Protein AF-A0A1V6DU42-F1 (afdb_monomer)

Foldseek 3Di:
DPLVVLVVLLCVLAVDDDQWDAFPPQWIKGKFKDWFFLDVDFLWDKHWDWDAAPNFIKIKIKTKHFDDDDSLSSVCSNVLSVQLVVCCVPDVNPDDPQVSLLVSLQCLLVVCSADQQTFMWMKMWMATRPQQKIKIATAPFFFKWKDDQLFIATVVHVPDFRYHHTRNNDRPDGHTIDMDRDDAFIKIKGKGLLLQCAQAPVRDHGHDSVCLRVLLSVVCVVPRDDANLVSVQVSSCNGNVDGPVVVNVVSNGPGIIMMMMIGRHDNFDKDKDKQADLDPVSLVVVLVVVLVVVVVVLVVLQFDADSVLSSLLSSLLSCQQCCVFVVVDRVWIWMWMWGRHQWIKIKTATPGQAEPLVPQDDCLPPVNVPPPPRCSVVSQVVRFLDWDADDNHRIIMTIGGSDPRRRDVSPCPPRHDDPPDPDDDDPPPDDDDD

Sequence (434 aa):
MNIALAHEVLQLVNSESPRHTPLPGGESLFCAALLAPRHIEGGDHYFVRHVEVAGEAHTLVSLKDQSGHEVGCLLRSIITDLLHQSLIARQRERFSLEELVGRLNQEVCRSHLFSDGEFFTALNLDFDHATRELQYVVAGNPPALLVRGTTVRLLPEPGAAGGNLPVGMLSGIRFSAGTVKLEPGDRLILYTDGLLDLPRRRGGGSLSSAELPDLLGRLLAERADGPVVHLAGRLLREISGEPFAQILAARDLPDDLAMLVLELEPPLPVTEDCVQAADVEALHRARSRLVDAILAEWAQHRVEASALHLQMVMEEALLNAWRHGNRESPEKRIRVRRTYGNDACIEVIDEGEGFDWSQISDPTAHENRAKPSGRGLFLLRRFSGEARWSDAGRHLTLYFAREASFALPAGRSVLPRFDLWPAPATQSNHSKTP

pLDDT: mean 83.19, std 17.06, range [25.69, 98.62]

Mean predicted aligned error: 9.02 Å

Solvent-accessible surface area (backbone atoms only — not comparable to full-atom values): 23558 Å² total; per-residue (Å²): 132,65,58,67,57,50,50,52,49,38,47,61,78,36,64,56,59,71,46,67,41,84,36,78,90,60,26,30,43,35,41,44,45,37,80,44,45,31,52,100,63,45,33,55,47,61,42,43,44,80,47,74,48,92,87,41,53,32,44,37,35,38,42,35,43,34,61,73,67,71,66,61,15,43,54,49,46,40,51,53,48,54,52,44,50,52,47,48,77,74,38,47,80,78,42,55,74,26,54,49,52,32,49,43,25,43,52,47,54,69,63,67,83,49,56,97,88,41,38,29,27,28,39,35,37,42,32,36,55,86,79,34,40,34,37,33,31,28,19,56,36,60,59,26,39,42,30,51,76,58,47,52,42,52,47,45,45,94,92,46,56,7,65,39,71,37,40,37,67,60,74,86,58,83,53,44,50,30,76,47,74,64,50,75,59,28,27,38,43,38,48,41,64,25,63,33,56,42,62,35,59,83,77,54,75,76,54,55,80,85,52,45,40,61,52,51,32,53,54,23,72,79,49,56,81,71,39,52,67,58,54,51,48,50,50,49,23,64,43,50,60,44,58,63,74,55,58,64,69,64,53,76,48,87,38,40,30,35,37,42,38,34,28,34,38,50,64,66,71,73,51,74,48,80,47,66,32,75,46,71,67,49,41,51,56,49,47,54,54,48,49,55,50,50,52,56,50,27,66,76,68,51,43,67,69,56,69,68,43,51,50,54,37,50,50,43,53,50,49,44,31,37,51,54,17,34,62,55,37,55,90,42,48,33,40,40,38,36,36,77,66,65,37,38,36,42,35,44,33,32,74,38,81,17,44,77,72,86,76,56,59,64,40,82,42,85,92,30,62,86,51,92,66,48,51,53,66,53,47,36,51,70,62,29,77,41,66,48,72,39,78,63,44,21,33,38,41,36,32,37,54,26,54,89,76,46,48,65,77,67,69,76,52,92,64,74,90,72,76,90,58,80,76,81,79,75,81,80,86,75,90,79,80,136

Radius of gyration: 23.91 Å; Cα contacts (8 Å, |Δi|>4): 832; chains: 1; bounding box: 59×71×68 Å

Nearest PDB structures (foldseek):
  3f79-assembly3_F  TM=8.021E-01  e=9.506E-12  Pseudomonas aeruginosa
  3rnr-assembly1_B  TM=6.138E-01  e=4.860E-04  Thermanaerovibrio acidaminovorans DSM 6589
  3rnr-assembly1_A  TM=4.908E-01  e=5.427E-04  Thermanaerovibrio acidaminovorans DSM 6589
  9d0t-assembly1_K  TM=3.892E-01  e=1.344E-01  Saccharomyces cerevisiae
  8t0m-assembly1_Y  TM=4.660E-01  e=3.832E-01  Saccharomyces cerevisiae S288C

Structure (mmCIF, N/CA/C/O backbone):
data_AF-A0A1V6DU42-F1
#
_entry.id   AF-A0A1V6DU42-F1
#
loop_
_atom_site.group_PDB
_atom_site.id
_atom_site.type_symbol
_atom_site.label_atom_id
_atom_site.label_alt_id
_atom_site.label_comp_id
_atom_site.label_asym_id
_atom_site.label_entity_id
_atom_site.label_seq_id
_atom_site.pdbx_PDB_ins_code
_atom_site.Cartn_x
_atom_site.Cartn_y
_atom_site.Cartn_z
_atom_site.occupancy
_atom_site.B_iso_or_equiv
_atom_site.auth_seq_id
_atom_site.auth_comp_id
_atom_site.auth_asym_id
_atom_site.auth_atom_id
_atom_site.pdbx_PDB_model_num
ATOM 1 N N . MET A 1 1 ? 6.848 28.322 -16.807 1.00 59.31 1 MET A N 1
ATOM 2 C CA . MET A 1 1 ? 5.824 27.371 -16.322 1.00 59.31 1 MET A CA 1
ATOM 3 C C . MET A 1 1 ? 6.074 27.134 -14.844 1.00 59.31 1 MET A C 1
ATOM 5 O O . MET A 1 1 ? 7.234 27.018 -14.474 1.00 59.31 1 MET A O 1
ATOM 9 N N . ASN A 1 2 ? 5.045 27.173 -13.996 1.00 78.00 2 ASN A N 1
ATOM 10 C CA . ASN A 1 2 ? 5.223 27.026 -12.550 1.00 78.00 2 ASN A CA 1
ATOM 11 C C . ASN A 1 2 ? 5.389 25.536 -12.205 1.00 78.00 2 ASN A C 1
ATOM 13 O O . ASN A 1 2 ? 4.420 24.787 -12.254 1.00 78.00 2 ASN A O 1
ATOM 17 N N . ILE A 1 3 ? 6.619 25.127 -11.899 1.00 75.44 3 ILE A N 1
ATOM 18 C CA . ILE A 1 3 ? 6.991 23.738 -11.590 1.00 75.44 3 ILE A CA 1
ATOM 19 C C . ILE A 1 3 ? 6.195 23.200 -10.397 1.00 75.44 3 ILE A C 1
ATOM 21 O O . ILE A 1 3 ? 5.646 22.105 -10.471 1.00 75.44 3 ILE A O 1
ATOM 25 N N . ALA A 1 4 ? 6.043 24.014 -9.349 1.00 76.62 4 ALA A N 1
ATOM 26 C CA . ALA A 1 4 ? 5.279 23.641 -8.164 1.00 76.62 4 ALA A CA 1
ATOM 27 C C . ALA A 1 4 ? 3.804 23.368 -8.498 1.00 76.62 4 ALA A C 1
ATOM 29 O O . ALA A 1 4 ? 3.228 22.416 -7.986 1.00 76.62 4 ALA A O 1
ATOM 30 N N . LEU A 1 5 ? 3.212 24.151 -9.408 1.00 81.81 5 LEU A N 1
ATOM 31 C CA . LEU A 1 5 ? 1.838 23.917 -9.859 1.00 81.81 5 LEU A CA 1
ATOM 32 C C . LEU A 1 5 ? 1.717 22.608 -10.651 1.00 81.81 5 LEU A C 1
ATOM 34 O O . LEU A 1 5 ? 0.748 21.882 -10.470 1.00 81.81 5 LEU A O 1
ATOM 38 N N . ALA A 1 6 ? 2.680 22.294 -11.523 1.00 81.50 6 ALA A N 1
ATOM 39 C CA . ALA A 1 6 ? 2.673 21.023 -12.251 1.00 81.50 6 ALA A CA 1
ATOM 40 C C . ALA A 1 6 ? 2.765 19.832 -11.283 1.00 81.50 6 ALA A C 1
ATOM 42 O O . ALA A 1 6 ? 2.007 18.876 -11.416 1.00 81.50 6 ALA A O 1
ATOM 43 N N . HIS A 1 7 ? 3.619 19.925 -10.263 1.00 80.44 7 HIS A N 1
ATOM 44 C CA . HIS A 1 7 ? 3.705 18.908 -9.219 1.00 80.44 7 HIS A CA 1
ATOM 45 C C . HIS A 1 7 ? 2.396 18.767 -8.427 1.00 80.44 7 HIS A C 1
ATOM 47 O O . HIS A 1 7 ? 1.909 17.657 -8.234 1.00 80.44 7 HIS A O 1
ATOM 53 N N . GLU A 1 8 ? 1.782 19.880 -8.014 1.00 81.62 8 GLU A N 1
ATOM 54 C CA . GLU A 1 8 ? 0.476 19.869 -7.339 1.00 81.62 8 GLU A CA 1
ATOM 55 C C . GLU A 1 8 ? -0.603 19.212 -8.207 1.00 81.62 8 GLU A C 1
ATOM 57 O O . GLU A 1 8 ? -1.390 18.410 -7.710 1.00 81.62 8 GLU A O 1
ATOM 62 N N . VAL A 1 9 ? -0.616 19.486 -9.515 1.00 85.31 9 VAL A N 1
ATOM 63 C CA . VAL A 1 9 ? -1.535 18.830 -10.454 1.00 85.31 9 VAL A CA 1
ATOM 64 C C . VAL A 1 9 ? -1.255 17.331 -10.550 1.00 85.31 9 VAL A C 1
ATOM 66 O O . VAL A 1 9 ? -2.203 16.555 -10.509 1.00 85.31 9 VAL A O 1
ATOM 69 N N . LEU A 1 10 ? 0.007 16.902 -10.633 1.00 84.56 10 LEU A N 1
ATOM 70 C CA . LEU A 1 10 ? 0.352 15.476 -10.653 1.00 84.56 10 LEU A CA 1
ATOM 71 C C . LEU A 1 10 ? -0.100 14.771 -9.366 1.00 84.56 10 LEU A C 1
ATOM 73 O O . LEU A 1 10 ? -0.703 13.702 -9.424 1.00 84.56 10 LEU A O 1
ATOM 77 N N . GLN A 1 11 ? 0.110 15.399 -8.208 1.00 81.31 11 GLN A N 1
ATOM 78 C CA . GLN A 1 11 ? -0.384 14.889 -6.928 1.00 81.31 11 GLN A CA 1
ATOM 79 C C . GLN A 1 11 ? -1.911 14.814 -6.881 1.00 81.31 11 GLN A C 1
ATOM 81 O O . GLN A 1 11 ? -2.445 13.850 -6.346 1.00 81.31 11 GLN A O 1
ATOM 86 N N . LEU A 1 12 ? -2.622 15.792 -7.450 1.00 83.69 12 LEU A N 1
ATOM 87 C CA . LEU A 1 12 ? -4.084 15.764 -7.552 1.00 83.69 12 LEU A CA 1
ATOM 88 C C . LEU A 1 12 ? -4.568 14.645 -8.478 1.00 83.69 12 LEU A C 1
ATOM 90 O O . LEU A 1 12 ? -5.520 13.947 -8.148 1.00 83.69 12 LEU A O 1
ATOM 94 N N . VAL A 1 13 ? -3.898 14.441 -9.613 1.00 84.88 13 VAL A N 1
ATOM 95 C CA . VAL A 1 13 ? -4.192 13.336 -10.539 1.00 84.88 13 VAL A CA 1
ATOM 96 C C . VAL A 1 13 ? -3.966 11.981 -9.869 1.00 84.88 13 VAL A C 1
ATOM 98 O O . VAL A 1 13 ? -4.655 11.024 -10.216 1.00 84.88 13 VAL A O 1
ATOM 101 N N . ASN A 1 14 ? -3.055 11.904 -8.893 1.00 83.81 14 ASN A N 1
ATOM 102 C CA . ASN A 1 14 ? -2.661 10.680 -8.196 1.00 83.81 14 ASN A CA 1
ATOM 103 C C . ASN A 1 14 ? -3.089 10.603 -6.725 1.00 83.81 14 ASN A C 1
ATOM 105 O O . ASN A 1 14 ? -2.612 9.732 -6.003 1.00 83.81 14 ASN A O 1
ATOM 109 N N . SER A 1 15 ? -4.015 11.458 -6.283 1.00 69.56 15 SER A N 1
ATOM 110 C CA . SER A 1 15 ? -4.302 11.675 -4.857 1.00 69.56 15 SER A CA 1
ATOM 111 C C . SER A 1 15 ? -4.892 10.468 -4.127 1.00 69.56 15 SER A C 1
ATOM 113 O O . SER A 1 15 ? -4.847 10.405 -2.900 1.00 69.56 15 SER A O 1
ATOM 115 N N . GLU A 1 16 ? -5.462 9.512 -4.859 1.00 64.69 16 GLU A N 1
ATOM 116 C CA . GLU A 1 16 ? -5.946 8.261 -4.284 1.00 64.69 16 GLU A CA 1
ATOM 117 C C . GLU A 1 16 ? -4.794 7.266 -4.157 1.00 64.69 16 GLU A C 1
ATOM 119 O O . GLU A 1 16 ? -4.219 6.823 -5.149 1.00 64.69 16 GLU A O 1
ATOM 124 N N . SER A 1 17 ? -4.427 6.936 -2.923 1.00 69.62 17 SER A N 1
ATOM 125 C CA . SER A 1 17 ? -3.494 5.852 -2.601 1.00 69.62 17 SER A CA 1
ATOM 126 C C . SER A 1 17 ? -3.812 5.340 -1.198 1.00 69.62 17 SER A C 1
ATOM 128 O O . SER A 1 17 ? -3.160 5.737 -0.229 1.00 69.62 17 SER A O 1
ATOM 130 N N . PRO A 1 18 ? -4.876 4.533 -1.053 1.00 74.75 18 PRO A N 1
ATOM 131 C CA . PRO A 1 18 ? -5.225 3.953 0.232 1.00 74.75 18 PRO A CA 1
ATOM 132 C C . PRO A 1 18 ? -4.072 3.081 0.711 1.00 74.75 18 PRO A C 1
ATOM 134 O O . PRO A 1 18 ? -3.574 2.211 -0.001 1.00 74.75 18 PRO A O 1
ATOM 137 N N . ARG A 1 19 ? -3.642 3.352 1.939 1.00 82.88 19 ARG A N 1
ATOM 138 C CA . ARG A 1 19 ? -2.503 2.673 2.551 1.00 82.88 19 ARG A CA 1
ATOM 139 C C . ARG A 1 19 ? -2.850 1.252 2.986 1.00 82.88 19 ARG A C 1
ATOM 141 O O . ARG A 1 19 ? -2.019 0.361 2.896 1.00 82.88 19 ARG A O 1
ATOM 148 N N . HIS A 1 20 ? -4.094 1.060 3.420 1.00 87.19 20 HIS A N 1
ATOM 149 C CA . HIS A 1 20 ? -4.676 -0.232 3.782 1.00 87.19 20 HIS A CA 1
ATOM 150 C C . HIS A 1 20 ? -5.952 -0.478 2.993 1.00 87.19 20 HIS A C 1
ATOM 152 O O . HIS A 1 20 ? -6.848 0.376 2.988 1.00 87.19 20 HIS A O 1
ATOM 158 N N . THR A 1 21 ? -6.053 -1.658 2.394 1.00 90.12 21 THR A N 1
ATOM 159 C CA . THR A 1 21 ? -7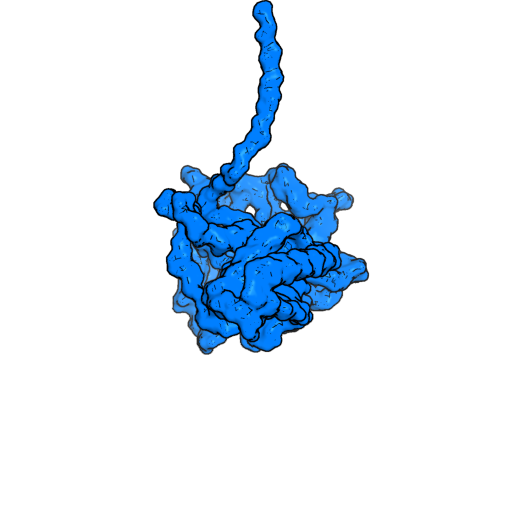.240 -2.129 1.677 1.00 90.12 21 THR A CA 1
ATOM 160 C C . THR A 1 21 ? -7.721 -3.424 2.323 1.00 90.12 21 THR A C 1
ATOM 162 O O . THR A 1 21 ? -7.071 -4.453 2.143 1.00 90.12 21 THR A O 1
ATOM 165 N N . PRO A 1 22 ? -8.828 -3.405 3.084 1.00 89.50 22 PRO A N 1
ATOM 166 C CA . PRO A 1 22 ? -9.386 -4.620 3.665 1.00 89.50 22 PRO A CA 1
ATOM 167 C C . PRO A 1 22 ? -9.779 -5.620 2.576 1.00 89.50 22 PRO A C 1
ATOM 169 O O . PRO A 1 22 ? -10.412 -5.239 1.592 1.00 89.50 22 PRO A O 1
ATOM 172 N N . LEU A 1 23 ? -9.446 -6.890 2.781 1.00 92.38 23 LEU A N 1
ATOM 173 C CA . LEU A 1 23 ? -9.766 -7.985 1.871 1.00 92.38 23 LEU A CA 1
ATOM 174 C C . LEU A 1 23 ? -10.718 -8.995 2.539 1.00 92.38 23 LEU A C 1
ATOM 176 O O . LEU A 1 23 ? -10.852 -9.023 3.773 1.00 92.38 23 LEU A O 1
ATOM 180 N N . PRO A 1 24 ? -11.387 -9.861 1.756 1.00 87.31 24 PRO A N 1
ATOM 181 C CA . PRO A 1 24 ? -12.161 -10.968 2.306 1.00 87.31 24 PRO A CA 1
ATOM 182 C C . PRO A 1 24 ? -11.322 -11.851 3.245 1.00 87.31 24 PRO A C 1
ATOM 184 O O . PRO A 1 24 ? -10.157 -12.133 2.989 1.00 87.31 24 PRO A O 1
ATOM 187 N N . GLY A 1 25 ? -11.920 -12.316 4.346 1.00 84.75 25 GLY A N 1
ATOM 188 C CA . GLY A 1 25 ? -11.242 -13.214 5.294 1.00 84.75 25 GLY A CA 1
ATOM 189 C C . GLY A 1 25 ? -10.378 -12.528 6.360 1.00 84.75 25 GLY A C 1
ATOM 190 O O . GLY A 1 25 ? -9.744 -13.225 7.149 1.00 84.75 25 GLY A O 1
ATOM 191 N N . GLY A 1 26 ? -10.392 -11.192 6.438 1.00 87.50 26 GLY A N 1
ATOM 192 C CA . GLY A 1 26 ? -9.661 -10.428 7.459 1.00 87.50 26 GLY A CA 1
ATOM 193 C C . GLY A 1 26 ? -8.200 -10.140 7.105 1.00 87.50 26 GLY A C 1
ATOM 194 O O . GLY A 1 26 ? -7.457 -9.658 7.955 1.00 87.50 26 GLY A O 1
ATOM 195 N N . GLU A 1 27 ? -7.800 -10.443 5.870 1.00 94.38 27 GLU A N 1
ATOM 196 C CA . GLU A 1 27 ? -6.536 -10.017 5.268 1.00 94.38 27 GLU A CA 1
ATOM 197 C C . GLU A 1 27 ? -6.597 -8.515 4.911 1.00 94.38 27 GLU A C 1
ATOM 199 O O . GLU A 1 27 ? -7.677 -7.922 4.809 1.00 94.38 27 GLU A O 1
ATOM 204 N N . SER A 1 28 ? -5.441 -7.884 4.705 1.00 93.81 28 SER A N 1
ATOM 205 C CA . SER A 1 28 ? -5.347 -6.489 4.254 1.00 93.81 28 SER A CA 1
ATOM 206 C C . SER A 1 28 ? -4.240 -6.354 3.216 1.00 93.81 28 SER A C 1
ATOM 208 O O . SER A 1 28 ? -3.131 -6.829 3.434 1.00 93.81 28 SER A O 1
ATOM 210 N N . LEU A 1 29 ? -4.511 -5.693 2.090 1.00 95.12 29 LEU A N 1
ATOM 211 C CA . LEU A 1 29 ? -3.449 -5.262 1.187 1.00 95.12 29 LEU A CA 1
ATOM 212 C C . LEU A 1 29 ? -2.904 -3.922 1.682 1.00 95.12 29 LEU A C 1
ATOM 214 O O . LEU A 1 29 ? -3.573 -2.886 1.582 1.00 95.12 29 LEU A O 1
ATOM 218 N N . PHE A 1 30 ? -1.685 -3.956 2.204 1.00 93.75 30 PHE A N 1
ATOM 219 C CA . PHE A 1 30 ? -0.922 -2.773 2.558 1.00 93.75 30 PHE A CA 1
ATOM 220 C C . PHE A 1 30 ? -0.164 -2.240 1.341 1.00 93.75 30 PHE A C 1
ATOM 222 O O . PHE A 1 30 ? 0.453 -3.018 0.616 1.00 93.75 30 PHE A O 1
ATOM 229 N N . CYS A 1 31 ? -0.153 -0.919 1.165 1.00 92.50 31 CYS A N 1
ATOM 230 C CA . CYS A 1 31 ? 0.591 -0.207 0.130 1.00 92.50 31 CYS A CA 1
ATOM 231 C C . CYS A 1 31 ? 1.264 1.037 0.724 1.00 92.50 31 CYS A C 1
ATOM 233 O O . CYS A 1 31 ? 0.609 1.863 1.360 1.00 92.50 31 CYS A O 1
ATOM 235 N N . ALA A 1 32 ? 2.553 1.240 0.463 1.00 88.00 32 ALA A N 1
ATOM 236 C CA . ALA A 1 32 ? 3.226 2.493 0.796 1.00 88.00 32 ALA A CA 1
ATOM 237 C C . ALA A 1 32 ? 4.330 2.820 -0.199 1.00 88.00 32 ALA A C 1
ATOM 239 O O . ALA A 1 32 ? 4.995 1.928 -0.712 1.00 88.00 32 ALA A O 1
ATOM 240 N N . ALA A 1 33 ? 4.547 4.107 -0.447 1.00 87.31 33 ALA A N 1
ATOM 241 C CA . ALA A 1 33 ? 5.542 4.563 -1.400 1.00 87.31 33 ALA A CA 1
ATOM 242 C C . ALA A 1 33 ? 6.546 5.513 -0.768 1.00 87.31 33 ALA A C 1
ATOM 244 O O . ALA A 1 33 ? 6.277 6.191 0.225 1.00 87.31 33 ALA A O 1
ATOM 245 N N . LEU A 1 34 ? 7.689 5.580 -1.422 1.00 84.25 34 LEU A N 1
ATOM 246 C CA . LEU A 1 34 ? 8.801 6.450 -1.143 1.00 84.25 34 LEU A CA 1
ATOM 247 C C . LEU A 1 34 ? 9.204 7.077 -2.470 1.00 84.25 34 LEU A C 1
ATOM 249 O O . LEU A 1 34 ? 9.478 6.363 -3.429 1.00 84.25 34 LEU A O 1
ATOM 253 N N . LEU A 1 35 ? 9.210 8.407 -2.509 1.00 83.25 35 LEU A N 1
ATOM 254 C CA . LEU A 1 35 ? 9.633 9.198 -3.659 1.00 83.25 35 LEU A CA 1
ATOM 255 C C . LEU A 1 35 ? 10.677 10.206 -3.189 1.00 83.25 35 LEU A C 1
ATOM 257 O O . LEU A 1 35 ? 10.442 10.950 -2.232 1.00 83.25 35 LEU A O 1
ATOM 261 N N . ALA A 1 36 ? 11.820 10.227 -3.857 1.00 82.62 36 ALA A N 1
ATOM 262 C CA . ALA A 1 36 ? 12.923 11.127 -3.583 1.00 82.62 36 ALA A CA 1
ATOM 263 C C . ALA A 1 36 ? 13.473 11.651 -4.916 1.00 82.62 36 ALA A C 1
ATOM 265 O O . ALA A 1 36 ? 14.253 10.955 -5.561 1.00 82.62 36 ALA A O 1
ATOM 266 N N . PRO A 1 37 ? 13.064 12.854 -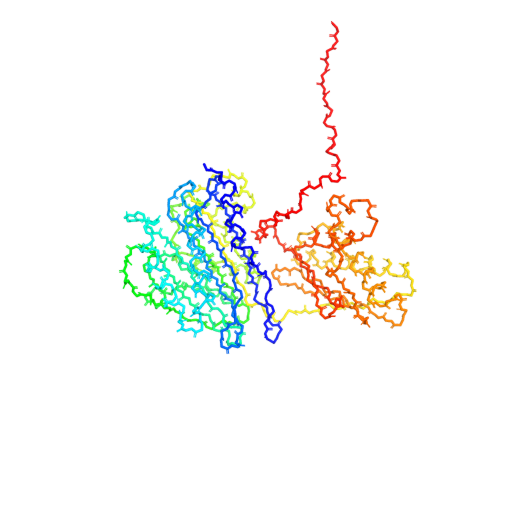5.351 1.00 78.00 37 PRO A N 1
ATOM 267 C CA . PRO A 1 37 ? 13.558 13.408 -6.599 1.00 78.00 37 PRO A CA 1
ATOM 268 C C . PRO A 1 37 ? 15.032 13.812 -6.465 1.00 78.00 37 PRO A C 1
ATOM 270 O O . PRO A 1 37 ? 15.461 14.309 -5.417 1.00 78.00 37 PRO A O 1
ATOM 273 N N . ARG A 1 38 ? 15.794 13.660 -7.547 1.00 74.00 38 ARG A N 1
ATOM 274 C CA . ARG A 1 38 ? 17.162 14.166 -7.691 1.00 74.00 38 ARG A CA 1
ATOM 275 C C . ARG A 1 38 ? 17.215 15.687 -7.662 1.00 74.00 38 ARG A C 1
ATOM 277 O O . ARG A 1 38 ? 18.116 16.276 -7.067 1.00 74.00 38 ARG A O 1
ATOM 284 N N . HIS A 1 39 ? 16.269 16.336 -8.334 1.00 67.69 39 HIS A N 1
ATOM 285 C CA . HIS A 1 39 ? 16.183 17.792 -8.426 1.00 67.69 39 HIS A CA 1
ATOM 286 C C . HIS A 1 39 ? 15.003 18.341 -7.613 1.00 67.69 39 HIS A C 1
ATOM 288 O O . HIS A 1 39 ? 14.448 17.663 -6.752 1.00 67.69 39 HIS A O 1
ATOM 294 N N . ILE A 1 40 ? 14.644 19.615 -7.829 1.00 60.53 40 ILE A N 1
ATOM 295 C CA . ILE A 1 40 ? 13.460 20.219 -7.193 1.00 60.53 40 ILE A CA 1
ATOM 296 C C . ILE A 1 40 ? 12.213 19.368 -7.479 1.00 60.53 40 ILE A C 1
ATOM 298 O O . ILE A 1 40 ? 11.366 19.271 -6.601 1.00 60.53 40 ILE A O 1
ATOM 302 N N . GLU A 1 41 ? 12.151 18.731 -8.654 1.00 69.00 41 GLU A N 1
ATOM 303 C CA . GLU A 1 41 ? 11.125 17.767 -9.053 1.00 69.00 41 GLU A CA 1
ATOM 304 C C . GLU A 1 41 ? 11.720 16.666 -9.939 1.00 69.00 41 GLU A C 1
ATOM 306 O O . GLU A 1 41 ? 12.754 16.899 -10.574 1.00 69.00 41 GLU A O 1
ATOM 311 N N . GLY A 1 42 ? 11.045 15.514 -9.984 1.00 72.69 42 GLY A N 1
ATOM 312 C CA . GLY A 1 42 ? 11.469 14.310 -10.699 1.00 72.69 42 GLY A CA 1
ATOM 313 C C . GLY A 1 42 ? 10.402 13.729 -11.635 1.00 72.69 42 GLY A C 1
ATOM 314 O O . GLY A 1 42 ? 9.224 14.085 -11.545 1.00 72.69 42 GLY A O 1
ATOM 315 N N . GLY A 1 43 ? 10.830 12.867 -12.557 1.00 82.19 43 GLY A N 1
ATOM 316 C CA . GLY A 1 43 ? 9.972 12.130 -13.489 1.00 82.19 43 GLY A CA 1
ATOM 317 C C . GLY A 1 43 ? 9.279 10.925 -12.852 1.00 82.19 43 GLY A C 1
ATOM 318 O O . GLY A 1 43 ? 8.215 10.514 -13.327 1.00 82.19 43 GLY A O 1
ATOM 319 N N . ASP A 1 44 ? 9.835 10.416 -11.756 1.00 89.69 44 ASP A N 1
ATOM 320 C CA . ASP A 1 44 ? 9.329 9.267 -11.014 1.00 89.69 44 ASP A CA 1
ATOM 321 C C . ASP A 1 44 ? 7.987 9.533 -10.336 1.00 89.69 44 ASP A C 1
ATOM 323 O O . ASP A 1 44 ? 7.817 10.458 -9.537 1.00 89.69 44 ASP A O 1
ATOM 327 N N . HIS A 1 45 ? 7.016 8.673 -10.621 1.00 90.94 45 HIS A N 1
ATOM 328 C CA . HIS A 1 45 ? 5.685 8.773 -10.046 1.00 90.94 45 HIS A CA 1
ATOM 329 C C . HIS A 1 45 ? 4.990 7.419 -10.000 1.00 90.94 45 HIS A C 1
ATOM 331 O O . HIS A 1 45 ? 5.386 6.446 -10.641 1.00 90.94 45 HIS A O 1
ATOM 337 N N . TYR A 1 46 ? 3.921 7.355 -9.217 1.00 92.81 46 TYR A N 1
ATOM 338 C CA . TYR A 1 46 ? 3.097 6.166 -9.127 1.00 92.81 46 TYR A CA 1
ATOM 339 C C . TYR A 1 46 ? 1.636 6.536 -8.907 1.00 92.81 46 TYR A C 1
ATOM 341 O O . TYR A 1 46 ? 1.307 7.651 -8.491 1.00 92.81 46 TYR A O 1
ATOM 349 N N . PHE A 1 47 ? 0.767 5.556 -9.113 1.00 92.12 47 PHE A N 1
ATOM 350 C CA . PHE A 1 47 ? -0.589 5.596 -8.597 1.00 92.12 47 PHE A CA 1
ATOM 351 C C . PHE A 1 47 ? -1.027 4.225 -8.083 1.00 92.12 47 PHE A C 1
ATOM 353 O O . PHE A 1 47 ? -0.546 3.185 -8.538 1.00 92.12 47 PHE A O 1
ATOM 360 N N . VAL A 1 48 ? -1.996 4.241 -7.168 1.00 91.38 48 VAL A N 1
ATOM 361 C CA . VAL A 1 48 ? -2.747 3.067 -6.714 1.00 91.38 48 VAL A CA 1
ATOM 362 C C . VAL A 1 48 ? -4.233 3.358 -6.919 1.00 91.38 48 VAL A C 1
ATOM 364 O O . VAL A 1 48 ? -4.712 4.428 -6.551 1.00 91.38 48 VAL A O 1
ATOM 367 N N . ARG A 1 49 ? -4.981 2.451 -7.546 1.00 89.44 49 ARG A N 1
ATOM 368 C CA . ARG A 1 49 ? -6.416 2.625 -7.812 1.00 89.44 49 ARG A CA 1
ATOM 369 C C . ARG A 1 49 ? -7.194 1.396 -7.408 1.00 89.44 49 ARG A C 1
ATOM 371 O O . ARG A 1 49 ? -6.790 0.280 -7.721 1.00 89.44 49 ARG A O 1
ATOM 378 N N . HIS A 1 50 ? -8.342 1.624 -6.786 1.00 90.00 50 HIS A N 1
ATOM 379 C CA . HIS A 1 50 ? -9.349 0.589 -6.647 1.00 90.00 50 HIS A CA 1
ATOM 380 C C . HIS A 1 50 ? -10.332 0.682 -7.789 1.00 90.00 50 HIS A C 1
ATOM 382 O O . HIS A 1 50 ? -10.848 1.755 -8.097 1.00 90.00 50 HIS A O 1
ATOM 388 N N . VAL A 1 51 ? -10.561 -0.455 -8.422 1.00 89.69 51 VAL A N 1
ATOM 389 C CA . VAL A 1 51 ? -11.528 -0.583 -9.500 1.00 89.69 51 VAL A CA 1
ATOM 390 C C . VAL A 1 51 ? -12.352 -1.831 -9.265 1.00 89.69 51 VAL A C 1
ATOM 392 O O . VAL A 1 51 ? -11.898 -2.774 -8.619 1.00 89.69 51 VAL A O 1
ATOM 395 N N . GLU A 1 52 ? -13.562 -1.825 -9.795 1.00 90.00 52 GLU A N 1
ATOM 396 C CA . GLU A 1 52 ? -14.394 -3.015 -9.863 1.00 90.00 52 GLU A CA 1
ATOM 397 C C . GLU A 1 52 ? -14.297 -3.575 -11.283 1.00 90.00 52 GLU A C 1
ATOM 399 O O . GLU A 1 52 ? -14.383 -2.826 -12.261 1.00 90.00 52 GLU A O 1
ATOM 404 N N . VAL A 1 53 ? -14.071 -4.880 -11.405 1.00 86.38 53 VAL A N 1
ATOM 405 C CA . VAL A 1 53 ? -13.974 -5.577 -12.687 1.00 86.38 53 VAL A CA 1
ATOM 406 C C . VAL A 1 53 ? -14.929 -6.753 -12.643 1.00 86.38 53 VAL A C 1
ATOM 408 O O . VAL A 1 53 ? -14.719 -7.700 -11.895 1.00 86.38 53 VAL A O 1
ATOM 411 N N . ALA A 1 54 ? -15.998 -6.688 -13.440 1.00 85.06 54 ALA A N 1
ATOM 412 C CA . ALA A 1 54 ? -17.023 -7.733 -13.483 1.00 85.06 54 ALA A CA 1
ATOM 413 C C . ALA A 1 54 ? -17.628 -8.084 -12.100 1.00 85.06 54 ALA A C 1
ATOM 415 O O . ALA A 1 54 ? -18.003 -9.230 -11.865 1.00 85.06 54 ALA A O 1
ATOM 416 N N . GLY A 1 55 ? -17.749 -7.096 -11.205 1.00 86.00 55 GLY A N 1
ATOM 417 C CA . GLY A 1 55 ? -18.294 -7.267 -9.853 1.00 86.00 55 GLY A CA 1
ATOM 418 C C . GLY A 1 55 ? -17.264 -7.609 -8.774 1.00 86.00 55 GLY A C 1
ATOM 419 O O . GLY A 1 55 ? -17.616 -7.625 -7.598 1.00 86.00 55 GLY A O 1
ATOM 420 N N . GLU A 1 56 ? -16.007 -7.856 -9.149 1.00 90.06 56 GLU A N 1
ATOM 421 C CA . GLU A 1 56 ? -14.926 -8.159 -8.211 1.00 90.06 56 GLU A CA 1
ATOM 422 C C . GLU A 1 56 ? -14.061 -6.921 -7.958 1.00 90.06 56 GLU A C 1
ATOM 424 O O . GLU A 1 56 ? -13.828 -6.107 -8.856 1.00 90.06 56 GLU A O 1
ATOM 429 N N . ALA A 1 57 ? -13.579 -6.765 -6.725 1.00 93.12 57 ALA A N 1
ATOM 430 C CA . ALA A 1 57 ? -12.719 -5.651 -6.344 1.00 93.12 57 ALA A CA 1
ATOM 431 C C . ALA A 1 57 ? -11.257 -5.930 -6.722 1.00 93.12 57 ALA A C 1
ATOM 433 O O . ALA A 1 57 ? -10.726 -7.015 -6.476 1.00 93.12 57 ALA A O 1
ATOM 434 N N . HIS A 1 58 ? -10.599 -4.931 -7.306 1.00 94.50 58 HIS A N 1
ATOM 435 C CA . HIS A 1 58 ? -9.208 -5.003 -7.736 1.00 94.50 58 HIS A CA 1
ATOM 436 C C . HIS A 1 58 ? -8.396 -3.812 -7.222 1.00 94.50 58 HIS A C 1
ATOM 438 O O . HIS A 1 58 ? -8.909 -2.700 -7.064 1.00 94.50 58 HIS A O 1
ATOM 444 N N . THR A 1 59 ? -7.095 -4.025 -7.015 1.00 95.00 59 THR A N 1
ATOM 445 C CA . THR A 1 59 ? -6.114 -2.947 -6.823 1.00 95.00 59 THR A CA 1
ATOM 446 C C . THR A 1 59 ? -5.174 -2.897 -8.017 1.00 95.00 59 THR A C 1
ATOM 448 O O . THR A 1 59 ? -4.361 -3.796 -8.218 1.00 95.00 59 THR A O 1
ATOM 451 N N . LEU A 1 60 ? -5.256 -1.809 -8.776 1.00 95.06 60 LEU A N 1
ATOM 452 C CA . LEU A 1 60 ? -4.320 -1.478 -9.838 1.00 95.06 60 LEU A CA 1
ATOM 453 C C . LEU A 1 60 ? -3.194 -0.614 -9.290 1.00 95.06 60 LEU A C 1
ATOM 455 O O . LEU A 1 60 ? -3.435 0.361 -8.579 1.00 95.06 60 LEU A O 1
ATOM 459 N N . VAL A 1 61 ? -1.968 -0.941 -9.669 1.00 95.94 61 VAL A N 1
ATOM 460 C CA . VAL A 1 61 ? -0.777 -0.184 -9.289 1.00 95.94 61 VAL A CA 1
ATOM 461 C C . VAL A 1 61 ? 0.048 0.106 -10.525 1.00 95.94 61 VAL A C 1
ATOM 463 O O . VAL A 1 61 ? 0.203 -0.755 -11.384 1.00 95.94 61 VAL A O 1
ATOM 466 N N . SER A 1 62 ? 0.596 1.310 -10.616 1.00 96.44 62 SER A N 1
ATOM 467 C CA . SER A 1 62 ? 1.542 1.668 -11.667 1.00 96.44 62 SER A CA 1
ATOM 468 C C . SER A 1 62 ? 2.672 2.472 -11.049 1.00 96.44 62 SER A C 1
ATOM 470 O O . SER A 1 62 ? 2.402 3.499 -10.435 1.00 96.44 62 SER A O 1
ATOM 472 N N . LEU A 1 63 ? 3.908 1.996 -11.184 1.00 96.50 63 LEU A N 1
ATOM 473 C CA . LEU A 1 63 ? 5.134 2.745 -10.903 1.00 96.50 63 LEU A CA 1
ATOM 474 C C . LEU A 1 63 ? 5.770 3.110 -12.241 1.00 96.50 63 LEU A C 1
ATOM 476 O O . LEU A 1 63 ? 5.860 2.245 -13.111 1.00 96.50 63 LEU A O 1
ATOM 480 N N . LYS A 1 64 ? 6.175 4.363 -12.421 1.00 95.00 64 LYS A N 1
ATOM 481 C CA . LYS A 1 64 ? 6.687 4.875 -13.689 1.00 95.00 64 LYS A CA 1
ATOM 482 C C . LYS A 1 64 ? 7.895 5.765 -13.467 1.00 95.00 64 LYS A C 1
ATOM 484 O O . LYS A 1 64 ? 7.880 6.591 -12.558 1.00 95.00 64 LYS A O 1
ATOM 489 N N . ASP A 1 65 ? 8.852 5.643 -14.371 1.00 92.94 65 ASP A N 1
ATOM 490 C CA . ASP A 1 65 ? 9.990 6.544 -14.507 1.00 92.94 65 ASP A CA 1
ATOM 491 C C . ASP A 1 65 ? 9.940 7.174 -15.908 1.00 92.94 65 ASP A C 1
ATOM 493 O O . ASP A 1 65 ? 9.840 6.495 -16.939 1.00 92.94 65 ASP A O 1
ATOM 497 N N . GLN A 1 66 ? 9.926 8.505 -15.924 1.00 89.81 66 GLN A N 1
ATOM 498 C CA . GLN A 1 66 ? 9.706 9.312 -17.110 1.00 89.81 66 GLN A CA 1
ATOM 499 C C . GLN A 1 66 ? 11.020 9.911 -17.604 1.00 89.81 66 GLN A C 1
ATOM 501 O O . GLN A 1 66 ? 11.559 10.823 -16.985 1.00 89.81 66 GLN A O 1
ATOM 506 N N . SER A 1 67 ? 11.435 9.535 -18.820 1.00 78.19 67 SER A N 1
ATOM 507 C CA . SER A 1 67 ? 12.664 10.067 -19.413 1.00 78.19 67 SER A CA 1
ATOM 508 C C . SER A 1 67 ? 12.657 11.598 -19.511 1.00 78.19 67 SER A C 1
ATOM 510 O O . SER A 1 67 ? 11.649 12.201 -19.918 1.00 78.19 67 SER A O 1
ATOM 512 N N . GLY A 1 68 ? 13.815 12.211 -19.273 1.00 71.62 68 GLY A N 1
ATOM 513 C CA . GLY A 1 68 ? 14.062 13.645 -19.427 1.00 71.62 68 GLY A CA 1
ATOM 514 C C . GLY A 1 68 ? 14.200 14.370 -18.089 1.00 71.62 68 GLY A C 1
ATOM 515 O O . GLY A 1 68 ? 14.153 13.763 -17.033 1.00 71.62 68 GLY A O 1
ATOM 516 N N . HIS A 1 69 ? 14.378 15.689 -18.141 1.00 66.19 69 HIS A N 1
ATOM 517 C CA . HIS A 1 69 ? 14.589 16.517 -16.952 1.00 66.19 69 HIS A CA 1
ATOM 518 C C . HIS A 1 69 ? 13.688 17.761 -17.005 1.00 66.19 69 HIS A C 1
ATOM 520 O O . HIS A 1 69 ? 13.163 18.116 -18.065 1.00 66.19 69 HIS A O 1
ATOM 526 N N . GLU A 1 70 ? 13.551 18.451 -15.871 1.00 71.19 70 GLU A N 1
ATOM 527 C CA . GLU A 1 70 ? 12.803 19.708 -15.722 1.00 71.19 70 GLU A CA 1
ATOM 528 C C . GLU A 1 70 ? 11.276 19.557 -15.891 1.00 71.19 70 GLU A C 1
ATOM 530 O O . GLU A 1 70 ? 10.688 18.527 -15.598 1.00 71.19 70 GLU A O 1
ATOM 535 N N . VAL A 1 71 ? 10.569 20.609 -16.309 1.00 77.25 71 VAL A N 1
ATOM 536 C CA . VAL A 1 71 ? 9.093 20.633 -16.273 1.00 77.25 71 VAL A CA 1
ATOM 537 C C . VAL A 1 71 ? 8.450 19.713 -17.318 1.00 77.25 71 VAL A C 1
ATOM 539 O O . VAL A 1 71 ? 7.275 19.368 -17.202 1.00 77.25 71 VAL A O 1
ATOM 542 N N . GLY A 1 72 ? 9.202 19.335 -18.355 1.00 81.25 72 GLY A N 1
ATOM 543 C CA . GLY A 1 72 ? 8.718 18.466 -19.426 1.00 81.25 72 GLY A CA 1
ATOM 544 C C . GLY A 1 72 ? 8.370 17.061 -18.935 1.00 81.25 72 GLY A C 1
ATOM 545 O O . GLY A 1 72 ? 7.342 16.528 -19.352 1.00 81.25 72 GLY A O 1
ATOM 546 N N . CYS A 1 73 ? 9.163 16.492 -18.014 1.00 83.38 73 CYS A N 1
ATOM 547 C CA . CYS A 1 73 ? 8.874 15.166 -17.465 1.00 83.38 73 CYS A CA 1
ATOM 548 C C . CYS A 1 73 ? 7.564 15.181 -16.668 1.00 83.38 73 CYS A C 1
ATOM 550 O O . CYS A 1 73 ? 6.686 14.385 -16.970 1.00 83.38 73 CYS A O 1
ATOM 552 N N . LEU A 1 74 ? 7.348 16.168 -15.790 1.00 86.19 74 LEU A N 1
ATOM 553 C CA . LEU A 1 74 ? 6.105 16.293 -15.019 1.00 86.19 74 LEU A CA 1
ATOM 554 C C . LEU A 1 74 ? 4.858 16.410 -15.898 1.00 86.19 74 LEU A C 1
ATOM 556 O O . LEU A 1 74 ? 3.845 15.772 -15.623 1.00 86.19 74 LEU A O 1
ATOM 560 N N . LEU A 1 75 ? 4.908 17.222 -16.960 1.00 87.44 75 LEU A N 1
ATOM 561 C CA . LEU A 1 75 ? 3.775 17.337 -17.879 1.00 87.44 75 LEU A CA 1
ATOM 562 C C . LEU A 1 75 ? 3.473 16.011 -18.577 1.00 87.44 75 LEU A C 1
ATOM 564 O O . LEU A 1 75 ? 2.304 15.645 -18.711 1.00 87.44 75 LEU A O 1
ATOM 568 N N . ARG A 1 76 ? 4.511 15.285 -19.006 1.00 89.19 76 ARG A N 1
ATOM 569 C CA . ARG A 1 76 ? 4.345 13.950 -19.585 1.00 89.19 76 ARG A CA 1
ATOM 570 C C . ARG A 1 76 ? 3.797 12.963 -18.562 1.00 89.19 76 ARG A C 1
ATOM 572 O O . ARG A 1 76 ? 2.884 12.227 -18.922 1.00 89.19 76 ARG A O 1
ATOM 579 N N . SER A 1 77 ? 4.247 13.003 -17.309 1.00 90.62 77 SER A N 1
ATOM 580 C CA . SER A 1 77 ? 3.705 12.186 -16.217 1.00 90.62 77 SER A CA 1
ATOM 581 C C . SER A 1 77 ? 2.207 12.441 -16.027 1.00 90.62 77 SER A C 1
ATOM 583 O O . SER A 1 77 ? 1.411 11.507 -16.102 1.00 90.62 77 SER A O 1
ATOM 585 N N . ILE A 1 78 ? 1.793 13.713 -15.922 1.00 90.94 78 ILE A N 1
ATOM 586 C CA . ILE A 1 78 ? 0.378 14.106 -15.792 1.00 90.94 78 ILE A CA 1
ATOM 587 C C . ILE A 1 78 ? -0.451 13.546 -16.949 1.00 90.94 78 ILE A C 1
ATOM 589 O O . ILE A 1 78 ? -1.485 12.917 -16.732 1.00 90.94 78 ILE A O 1
ATOM 593 N N . ILE A 1 79 ? -0.021 13.778 -18.191 1.00 91.19 79 ILE A N 1
ATOM 594 C CA . ILE A 1 79 ? -0.808 13.368 -19.357 1.00 91.19 79 ILE A CA 1
ATOM 595 C C . ILE A 1 79 ? -0.845 11.843 -19.480 1.00 91.19 79 ILE A C 1
ATOM 597 O O . ILE A 1 79 ? -1.903 11.274 -19.752 1.00 91.19 79 ILE A O 1
ATOM 601 N N . THR A 1 80 ? 0.280 11.175 -19.242 1.00 92.38 80 THR A N 1
ATOM 602 C CA . THR A 1 80 ? 0.373 9.714 -19.281 1.00 92.38 80 THR A CA 1
ATOM 603 C C . THR A 1 80 ? -0.545 9.081 -18.241 1.00 92.38 80 THR A C 1
ATOM 605 O O . THR A 1 80 ? -1.224 8.103 -18.551 1.00 92.38 80 THR A O 1
ATOM 608 N N . ASP A 1 81 ? -0.625 9.635 -17.033 1.00 93.12 81 ASP A N 1
ATOM 609 C CA . ASP A 1 81 ? -1.547 9.150 -16.007 1.00 93.12 81 ASP A CA 1
ATOM 610 C C . ASP A 1 81 ? -3.004 9.429 -16.339 1.00 93.12 81 ASP A C 1
ATOM 612 O O . ASP A 1 81 ? -3.829 8.532 -16.192 1.00 93.12 81 ASP A O 1
ATOM 616 N N . LEU A 1 82 ? -3.337 10.609 -16.864 1.00 93.12 82 LEU A N 1
ATOM 617 C CA . LEU A 1 82 ? -4.702 10.898 -17.311 1.00 93.12 82 LEU A CA 1
ATOM 618 C C . LEU A 1 82 ? -5.152 9.943 -18.428 1.00 93.12 82 LEU A C 1
ATOM 620 O O . LEU A 1 82 ? -6.278 9.441 -18.401 1.00 93.12 82 LEU A O 1
ATOM 624 N N . LEU A 1 83 ? -4.273 9.648 -19.392 1.00 93.50 83 LEU A N 1
ATOM 625 C CA . LEU A 1 83 ? -4.539 8.663 -20.442 1.00 93.50 83 LEU A CA 1
ATOM 626 C C . LEU A 1 83 ? -4.699 7.258 -19.857 1.00 93.50 83 LEU A C 1
ATOM 628 O O . LEU A 1 83 ? -5.664 6.565 -20.182 1.00 93.50 83 LEU A O 1
ATOM 632 N N . HIS A 1 84 ? -3.789 6.847 -18.974 1.00 94.38 84 HIS A N 1
ATOM 633 C CA . HIS A 1 84 ? -3.819 5.518 -18.373 1.00 94.38 84 HIS A CA 1
ATOM 634 C C . HIS A 1 84 ? -5.086 5.313 -17.531 1.00 94.38 84 HIS A C 1
ATOM 636 O O . HIS A 1 84 ? -5.802 4.330 -17.718 1.00 94.38 84 HIS A O 1
ATOM 642 N N . GLN A 1 85 ? -5.422 6.282 -16.680 1.00 91.25 85 GLN A N 1
ATOM 643 C CA . GLN A 1 85 ? -6.627 6.262 -15.853 1.00 91.25 85 GLN A CA 1
ATOM 644 C C . GLN A 1 85 ? -7.903 6.280 -16.704 1.00 91.25 85 GLN A C 1
ATOM 646 O O . GLN A 1 85 ? -8.845 5.553 -16.401 1.00 91.25 85 GLN A O 1
ATOM 651 N N . SER A 1 86 ? -7.933 7.034 -17.808 1.00 92.31 86 SER A N 1
ATOM 652 C CA . SER A 1 86 ? -9.057 7.016 -18.758 1.00 92.31 86 SER A CA 1
ATOM 653 C C . SER A 1 86 ? -9.259 5.637 -19.399 1.00 92.31 86 SER A C 1
ATOM 655 O O . SER A 1 86 ? -10.394 5.170 -19.525 1.00 92.31 86 SER A O 1
ATOM 657 N N . LEU A 1 87 ? -8.172 4.956 -19.780 1.00 93.19 87 LEU A N 1
ATOM 658 C CA . LEU A 1 87 ? -8.235 3.599 -20.330 1.00 93.19 87 LEU A CA 1
ATOM 659 C C . LEU A 1 87 ? -8.737 2.595 -19.289 1.00 93.19 87 LEU A C 1
ATOM 661 O O . LEU A 1 87 ? -9.648 1.823 -19.592 1.00 93.19 87 LEU A O 1
ATOM 665 N N . ILE A 1 88 ? -8.204 2.658 -18.067 1.00 91.31 88 ILE A N 1
ATOM 666 C CA . ILE A 1 88 ? -8.641 1.831 -16.937 1.00 91.31 88 ILE A CA 1
ATOM 667 C C . ILE A 1 88 ? -10.140 2.042 -16.683 1.00 91.31 88 ILE A C 1
ATOM 669 O O . ILE A 1 88 ? -10.925 1.104 -16.795 1.00 91.31 88 ILE A O 1
ATOM 673 N N . ALA A 1 89 ? -10.568 3.282 -16.445 1.00 86.88 89 ALA A N 1
ATOM 674 C CA . ALA A 1 89 ? -11.945 3.593 -16.066 1.00 86.88 89 ALA A CA 1
ATOM 675 C C . ALA A 1 89 ? -12.981 3.208 -17.136 1.00 86.88 89 ALA A C 1
ATOM 677 O O . ALA A 1 89 ? -14.125 2.903 -16.813 1.00 86.88 89 ALA A O 1
ATOM 678 N N . ARG A 1 90 ? -12.614 3.245 -18.424 1.00 84.38 90 ARG A N 1
ATOM 679 C CA . ARG A 1 90 ? -13.561 3.028 -19.533 1.00 84.38 90 ARG A CA 1
ATOM 680 C C . ARG A 1 90 ? -13.506 1.634 -20.134 1.00 84.38 90 ARG A C 1
ATOM 682 O O . ARG A 1 90 ? -14.425 1.262 -20.867 1.00 84.38 90 ARG A O 1
ATOM 689 N N . GLN A 1 91 ? -12.392 0.930 -19.964 1.00 87.81 91 GLN A N 1
ATOM 690 C CA . GLN A 1 91 ? -12.106 -0.265 -20.753 1.00 87.81 91 GLN A CA 1
ATOM 691 C C . GLN A 1 91 ? -11.543 -1.429 -19.939 1.00 87.81 91 GLN A C 1
ATOM 693 O O . GLN A 1 91 ? -11.312 -2.480 -20.534 1.00 87.81 91 GLN A O 1
ATOM 698 N N . ARG A 1 92 ? -11.364 -1.300 -18.615 1.00 86.81 92 ARG A N 1
ATOM 699 C CA . ARG A 1 92 ? -10.814 -2.388 -17.794 1.00 86.81 92 ARG A CA 1
ATOM 700 C C . ARG A 1 92 ? -11.634 -3.674 -17.864 1.00 86.81 92 ARG A C 1
ATOM 702 O O . ARG A 1 92 ? -11.042 -4.738 -17.956 1.00 86.81 92 ARG A O 1
ATOM 709 N N . GLU A 1 93 ? -12.960 -3.601 -17.920 1.00 85.88 93 GLU A N 1
ATOM 710 C CA . GLU A 1 93 ? -13.809 -4.796 -18.091 1.00 85.88 93 GLU A CA 1
ATOM 711 C C . GLU A 1 93 ? -13.634 -5.492 -19.450 1.00 85.88 93 GLU A C 1
ATOM 713 O O . GLU A 1 93 ? -14.034 -6.639 -19.623 1.00 85.88 93 GLU A O 1
ATOM 718 N N . ARG A 1 94 ? -13.086 -4.788 -20.446 1.00 86.88 94 ARG A N 1
ATOM 719 C CA . ARG A 1 94 ? -12.998 -5.269 -21.830 1.00 86.88 94 ARG A CA 1
ATOM 720 C C . ARG A 1 94 ? -11.628 -5.812 -22.197 1.00 86.88 94 ARG A C 1
ATOM 722 O O . ARG A 1 94 ? -11.545 -6.540 -23.181 1.00 86.88 94 ARG A O 1
ATOM 729 N N . PHE A 1 95 ? -10.586 -5.410 -21.477 1.00 91.00 95 PHE A N 1
ATOM 730 C CA . PHE A 1 95 ? -9.202 -5.686 -21.840 1.00 91.00 95 PHE A CA 1
ATOM 731 C C . PHE A 1 95 ? -8.402 -6.179 -20.641 1.00 91.00 95 PHE A C 1
ATOM 733 O O . PHE A 1 95 ? -8.612 -5.724 -19.513 1.00 91.00 95 PHE A O 1
ATOM 740 N N . SER A 1 96 ? -7.466 -7.088 -20.908 1.00 93.88 96 SER A N 1
ATOM 741 C CA . SER A 1 96 ? -6.465 -7.515 -19.931 1.00 93.88 96 SER A CA 1
ATOM 742 C C . SER A 1 96 ? -5.450 -6.402 -19.639 1.00 93.88 96 SER A C 1
ATOM 744 O O . SER A 1 96 ? -5.405 -5.370 -20.322 1.00 93.88 96 SER A O 1
ATOM 746 N N . LEU A 1 97 ? -4.623 -6.591 -18.607 1.00 95.94 97 LEU A N 1
ATOM 747 C CA . LEU A 1 97 ? -3.640 -5.592 -18.186 1.00 95.94 97 LEU A CA 1
ATOM 748 C C . LEU A 1 97 ? -2.642 -5.262 -19.310 1.00 95.94 97 LEU A C 1
ATOM 750 O O . LEU A 1 97 ? -2.385 -4.093 -19.595 1.00 95.94 97 LEU A O 1
ATOM 754 N N . GLU A 1 98 ? -2.110 -6.270 -19.999 1.00 96.75 98 GLU A N 1
ATOM 755 C CA . GLU A 1 98 ? -1.176 -6.093 -21.112 1.00 96.75 98 GLU A CA 1
ATOM 756 C C . GLU A 1 98 ? -1.820 -5.426 -22.333 1.00 96.75 98 GLU A C 1
ATOM 758 O O . GLU A 1 98 ? -1.171 -4.641 -23.028 1.00 96.75 98 GLU A O 1
ATOM 763 N N . GLU A 1 99 ? -3.111 -5.662 -22.573 1.00 96.31 99 GLU A N 1
ATOM 764 C CA . GLU A 1 99 ? -3.860 -4.967 -23.618 1.00 96.31 99 GLU A CA 1
ATOM 765 C C . GLU A 1 99 ? -4.071 -3.488 -23.272 1.00 96.31 99 GLU A C 1
ATOM 767 O O . GLU A 1 99 ? -3.930 -2.630 -24.149 1.00 96.31 99 GLU A O 1
ATOM 772 N N . LEU A 1 100 ? -4.357 -3.164 -22.006 1.00 96.00 100 LEU A N 1
ATOM 773 C CA . LEU A 1 100 ? -4.457 -1.779 -21.536 1.00 96.00 100 LEU A CA 1
ATOM 774 C C . LEU A 1 100 ? -3.123 -1.038 -21.668 1.00 96.00 100 LEU A C 1
ATOM 776 O O . LEU A 1 100 ? -3.101 0.073 -22.201 1.00 96.00 100 LEU A O 1
ATOM 780 N N . VAL A 1 101 ? -2.010 -1.659 -21.267 1.00 97.00 101 VAL A N 1
ATOM 781 C CA . VAL A 1 101 ? -0.665 -1.081 -21.440 1.00 97.00 101 VAL A CA 1
ATOM 782 C C . VAL A 1 101 ? -0.325 -0.930 -22.928 1.00 97.00 101 VAL A C 1
ATOM 784 O O . VAL A 1 101 ? 0.189 0.108 -23.347 1.00 97.00 101 VAL A O 1
ATOM 787 N N . GLY A 1 102 ? -0.689 -1.904 -23.766 1.00 96.44 102 GLY A N 1
ATOM 788 C CA . GLY A 1 102 ? -0.535 -1.806 -25.218 1.00 96.44 102 GLY A CA 1
ATOM 789 C C . GLY A 1 102 ? -1.341 -0.661 -25.838 1.00 96.44 102 GLY A C 1
ATOM 790 O O . GLY A 1 102 ? -0.862 0.008 -26.756 1.00 96.44 102 GLY A O 1
ATOM 791 N N . ARG A 1 103 ? -2.543 -0.384 -25.324 1.00 95.12 103 ARG A N 1
ATOM 792 C CA . ARG A 1 103 ? -3.349 0.780 -25.725 1.00 95.12 103 ARG A CA 1
ATOM 793 C C . ARG A 1 103 ? -2.737 2.087 -25.241 1.00 95.12 103 ARG A C 1
ATOM 795 O O . ARG A 1 103 ? -2.668 3.023 -26.030 1.00 95.12 103 ARG A O 1
ATOM 802 N N . LEU A 1 104 ? -2.238 2.136 -24.006 1.00 95.50 104 LEU A N 1
ATOM 803 C CA . LEU A 1 104 ? -1.508 3.296 -23.494 1.00 95.50 104 LEU A CA 1
ATOM 804 C C . LEU A 1 104 ? -0.311 3.618 -24.395 1.00 95.50 104 LEU A C 1
ATOM 806 O O . LEU A 1 104 ? -0.168 4.759 -24.820 1.00 95.50 104 LEU A O 1
ATOM 810 N N . ASN A 1 105 ? 0.477 2.608 -24.771 1.00 95.44 105 ASN A N 1
ATOM 811 C CA . ASN A 1 105 ? 1.581 2.756 -25.718 1.00 95.44 105 ASN A CA 1
ATOM 812 C C . ASN A 1 105 ? 1.128 3.361 -27.055 1.00 95.44 105 ASN A C 1
ATOM 814 O O . ASN A 1 105 ? 1.765 4.274 -27.571 1.00 95.44 105 ASN A O 1
ATOM 818 N N . GLN A 1 106 ? 0.005 2.893 -27.609 1.00 93.31 106 GLN A N 1
ATOM 819 C CA . GLN A 1 106 ? -0.536 3.443 -28.856 1.00 93.31 106 GLN A CA 1
ATOM 820 C C . GLN A 1 106 ? -0.948 4.912 -28.724 1.00 93.31 106 GLN A C 1
ATOM 822 O O . GLN A 1 106 ? -0.639 5.701 -29.616 1.00 93.31 106 GLN A O 1
ATOM 827 N N . GLU A 1 107 ? -1.634 5.283 -27.642 1.00 92.62 107 GLU A N 1
ATOM 828 C CA . GLU A 1 107 ? -2.061 6.668 -27.412 1.00 92.62 107 GLU A CA 1
ATOM 829 C C . GLU A 1 107 ? -0.863 7.593 -27.181 1.00 92.62 107 GLU A C 1
ATOM 831 O O . GLU A 1 107 ? -0.790 8.669 -27.775 1.00 92.62 107 GLU A O 1
ATOM 836 N N . VAL A 1 108 ? 0.131 7.135 -26.418 1.00 91.81 108 VAL A N 1
ATOM 837 C CA . VAL A 1 108 ? 1.399 7.841 -26.198 1.00 91.81 108 VAL A CA 1
ATOM 838 C C . VAL A 1 108 ? 2.113 8.099 -27.526 1.00 91.81 108 VAL A C 1
ATOM 840 O O . VAL A 1 108 ? 2.368 9.260 -27.850 1.00 91.81 108 VAL A O 1
ATOM 843 N N . CYS A 1 109 ? 2.330 7.069 -28.352 1.00 89.94 1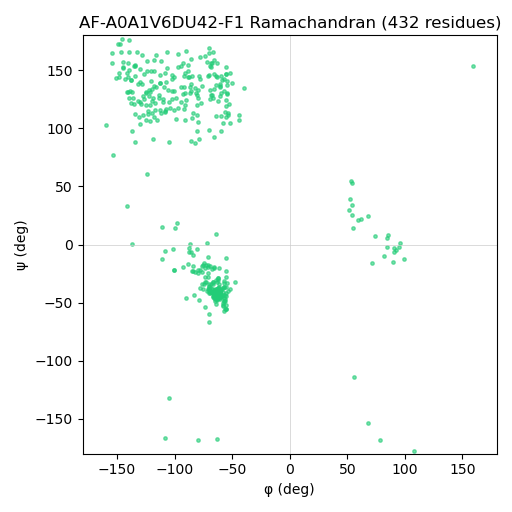09 CYS A N 1
ATOM 844 C CA . CYS A 1 109 ? 2.979 7.224 -29.659 1.00 89.94 109 CYS A CA 1
ATOM 845 C C . CY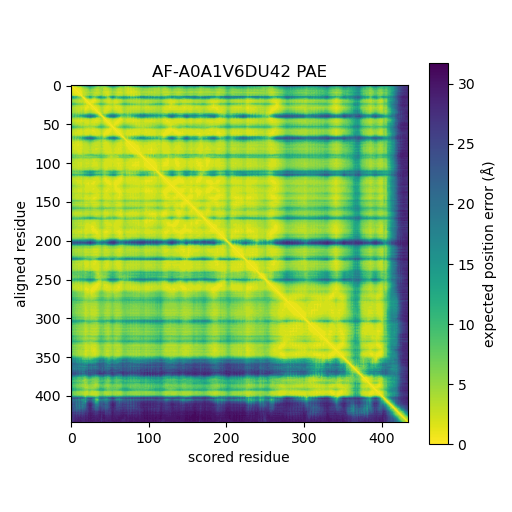S A 1 109 ? 2.193 8.128 -30.630 1.00 89.94 109 CYS A C 1
ATOM 847 O O . CYS A 1 109 ? 2.790 8.751 -31.500 1.00 89.94 109 CYS A O 1
ATOM 849 N N . ARG A 1 110 ? 0.857 8.203 -30.523 1.00 89.31 110 ARG A N 1
ATOM 850 C CA . ARG A 1 110 ? 0.020 9.075 -31.375 1.00 89.31 110 ARG A CA 1
ATOM 851 C C . ARG A 1 110 ? -0.039 10.522 -30.896 1.00 89.31 110 ARG A C 1
ATOM 853 O O . ARG A 1 110 ? -0.343 11.411 -31.688 1.00 89.31 110 ARG A O 1
ATOM 860 N N . SER A 1 111 ? 0.199 10.761 -29.611 1.00 83.31 111 SER A N 1
ATOM 861 C CA . SER A 1 111 ? -0.019 12.066 -28.981 1.00 83.31 111 SER A CA 1
ATOM 862 C C . SER A 1 111 ? 0.960 13.158 -29.429 1.00 83.31 111 SER A C 1
ATOM 864 O O . SER A 1 111 ? 0.662 14.333 -29.236 1.00 83.31 111 SER A O 1
ATOM 866 N N . HIS A 1 112 ? 2.109 12.793 -30.020 1.00 78.38 112 HIS A N 1
ATOM 867 C CA . HIS A 1 112 ? 3.236 13.694 -30.325 1.00 78.38 112 HIS A CA 1
ATOM 868 C C . HIS A 1 112 ? 3.760 14.476 -29.098 1.00 78.38 112 HIS A C 1
ATOM 870 O O . HIS A 1 112 ? 4.505 15.441 -29.245 1.00 78.38 112 HIS A O 1
ATOM 876 N N . LEU A 1 113 ? 3.375 14.068 -27.881 1.00 74.62 113 LEU A N 1
ATOM 877 C CA . LEU A 1 113 ? 3.881 14.620 -26.616 1.00 74.62 113 LEU A CA 1
ATOM 878 C C . LEU A 1 113 ? 5.286 14.112 -26.285 1.00 74.62 113 LEU A C 1
ATOM 880 O O . LEU A 1 113 ? 5.974 14.687 -25.444 1.00 74.62 113 LEU A O 1
ATOM 884 N N . PHE A 1 114 ? 5.665 13.015 -26.935 1.00 79.50 114 PHE A N 1
ATOM 885 C CA . PHE A 1 114 ? 6.962 12.376 -26.867 1.00 79.50 114 PHE A CA 1
ATOM 886 C C . PHE A 1 114 ? 7.641 12.606 -28.215 1.00 79.50 114 PHE A C 1
ATOM 888 O O . PHE A 1 114 ? 7.063 12.320 -29.266 1.00 79.50 114 PHE A O 1
ATOM 895 N N . SER A 1 115 ? 8.838 13.175 -28.172 1.00 78.25 115 SER A N 1
ATOM 896 C CA . SER A 1 115 ? 9.721 13.330 -29.326 1.00 78.25 115 SER A CA 1
ATOM 897 C C . SER A 1 115 ? 10.268 11.967 -29.754 1.00 78.25 115 SER A C 1
ATOM 899 O O . SER A 1 115 ? 10.226 11.004 -28.987 1.00 78.25 115 SER A O 1
ATOM 901 N N . ASP A 1 116 ? 10.825 11.880 -30.963 1.00 71.00 116 ASP A N 1
ATOM 902 C CA . ASP A 1 116 ? 11.454 10.647 -31.440 1.00 71.00 116 ASP A CA 1
ATOM 903 C C . ASP A 1 116 ? 12.540 10.172 -30.459 1.00 71.00 116 ASP A C 1
ATOM 905 O O . ASP A 1 116 ? 13.521 10.870 -30.201 1.00 71.00 116 ASP A O 1
ATOM 909 N N . GLY A 1 117 ? 12.350 8.971 -29.909 1.00 74.38 117 GLY A N 1
ATOM 910 C CA . GLY A 1 117 ? 13.249 8.370 -28.922 1.00 74.38 117 GLY A CA 1
ATOM 911 C C . GLY A 1 117 ? 12.921 8.679 -27.457 1.00 74.38 117 GLY A C 1
ATOM 912 O O . GLY A 1 117 ? 13.583 8.119 -26.588 1.00 74.38 117 GLY A O 1
ATOM 913 N N . GLU A 1 118 ? 11.911 9.504 -27.157 1.00 85.88 118 GLU A N 1
ATOM 914 C CA . GLU A 1 118 ? 11.397 9.657 -25.790 1.00 85.88 118 GLU A CA 1
ATOM 915 C C . GLU A 1 118 ? 10.453 8.496 -25.441 1.00 85.88 118 GLU A C 1
ATOM 917 O O . GLU A 1 118 ? 9.546 8.146 -26.196 1.00 85.88 118 GLU A O 1
ATOM 922 N N . PHE A 1 119 ? 10.651 7.906 -24.266 1.00 91.25 119 PHE A N 1
ATOM 923 C CA . PHE A 1 119 ? 9.851 6.801 -23.746 1.00 91.25 119 PHE A CA 1
ATOM 924 C C . PHE A 1 119 ? 9.743 6.924 -22.225 1.00 91.25 119 PHE A C 1
ATOM 926 O O . PHE A 1 119 ? 10.312 7.822 -21.611 1.00 91.25 119 PHE A O 1
ATOM 933 N N . PHE A 1 120 ? 8.990 6.039 -21.596 1.00 93.81 120 PHE A N 1
ATOM 934 C CA . PHE A 1 120 ? 9.015 5.910 -20.145 1.00 93.81 120 PHE A CA 1
ATOM 935 C C . PHE A 1 120 ? 8.970 4.441 -19.761 1.00 93.81 120 PHE A C 1
ATOM 937 O O . PHE A 1 120 ? 8.433 3.598 -20.495 1.00 93.81 120 PHE A O 1
ATOM 944 N N . THR A 1 121 ? 9.571 4.132 -18.621 1.00 95.94 121 THR A N 1
ATOM 945 C CA . THR A 1 121 ? 9.502 2.799 -18.048 1.00 95.94 121 THR A CA 1
ATOM 946 C C . THR A 1 121 ? 8.306 2.722 -17.108 1.00 95.94 121 THR A C 1
ATOM 948 O O . THR A 1 121 ? 7.874 3.718 -16.526 1.00 95.94 121 THR A O 1
ATOM 951 N N . ALA A 1 122 ? 7.687 1.548 -17.020 1.00 97.38 122 ALA A N 1
ATOM 952 C CA . ALA A 1 122 ? 6.548 1.341 -16.142 1.00 97.38 122 ALA A CA 1
ATOM 953 C C . ALA A 1 122 ? 6.499 -0.086 -15.609 1.00 97.38 122 ALA A C 1
ATOM 955 O O . ALA A 1 122 ? 6.760 -1.042 -16.338 1.00 97.38 122 ALA A O 1
ATOM 956 N N . LEU A 1 123 ? 6.073 -0.240 -14.364 1.00 98.44 123 LEU A N 1
ATOM 957 C CA . LEU A 1 123 ? 5.686 -1.510 -13.776 1.00 98.44 123 LEU A CA 1
ATOM 958 C C . LEU A 1 123 ? 4.228 -1.414 -13.344 1.00 98.44 123 LEU A C 1
ATOM 960 O O . LEU A 1 123 ? 3.885 -0.649 -12.445 1.00 98.44 123 LEU A O 1
ATOM 964 N N . ASN A 1 124 ? 3.373 -2.182 -14.012 1.00 98.38 124 ASN A N 1
ATOM 965 C CA . ASN A 1 124 ? 1.935 -2.188 -13.780 1.00 98.38 124 ASN A CA 1
ATOM 966 C C . ASN A 1 124 ? 1.529 -3.494 -13.111 1.00 98.38 124 ASN A C 1
ATOM 968 O O . ASN A 1 124 ? 1.961 -4.557 -13.553 1.00 98.38 124 ASN A O 1
ATOM 972 N N . LEU A 1 125 ? 0.686 -3.407 -12.089 1.00 98.12 125 LEU A N 1
ATOM 973 C CA . LEU A 1 125 ? 0.106 -4.541 -11.389 1.00 98.12 125 LEU A CA 1
ATOM 974 C C . LEU A 1 125 ? -1.414 -4.458 -11.399 1.00 98.12 125 LEU A C 1
ATOM 976 O O . LEU A 1 125 ? -1.983 -3.367 -11.333 1.00 98.12 125 LEU A O 1
ATOM 980 N N . ASP A 1 126 ? -2.042 -5.624 -11.387 1.00 97.38 126 ASP A N 1
ATOM 981 C CA . ASP A 1 126 ? -3.467 -5.799 -11.158 1.00 97.38 126 ASP A CA 1
ATOM 982 C C . ASP A 1 126 ? -3.687 -6.943 -10.174 1.00 97.38 126 ASP A C 1
ATOM 984 O O . ASP A 1 126 ? -3.364 -8.094 -10.472 1.00 97.38 126 ASP A O 1
ATOM 988 N N . PHE A 1 127 ? -4.169 -6.606 -8.981 1.00 97.50 127 PHE A N 1
ATOM 989 C CA . PHE A 1 127 ? -4.418 -7.551 -7.902 1.00 97.50 127 PHE A CA 1
ATOM 990 C C . PHE A 1 127 ? -5.914 -7.781 -7.711 1.00 97.50 127 PHE A C 1
ATOM 992 O O . PHE A 1 127 ? -6.625 -6.861 -7.307 1.00 97.50 127 PHE A O 1
ATOM 999 N N . ASP A 1 128 ? -6.360 -9.013 -7.935 1.00 96.25 128 ASP A N 1
ATOM 1000 C CA . ASP A 1 128 ? -7.720 -9.483 -7.662 1.00 96.25 128 ASP A CA 1
ATOM 1001 C C . ASP A 1 128 ? -7.878 -9.817 -6.168 1.00 96.25 128 ASP A C 1
ATOM 1003 O O . ASP A 1 128 ? -7.185 -10.688 -5.625 1.00 96.25 128 ASP A O 1
ATOM 1007 N N . HIS A 1 129 ? -8.802 -9.127 -5.493 1.00 95.50 129 HIS A N 1
ATOM 1008 C CA . HIS A 1 129 ? -9.005 -9.245 -4.044 1.00 95.50 129 HIS A CA 1
ATOM 1009 C C . HIS A 1 129 ? -9.627 -10.578 -3.630 1.00 95.50 129 HIS A C 1
ATOM 1011 O O . HIS A 1 129 ? -9.402 -11.031 -2.508 1.00 95.50 129 HIS A O 1
ATOM 1017 N N . ALA A 1 130 ? -10.411 -11.205 -4.505 1.00 93.69 130 ALA A N 1
ATOM 1018 C CA . ALA A 1 130 ? -11.103 -12.453 -4.216 1.00 93.69 130 ALA A CA 1
ATOM 1019 C C . ALA A 1 130 ? -10.184 -13.660 -4.432 1.00 93.69 130 ALA A C 1
ATOM 1021 O O . ALA A 1 130 ? -10.149 -14.589 -3.617 1.00 93.69 130 ALA A O 1
ATOM 1022 N N . THR A 1 131 ? -9.417 -13.663 -5.525 1.00 95.31 131 THR A N 1
ATOM 1023 C CA . THR A 1 131 ? -8.582 -14.815 -5.898 1.00 95.31 131 THR A CA 1
ATOM 1024 C C . THR A 1 131 ? -7.153 -14.735 -5.360 1.00 95.31 131 THR A C 1
ATOM 1026 O O . THR A 1 131 ? -6.495 -15.781 -5.236 1.00 95.31 131 THR A O 1
ATOM 1029 N N . ARG A 1 132 ? -6.695 -13.531 -4.981 1.00 96.56 132 ARG A N 1
ATOM 1030 C CA . ARG A 1 132 ? -5.299 -13.181 -4.653 1.00 96.56 132 ARG A CA 1
ATOM 1031 C C . ARG A 1 132 ? -4.341 -13.364 -5.828 1.00 96.56 132 ARG A C 1
ATOM 1033 O O . ARG A 1 132 ? -3.136 -13.560 -5.641 1.00 96.56 132 ARG A O 1
ATOM 1040 N N . GLU A 1 133 ? -4.876 -13.359 -7.042 1.00 97.50 133 GLU A N 1
ATOM 1041 C CA . GLU A 1 133 ? -4.078 -13.381 -8.255 1.00 97.50 133 GLU A CA 1
ATOM 1042 C C . GLU A 1 133 ? -3.544 -11.974 -8.549 1.00 97.50 133 GLU A C 1
ATOM 1044 O O . GLU A 1 133 ? -4.295 -11.004 -8.604 1.00 97.50 133 GLU A O 1
ATOM 1049 N N . LEU A 1 134 ? -2.227 -11.870 -8.715 1.00 98.19 134 LEU A N 1
ATOM 1050 C CA . LEU A 1 134 ? -1.528 -10.660 -9.121 1.00 98.19 134 LEU A CA 1
ATOM 1051 C C . LEU A 1 134 ? -1.033 -10.837 -10.555 1.00 98.19 134 LEU A C 1
ATOM 1053 O O . LEU A 1 134 ? -0.137 -11.647 -10.814 1.00 98.19 134 LEU A O 1
ATOM 1057 N N . GLN A 1 135 ? -1.574 -10.051 -11.476 1.00 98.06 135 GLN A N 1
ATOM 1058 C CA . GLN A 1 135 ? -1.029 -9.902 -12.822 1.00 98.06 135 GLN A CA 1
ATOM 1059 C C . GLN A 1 135 ? -0.054 -8.730 -12.861 1.00 98.06 135 GLN A C 1
ATOM 1061 O O . GLN A 1 135 ? -0.250 -7.728 -12.174 1.00 98.06 135 GLN A O 1
ATOM 1066 N N . TYR A 1 136 ? 1.003 -8.845 -13.662 1.00 98.62 136 TYR A N 1
ATOM 1067 C CA . TYR A 1 136 ? 2.011 -7.801 -13.794 1.00 98.62 136 TYR A CA 1
ATOM 1068 C C . TYR A 1 136 ? 2.494 -7.621 -15.233 1.00 98.62 136 TYR A C 1
ATOM 1070 O O . TYR A 1 136 ? 2.666 -8.583 -15.981 1.00 98.62 136 TYR A O 1
ATOM 1078 N N . VAL A 1 137 ? 2.769 -6.370 -15.601 1.00 98.62 137 VAL A N 1
ATOM 1079 C CA . VAL A 1 137 ? 3.371 -5.965 -16.878 1.00 98.62 137 VAL A CA 1
ATOM 1080 C C . VAL A 1 137 ? 4.520 -5.010 -16.582 1.00 98.62 137 VAL A C 1
ATOM 1082 O O . VAL A 1 137 ? 4.307 -3.867 -16.175 1.00 98.62 137 VAL A O 1
ATOM 1085 N N . VAL A 1 138 ? 5.742 -5.480 -16.812 1.00 98.38 138 VAL A N 1
ATOM 1086 C CA . VAL A 1 138 ? 6.980 -4.713 -16.665 1.00 98.38 138 VAL A CA 1
ATOM 1087 C C . VAL A 1 138 ? 7.403 -4.214 -18.043 1.00 98.38 138 VAL A C 1
ATOM 1089 O O . VAL A 1 138 ? 7.801 -4.995 -18.902 1.00 98.38 138 VAL A O 1
ATOM 1092 N N . ALA A 1 139 ? 7.269 -2.915 -18.276 1.00 97.25 139 ALA A N 1
ATOM 1093 C CA . ALA A 1 139 ? 7.611 -2.220 -19.510 1.00 97.25 139 ALA A CA 1
ATOM 1094 C C . ALA A 1 139 ? 8.907 -1.428 -19.308 1.00 97.25 139 ALA A C 1
ATOM 1096 O O . ALA A 1 139 ? 8.877 -0.274 -18.891 1.00 97.25 139 ALA A O 1
ATOM 1097 N N . GLY A 1 140 ? 10.056 -2.059 -19.545 1.00 95.38 140 GLY A N 1
ATOM 1098 C CA . GLY A 1 140 ? 11.376 -1.438 -19.389 1.00 95.38 140 GLY A CA 1
ATOM 1099 C C . GLY A 1 140 ? 11.842 -1.167 -17.951 1.00 95.38 140 GLY A C 1
ATOM 1100 O O . GLY A 1 140 ? 13.034 -0.965 -17.757 1.00 95.38 140 GLY A O 1
ATOM 1101 N N . ASN A 1 141 ? 10.948 -1.187 -16.956 1.00 96.31 141 ASN A N 1
ATOM 1102 C CA . ASN A 1 141 ? 11.295 -0.961 -15.549 1.00 96.31 141 ASN A CA 1
ATOM 1103 C C . ASN A 1 141 ? 12.123 -2.138 -14.994 1.00 96.31 141 ASN A C 1
ATOM 1105 O O . ASN A 1 141 ? 11.950 -3.273 -15.458 1.00 96.31 141 ASN A O 1
ATOM 1109 N N . PRO A 1 142 ? 12.972 -1.933 -13.970 1.00 96.44 142 PRO A N 1
ATOM 1110 C CA . PRO A 1 142 ? 13.546 -3.045 -13.221 1.00 96.44 142 PRO A CA 1
ATOM 1111 C C . PRO A 1 142 ? 12.475 -4.035 -12.708 1.00 96.44 142 PRO A C 1
ATOM 1113 O O . PRO A 1 142 ? 11.353 -3.622 -12.395 1.00 96.44 142 PRO A O 1
ATOM 1116 N N . PRO A 1 143 ? 12.787 -5.342 -12.616 1.00 97.38 143 PRO A N 1
ATOM 1117 C CA . PRO A 1 143 ? 11.849 -6.334 -12.091 1.00 97.38 143 PRO A CA 1
ATOM 1118 C C . PRO A 1 143 ? 11.526 -6.070 -10.614 1.00 97.38 143 PRO A C 1
ATOM 1120 O O . PRO A 1 143 ? 12.401 -5.684 -9.843 1.00 97.38 143 PRO A O 1
ATOM 1123 N N . ALA A 1 144 ? 10.287 -6.334 -10.196 1.00 97.94 144 ALA A N 1
ATOM 1124 C CA . ALA A 1 144 ? 9.915 -6.255 -8.784 1.00 97.94 144 ALA A CA 1
ATOM 1125 C C . ALA A 1 144 ? 10.529 -7.410 -7.981 1.00 97.94 144 ALA A C 1
ATOM 1127 O O . ALA A 1 144 ? 10.818 -8.481 -8.513 1.00 97.94 144 ALA A O 1
ATOM 1128 N N . LEU A 1 145 ? 10.678 -7.212 -6.674 1.00 98.31 145 LEU A N 1
ATOM 1129 C CA . LEU A 1 145 ? 11.123 -8.238 -5.735 1.00 98.31 145 LEU A CA 1
ATOM 1130 C C . LEU A 1 145 ? 9.918 -8.816 -5.000 1.00 98.31 145 LEU A C 1
ATOM 1132 O O . LEU A 1 145 ? 9.285 -8.108 -4.220 1.00 98.31 145 LEU A O 1
ATOM 1136 N N . LEU A 1 146 ? 9.636 -10.101 -5.205 1.00 98.19 146 LEU A N 1
ATOM 1137 C CA . LEU A 1 146 ? 8.675 -10.859 -4.409 1.00 98.19 146 LEU A CA 1
ATOM 1138 C C . LEU A 1 146 ? 9.408 -11.594 -3.289 1.00 98.19 146 LEU A C 1
ATOM 1140 O O . LEU A 1 146 ? 10.293 -12.414 -3.539 1.00 98.19 146 LEU A O 1
ATOM 1144 N N . VAL A 1 147 ? 9.007 -11.324 -2.054 1.00 97.75 147 VAL A N 1
ATOM 1145 C CA . VAL A 1 147 ? 9.551 -11.935 -0.848 1.00 97.75 147 VAL A CA 1
ATOM 1146 C C . VAL A 1 147 ? 8.485 -12.813 -0.206 1.00 97.75 147 VAL A C 1
ATOM 1148 O O . VAL A 1 147 ? 7.485 -12.307 0.301 1.00 97.75 147 VAL A O 1
ATOM 1151 N N . ARG A 1 148 ? 8.749 -14.121 -0.159 1.00 95.25 148 ARG A N 1
ATOM 1152 C CA . ARG A 1 148 ? 7.921 -15.121 0.525 1.00 95.25 148 ARG A CA 1
ATOM 1153 C C . ARG A 1 148 ? 8.722 -15.777 1.639 1.00 95.25 148 ARG A C 1
ATOM 1155 O O . ARG A 1 148 ? 9.677 -16.515 1.380 1.00 95.25 148 ARG A O 1
ATOM 1162 N N . GLY A 1 149 ? 8.362 -15.487 2.889 1.00 92.06 149 GLY A N 1
ATOM 1163 C CA . GLY A 1 149 ? 9.182 -15.858 4.044 1.00 92.06 149 GLY A CA 1
ATOM 1164 C C . GLY A 1 149 ? 10.598 -15.288 3.901 1.00 92.06 149 GLY A C 1
ATOM 1165 O O . GLY A 1 149 ? 10.780 -14.072 3.891 1.00 92.06 149 GLY A O 1
ATOM 1166 N N . THR A 1 150 ? 11.596 -16.161 3.747 1.00 92.38 150 THR A N 1
ATOM 1167 C CA . THR A 1 150 ? 13.006 -15.793 3.512 1.00 92.38 150 THR A CA 1
ATOM 1168 C C . THR A 1 150 ? 13.448 -15.911 2.050 1.00 92.38 150 THR A C 1
ATOM 1170 O O . THR A 1 150 ? 14.587 -15.579 1.729 1.00 92.38 150 THR A O 1
ATOM 1173 N N . THR A 1 151 ? 12.575 -16.393 1.161 1.00 94.31 151 THR A N 1
ATOM 1174 C CA . THR A 1 151 ? 12.880 -16.545 -0.267 1.00 94.31 151 THR A CA 1
ATOM 1175 C C . THR A 1 151 ? 12.576 -15.250 -1.002 1.00 94.31 151 THR A C 1
ATOM 1177 O O . THR A 1 151 ? 11.517 -14.661 -0.798 1.00 94.31 151 THR A O 1
ATOM 1180 N N . VAL A 1 152 ? 13.481 -14.836 -1.888 1.00 97.12 152 VAL A N 1
ATOM 1181 C CA . VAL A 1 152 ? 13.338 -13.631 -2.712 1.00 97.12 152 VAL A CA 1
ATOM 1182 C C . VAL A 1 152 ? 13.422 -14.021 -4.181 1.00 97.12 152 VAL A C 1
ATOM 1184 O O . VAL A 1 152 ? 14.312 -14.781 -4.563 1.00 97.12 152 VAL A O 1
ATOM 1187 N N . ARG A 1 153 ? 12.495 -13.526 -5.002 1.00 96.31 153 ARG A N 1
ATOM 1188 C CA . ARG A 1 153 ? 12.442 -13.773 -6.450 1.00 96.31 153 ARG A CA 1
ATOM 1189 C C . ARG A 1 153 ? 12.195 -12.478 -7.208 1.00 96.31 153 ARG A C 1
ATOM 1191 O O . ARG A 1 153 ? 11.604 -11.547 -6.666 1.00 96.31 153 ARG A O 1
ATOM 1198 N N . LEU A 1 154 ? 12.638 -12.441 -8.459 1.00 97.88 154 LEU A N 1
ATOM 1199 C CA . LEU A 1 154 ? 12.362 -11.339 -9.378 1.00 97.88 154 LEU A CA 1
ATOM 1200 C C . LEU A 1 154 ? 11.037 -11.579 -10.105 1.00 97.88 154 LEU A C 1
ATOM 1202 O O . LEU A 1 154 ? 10.722 -12.716 -10.447 1.00 97.88 154 LEU A O 1
ATOM 1206 N N . LEU A 1 155 ? 10.283 -10.513 -10.367 1.00 96.56 155 LEU A N 1
ATOM 1207 C CA . LEU A 1 155 ? 9.089 -10.525 -11.207 1.00 96.56 155 LEU A CA 1
ATOM 1208 C C . LEU A 1 155 ? 9.245 -9.508 -12.354 1.00 96.56 155 LEU A C 1
ATOM 1210 O O . LEU A 1 155 ? 9.251 -8.303 -12.087 1.00 96.56 155 LEU A O 1
ATOM 1214 N N . PRO A 1 156 ? 9.351 -9.960 -13.620 1.00 96.94 156 PRO A N 1
ATOM 1215 C CA . PRO A 1 156 ? 9.479 -11.355 -14.051 1.00 96.94 156 PRO A CA 1
ATOM 1216 C C . PRO A 1 156 ? 10.829 -11.966 -13.655 1.00 96.94 156 PRO A C 1
ATOM 1218 O O . PRO A 1 156 ? 11.838 -11.271 -13.523 1.00 96.94 156 PRO A O 1
ATOM 1221 N N . GLU A 1 157 ? 10.866 -13.292 -13.549 1.00 93.62 157 GLU A N 1
ATOM 1222 C CA . GLU A 1 157 ? 12.133 -14.022 -13.582 1.00 93.62 157 GLU A CA 1
ATOM 1223 C C . GLU A 1 157 ? 12.749 -13.933 -14.997 1.00 93.62 157 GLU A C 1
ATOM 1225 O O . GLU A 1 157 ? 12.015 -13.789 -15.982 1.00 93.62 157 GLU A O 1
ATOM 1230 N N . PRO A 1 158 ? 14.084 -14.023 -15.148 1.00 89.88 158 PRO A N 1
ATOM 1231 C CA . PRO A 1 158 ? 14.726 -13.973 -16.460 1.00 89.88 158 PRO A CA 1
ATOM 1232 C C . PRO A 1 158 ? 14.128 -14.982 -17.454 1.00 89.88 158 PRO A C 1
ATOM 1234 O O . PRO A 1 158 ? 14.151 -16.189 -17.227 1.00 89.88 158 PRO A O 1
ATOM 1237 N N . GLY A 1 159 ? 13.605 -14.479 -18.577 1.00 87.31 159 GLY A N 1
ATOM 1238 C CA . GLY A 1 159 ? 12.978 -15.292 -19.626 1.00 87.31 159 GLY A CA 1
ATOM 1239 C C . GLY A 1 159 ? 11.499 -15.634 -19.400 1.00 87.31 159 GLY A C 1
ATOM 1240 O O . GLY A 1 159 ? 10.896 -16.256 -20.274 1.00 87.31 159 GLY A O 1
ATOM 1241 N N . ALA A 1 160 ? 10.898 -15.223 -18.279 1.00 93.12 160 ALA A N 1
ATOM 1242 C CA . ALA A 1 160 ? 9.460 -15.347 -18.056 1.00 93.12 160 ALA A CA 1
ATOM 1243 C C . ALA A 1 160 ? 8.661 -14.266 -18.813 1.00 93.12 160 ALA A C 1
ATOM 1245 O O . ALA A 1 160 ? 9.191 -13.227 -19.215 1.00 93.12 160 ALA A O 1
ATOM 1246 N N . ALA A 1 161 ? 7.361 -14.516 -19.000 1.00 93.56 161 ALA A N 1
ATOM 1247 C CA . ALA A 1 161 ? 6.426 -13.527 -19.536 1.00 93.56 161 ALA A CA 1
ATOM 1248 C C . ALA A 1 161 ? 6.251 -12.342 -18.571 1.00 93.56 161 ALA A C 1
ATOM 1250 O O . ALA A 1 161 ? 6.516 -12.460 -17.375 1.00 93.56 161 ALA A O 1
ATOM 1251 N N . GLY A 1 162 ? 5.799 -11.197 -19.087 1.00 94.56 162 GLY A N 1
ATOM 1252 C CA . GLY A 1 162 ? 5.632 -9.978 -18.292 1.00 94.56 162 GLY A CA 1
ATOM 1253 C C . GLY A 1 162 ? 6.778 -8.978 -18.430 1.00 94.56 162 GLY A C 1
ATOM 1254 O O . GLY A 1 162 ? 6.605 -7.831 -18.032 1.00 94.56 162 GLY A O 1
ATOM 1255 N N . GLY A 1 163 ? 7.914 -9.365 -19.022 1.00 96.62 163 GLY A N 1
ATOM 1256 C CA . GLY A 1 163 ? 9.004 -8.454 -19.389 1.00 96.62 163 GLY A CA 1
ATOM 1257 C C . GLY A 1 163 ? 8.827 -7.902 -20.803 1.00 96.62 163 GLY A C 1
ATOM 1258 O O . GLY A 1 163 ? 8.701 -8.664 -21.759 1.00 96.62 163 GLY A O 1
ATOM 1259 N N . ASN A 1 164 ? 8.807 -6.578 -20.944 1.00 97.12 164 ASN A N 1
ATOM 1260 C CA . ASN A 1 164 ? 8.474 -5.882 -22.185 1.00 97.12 164 ASN A CA 1
ATOM 1261 C C . ASN A 1 164 ? 9.389 -4.674 -22.422 1.00 97.12 164 ASN A C 1
ATOM 1263 O O . ASN A 1 164 ? 10.073 -4.201 -21.513 1.00 97.12 164 ASN A O 1
ATOM 1267 N N . LEU A 1 165 ? 9.364 -4.149 -23.650 1.00 95.50 165 LEU A N 1
ATOM 1268 C CA . LEU A 1 165 ? 10.015 -2.882 -23.986 1.00 95.50 165 LEU A CA 1
ATOM 1269 C C . LEU A 1 165 ? 9.323 -1.691 -23.287 1.00 95.50 165 LEU A C 1
ATOM 1271 O O . LEU A 1 165 ? 8.136 -1.794 -22.959 1.00 95.50 165 LEU A O 1
ATOM 1275 N N . PRO A 1 166 ? 10.035 -0.565 -23.081 1.00 96.00 166 PRO A N 1
ATOM 1276 C CA . PRO A 1 166 ? 9.450 0.661 -22.548 1.00 96.00 166 PRO A CA 1
ATOM 1277 C C . PRO A 1 166 ? 8.252 1.168 -23.358 1.00 96.00 166 PRO A C 1
ATOM 1279 O O . PRO A 1 166 ? 8.156 0.967 -24.575 1.00 96.00 166 PRO A O 1
ATOM 1282 N N . VAL A 1 167 ? 7.355 1.883 -22.682 1.00 95.06 167 VAL A N 1
ATOM 1283 C CA . VAL A 1 167 ? 6.180 2.494 -23.309 1.00 95.06 167 VAL A CA 1
ATOM 1284 C C . VAL A 1 167 ? 6.600 3.744 -24.082 1.00 95.06 167 VAL A C 1
ATOM 1286 O O . VAL A 1 167 ? 7.388 4.552 -23.602 1.00 95.06 167 VAL A O 1
ATOM 1289 N N . GLY A 1 168 ? 6.073 3.915 -25.293 1.00 91.94 168 GLY A N 1
ATOM 1290 C CA . GLY A 1 168 ? 6.411 5.011 -26.203 1.00 91.94 168 GLY A CA 1
ATOM 1291 C C . GLY A 1 168 ? 7.582 4.701 -27.138 1.00 91.94 168 GLY A C 1
ATOM 1292 O O . GLY A 1 168 ? 7.718 5.365 -28.160 1.00 91.94 168 GLY A O 1
ATOM 1293 N N . MET A 1 169 ? 8.369 3.651 -26.858 1.00 90.44 169 MET A N 1
ATOM 1294 C CA . MET A 1 169 ? 9.581 3.333 -27.624 1.00 90.44 169 MET A CA 1
ATOM 1295 C C . MET A 1 169 ? 9.284 2.915 -29.070 1.00 90.44 169 MET A C 1
ATOM 1297 O O . MET A 1 169 ? 9.970 3.337 -29.998 1.00 90.44 169 MET A O 1
ATOM 1301 N N . LEU A 1 170 ? 8.279 2.058 -29.271 1.00 90.12 170 LEU A N 1
ATOM 1302 C CA . LEU A 1 170 ? 7.872 1.572 -30.588 1.00 90.12 170 LEU A CA 1
ATOM 1303 C C . LEU A 1 170 ? 6.349 1.467 -30.661 1.00 90.12 170 LEU A C 1
ATOM 1305 O O . LEU A 1 170 ? 5.697 0.859 -29.809 1.00 90.12 170 LEU A O 1
ATOM 1309 N N . SER A 1 171 ? 5.768 2.019 -31.724 1.00 87.00 171 SER A N 1
ATOM 1310 C CA . SER A 1 171 ? 4.334 1.883 -31.976 1.00 87.00 171 SER A CA 1
ATOM 1311 C C . SER A 1 171 ? 3.978 0.454 -32.397 1.00 87.00 171 SER A C 1
ATOM 1313 O O . SER A 1 171 ? 4.740 -0.218 -33.091 1.00 87.00 171 SER A O 1
ATOM 1315 N N . GLY A 1 172 ? 2.797 -0.018 -31.990 1.00 84.75 172 GLY A N 1
ATOM 1316 C CA . GLY A 1 172 ? 2.261 -1.320 -32.408 1.00 84.75 172 GLY A CA 1
ATOM 1317 C C . GLY A 1 172 ? 2.908 -2.551 -31.762 1.00 84.75 172 GLY A C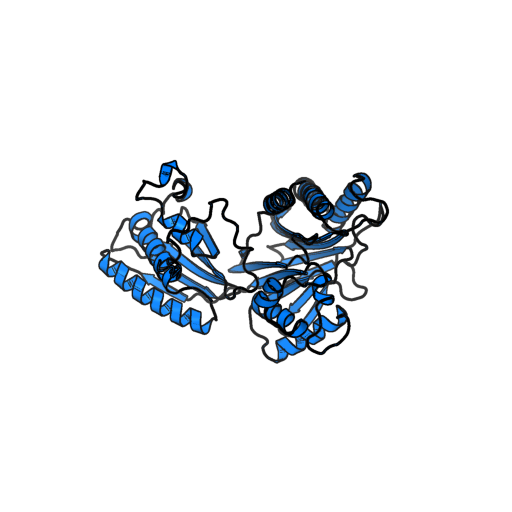 1
ATOM 1318 O O . GLY A 1 172 ? 2.572 -3.669 -32.156 1.00 84.75 172 GLY A O 1
ATOM 1319 N N . ILE A 1 173 ? 3.792 -2.384 -30.771 1.00 90.19 173 ILE A N 1
ATOM 1320 C CA . ILE A 1 173 ? 4.315 -3.514 -29.992 1.00 90.19 173 ILE A CA 1
ATOM 1321 C C . ILE A 1 173 ? 3.209 -4.168 -29.160 1.00 90.19 173 ILE A C 1
ATOM 1323 O O . ILE A 1 173 ? 2.279 -3.509 -28.688 1.00 90.19 173 ILE A O 1
ATOM 1327 N N . ARG A 1 174 ? 3.317 -5.488 -28.992 1.00 92.81 174 ARG A N 1
ATOM 1328 C CA . ARG A 1 174 ? 2.459 -6.258 -28.091 1.00 92.81 174 ARG A CA 1
ATOM 1329 C C . ARG A 1 174 ? 3.155 -6.399 -26.750 1.00 92.81 174 ARG A C 1
ATOM 1331 O O . ARG A 1 174 ? 4.340 -6.720 -26.714 1.00 92.81 174 ARG A O 1
ATOM 1338 N N . PHE A 1 175 ? 2.396 -6.193 -25.686 1.00 96.94 175 PHE A N 1
ATOM 1339 C CA . PHE A 1 175 ? 2.840 -6.459 -24.329 1.00 96.94 175 PHE A CA 1
ATOM 1340 C C . PHE A 1 175 ? 2.385 -7.859 -23.913 1.00 96.94 175 PHE A C 1
ATOM 1342 O O . PHE A 1 175 ? 1.397 -8.384 -24.427 1.00 96.94 175 PHE A O 1
ATOM 1349 N N . SER A 1 176 ? 3.126 -8.456 -22.992 1.00 97.44 176 SER A N 1
ATOM 1350 C CA . SER A 1 176 ? 2.784 -9.687 -22.289 1.00 97.44 176 SER A CA 1
ATOM 1351 C C . SER A 1 176 ? 2.668 -9.397 -20.798 1.00 97.44 176 SER A C 1
ATOM 1353 O O . SER A 1 176 ? 3.376 -8.523 -20.287 1.00 97.44 176 SER A O 1
ATOM 1355 N N . ALA A 1 177 ? 1.805 -10.141 -20.112 1.00 98.12 177 ALA A N 1
ATOM 1356 C CA . ALA A 1 177 ? 1.707 -10.142 -18.659 1.00 98.12 177 ALA A CA 1
ATOM 1357 C C . ALA A 1 177 ? 2.285 -11.437 -18.077 1.00 98.12 177 ALA A C 1
ATOM 1359 O O . ALA A 1 177 ? 2.275 -12.489 -18.721 1.00 98.12 177 ALA A O 1
ATOM 1360 N N . GLY A 1 178 ? 2.791 -11.344 -16.852 1.00 97.88 178 GLY A N 1
ATOM 1361 C CA . GLY A 1 178 ? 3.026 -12.487 -15.982 1.00 97.88 178 GLY A CA 1
ATOM 1362 C C . GLY A 1 178 ? 1.991 -12.518 -14.860 1.00 97.88 178 GLY A C 1
ATOM 1363 O O . GLY A 1 178 ? 1.300 -11.531 -14.610 1.00 97.88 178 GLY A O 1
ATOM 1364 N N . THR A 1 179 ? 1.898 -13.652 -14.170 1.00 97.88 179 THR A N 1
ATOM 1365 C CA . THR A 1 179 ? 0.921 -13.856 -13.097 1.00 97.88 179 THR A CA 1
ATOM 1366 C C . THR A 1 179 ? 1.567 -14.580 -11.927 1.00 97.88 179 THR A C 1
ATOM 1368 O O . THR A 1 179 ? 2.376 -15.489 -12.117 1.00 97.88 179 THR A O 1
ATOM 1371 N N . VAL A 1 180 ? 1.199 -14.196 -10.709 1.00 97.88 180 VAL A N 1
ATOM 1372 C CA . VAL A 1 180 ? 1.574 -14.895 -9.480 1.00 97.88 180 VAL A CA 1
ATOM 1373 C C . VAL A 1 180 ? 0.417 -14.854 -8.490 1.00 97.88 180 VAL A C 1
ATOM 1375 O O . VAL A 1 180 ? -0.285 -13.856 -8.385 1.00 97.88 180 VAL A O 1
ATOM 1378 N N . LYS A 1 181 ? 0.209 -15.939 -7.744 1.00 97.94 181 LYS A N 1
ATOM 1379 C CA . LYS A 1 181 ? -0.750 -15.955 -6.639 1.00 97.94 181 LYS A CA 1
ATOM 1380 C C . LYS A 1 181 ? -0.048 -15.560 -5.346 1.00 97.94 181 LYS A C 1
ATOM 1382 O O . LYS A 1 181 ? 0.893 -16.249 -4.937 1.00 97.94 181 LYS A O 1
ATOM 1387 N N . LEU A 1 182 ? -0.505 -14.477 -4.724 1.00 97.94 182 LEU A N 1
ATOM 1388 C CA . LEU A 1 182 ? 0.029 -14.022 -3.445 1.00 97.94 182 LEU A CA 1
ATOM 1389 C C . LEU A 1 182 ? -0.516 -14.873 -2.295 1.00 97.94 182 LEU A C 1
ATOM 1391 O O . LEU A 1 182 ? -1.679 -15.283 -2.283 1.00 97.94 182 LEU A O 1
ATOM 1395 N N . GLU A 1 183 ? 0.349 -15.133 -1.324 1.00 96.75 183 GLU A N 1
ATOM 1396 C CA . GLU A 1 183 ? 0.024 -15.770 -0.052 1.00 96.75 183 GLU A CA 1
ATOM 1397 C C . GLU A 1 183 ? 0.086 -14.733 1.078 1.00 96.75 183 GLU A C 1
ATOM 1399 O O . GLU A 1 183 ? 0.889 -13.801 1.004 1.00 96.75 183 GLU A O 1
ATOM 1404 N N . PRO A 1 184 ? -0.736 -14.856 2.134 1.00 95.81 184 PRO A N 1
ATOM 1405 C CA . PRO A 1 184 ? -0.632 -13.969 3.287 1.00 95.81 184 PRO A CA 1
ATOM 1406 C C . PRO A 1 184 ? 0.785 -13.963 3.879 1.00 95.81 184 PRO A C 1
ATOM 1408 O O . PRO A 1 184 ? 1.361 -15.015 4.154 1.00 95.81 184 PRO A O 1
ATOM 1411 N N . GLY A 1 185 ? 1.338 -12.769 4.076 1.00 95.25 185 GLY A N 1
ATOM 1412 C CA . GLY A 1 185 ? 2.728 -12.513 4.454 1.00 95.25 185 GLY A CA 1
ATOM 1413 C C . GLY A 1 185 ? 3.681 -12.298 3.271 1.00 95.25 185 GLY A C 1
ATOM 1414 O O . GLY A 1 185 ? 4.851 -11.974 3.498 1.00 95.25 185 GLY A O 1
ATOM 1415 N N . ASP A 1 186 ? 3.222 -12.458 2.024 1.00 97.62 186 ASP A N 1
ATOM 1416 C CA . ASP A 1 186 ? 4.008 -12.082 0.850 1.00 97.62 186 ASP A CA 1
ATOM 1417 C C . ASP A 1 186 ? 4.203 -10.565 0.806 1.00 97.62 186 ASP A C 1
ATOM 1419 O O . ASP A 1 186 ? 3.268 -9.777 0.969 1.00 97.62 186 ASP A O 1
ATOM 1423 N N . ARG A 1 187 ? 5.447 -10.165 0.540 1.00 97.50 187 ARG A N 1
ATOM 1424 C CA . ARG A 1 187 ? 5.877 -8.769 0.460 1.00 97.50 187 ARG A CA 1
ATOM 1425 C C . ARG A 1 187 ? 6.429 -8.503 -0.932 1.00 97.50 187 ARG A C 1
ATOM 1427 O O . ARG A 1 187 ? 7.240 -9.280 -1.430 1.00 97.50 187 ARG A O 1
ATOM 1434 N N . LEU A 1 188 ? 6.021 -7.405 -1.547 1.00 98.00 188 LEU A N 1
ATOM 1435 C CA . LEU A 1 188 ? 6.429 -7.007 -2.887 1.00 98.00 188 LEU A CA 1
ATOM 1436 C C . LEU A 1 188 ? 7.106 -5.634 -2.827 1.00 98.00 188 LEU A C 1
ATOM 1438 O O . LEU A 1 188 ? 6.584 -4.712 -2.207 1.00 98.00 188 LEU A O 1
ATOM 1442 N N . ILE A 1 189 ? 8.273 -5.497 -3.457 1.00 97.69 189 ILE A N 1
ATOM 1443 C CA . ILE A 1 189 ? 9.023 -4.236 -3.529 1.00 97.69 189 ILE A CA 1
ATOM 1444 C C . ILE A 1 189 ? 9.244 -3.894 -5.001 1.00 97.69 189 ILE A C 1
ATOM 1446 O O . ILE A 1 189 ? 9.937 -4.614 -5.721 1.00 97.69 189 ILE A O 1
ATOM 1450 N N . LEU A 1 190 ? 8.645 -2.793 -5.440 1.00 97.88 190 LEU A N 1
ATOM 1451 C CA . LEU A 1 190 ? 8.816 -2.191 -6.756 1.00 97.88 190 LEU A CA 1
ATOM 1452 C C . LEU A 1 190 ? 9.749 -1.001 -6.596 1.00 97.88 190 LEU A C 1
ATOM 1454 O O . LEU A 1 190 ? 9.713 -0.315 -5.572 1.00 97.88 190 LEU A O 1
ATOM 1458 N N . TYR A 1 191 ? 10.566 -0.746 -7.605 1.00 96.25 191 TYR A N 1
ATOM 1459 C CA . TYR A 1 191 ? 11.522 0.347 -7.583 1.00 96.25 191 TYR A CA 1
ATOM 1460 C C . TYR A 1 191 ? 11.865 0.801 -9.003 1.00 96.25 191 TYR A C 1
ATOM 1462 O O . TYR A 1 191 ? 11.712 0.029 -9.956 1.00 96.25 191 TYR A O 1
ATOM 1470 N N . THR A 1 192 ? 12.315 2.045 -9.120 1.00 94.75 192 THR A N 1
ATOM 1471 C CA . THR A 1 192 ? 12.942 2.601 -10.326 1.00 94.75 192 THR A CA 1
ATOM 1472 C C . THR A 1 192 ? 14.454 2.378 -10.286 1.00 94.75 192 THR A C 1
ATOM 1474 O O . THR A 1 192 ? 15.021 1.964 -9.266 1.00 94.75 192 THR A O 1
ATOM 1477 N N . ASP A 1 193 ? 15.128 2.579 -11.411 1.00 91.75 193 ASP A N 1
ATOM 1478 C CA . ASP A 1 193 ? 16.579 2.412 -11.535 1.00 91.75 193 ASP A CA 1
ATOM 1479 C C . ASP A 1 193 ? 17.391 3.353 -10.634 1.00 91.75 193 ASP A C 1
ATOM 1481 O O . ASP A 1 193 ? 18.485 2.967 -10.219 1.00 91.75 193 ASP A O 1
ATOM 1485 N N . GLY A 1 194 ? 16.821 4.463 -10.158 1.00 90.12 194 GLY A N 1
ATOM 1486 C CA . GLY A 1 194 ? 17.446 5.284 -9.120 1.00 90.12 194 GLY A CA 1
ATOM 1487 C C . GLY A 1 194 ? 17.817 4.532 -7.836 1.00 90.12 194 GLY A C 1
ATOM 1488 O O . GLY A 1 194 ? 18.745 4.940 -7.138 1.00 90.12 194 GLY A O 1
ATOM 1489 N N . LEU A 1 195 ? 17.180 3.390 -7.526 1.00 91.25 195 LEU A N 1
ATOM 1490 C CA . LEU A 1 195 ? 17.638 2.492 -6.452 1.00 91.25 195 LEU A CA 1
ATOM 1491 C C . LEU A 1 195 ? 18.981 1.824 -6.779 1.00 91.25 195 LEU A C 1
ATOM 1493 O O . LEU A 1 195 ? 19.820 1.646 -5.893 1.00 91.25 195 LEU A O 1
ATOM 1497 N N . LEU A 1 196 ? 19.149 1.401 -8.029 1.00 90.75 196 LEU A N 1
ATOM 1498 C CA . LEU A 1 196 ? 20.325 0.692 -8.534 1.00 90.75 196 LEU A CA 1
ATOM 1499 C C . LEU A 1 196 ? 21.529 1.626 -8.702 1.00 90.75 196 LEU A C 1
ATOM 1501 O O . LEU A 1 196 ? 22.676 1.188 -8.556 1.00 90.75 196 LEU A O 1
ATOM 1505 N N . ASP A 1 197 ? 21.250 2.905 -8.944 1.00 88.50 197 ASP A N 1
ATOM 1506 C CA . ASP A 1 197 ? 22.251 3.955 -9.108 1.00 88.50 197 ASP A CA 1
ATOM 1507 C C . ASP A 1 197 ? 22.742 4.550 -7.786 1.00 88.50 197 ASP A C 1
ATOM 1509 O O . ASP A 1 197 ? 23.744 5.271 -7.774 1.00 88.50 197 ASP A O 1
ATOM 1513 N N . LEU A 1 198 ? 22.106 4.220 -6.653 1.00 85.56 198 LEU A N 1
ATOM 1514 C CA . LEU A 1 198 ? 22.557 4.684 -5.342 1.00 85.56 198 LEU A CA 1
ATOM 1515 C C . LEU A 1 198 ? 24.035 4.328 -5.087 1.00 85.56 198 LEU A C 1
ATOM 1517 O O . LEU A 1 198 ? 24.463 3.189 -5.312 1.00 85.56 198 LEU A O 1
ATOM 1521 N N . PRO A 1 199 ? 24.823 5.268 -4.530 1.00 77.69 199 PRO A N 1
ATOM 1522 C CA . PRO A 1 199 ? 26.222 5.020 -4.225 1.00 77.69 199 PRO A CA 1
ATOM 1523 C C . PRO A 1 199 ? 26.342 3.900 -3.191 1.00 77.69 199 PRO A C 1
ATOM 1525 O O . PRO A 1 199 ? 25.796 3.976 -2.089 1.00 77.69 199 PRO A O 1
ATOM 1528 N N . ARG A 1 200 ? 27.087 2.845 -3.535 1.00 76.50 200 ARG A N 1
ATOM 1529 C CA . ARG A 1 200 ? 27.251 1.693 -2.646 1.00 76.50 200 ARG A CA 1
ATOM 1530 C C . ARG A 1 200 ? 28.092 2.063 -1.430 1.00 76.50 200 ARG A C 1
ATOM 1532 O O . ARG A 1 200 ? 29.230 2.514 -1.568 1.00 76.50 200 ARG A O 1
ATOM 1539 N N . ARG A 1 201 ? 27.625 1.670 -0.241 1.00 68.94 201 ARG A N 1
ATOM 1540 C CA . ARG A 1 201 ? 28.352 1.789 1.042 1.00 68.94 201 ARG A CA 1
ATOM 1541 C C . ARG A 1 201 ? 29.813 1.306 0.999 1.00 68.94 201 ARG A C 1
ATOM 1543 O O . ARG A 1 201 ? 30.654 1.805 1.739 1.00 68.94 201 ARG A O 1
ATOM 1550 N N . ARG A 1 202 ? 30.126 0.295 0.175 1.00 63.28 202 ARG A N 1
ATOM 1551 C CA . ARG A 1 202 ? 31.465 -0.328 0.074 1.00 63.28 202 ARG A CA 1
ATOM 1552 C C . ARG A 1 202 ? 32.313 0.158 -1.113 1.00 63.28 202 ARG A C 1
ATOM 1554 O O . ARG A 1 202 ? 33.303 -0.492 -1.428 1.00 63.28 202 ARG A O 1
ATOM 1561 N N . GLY A 1 203 ? 31.948 1.263 -1.770 1.00 58.47 203 GLY A N 1
ATOM 1562 C CA . GLY A 1 203 ? 32.734 1.827 -2.879 1.00 58.47 203 GLY A CA 1
ATOM 1563 C C . GLY A 1 203 ? 32.756 0.961 -4.147 1.00 58.47 203 GLY A C 1
ATOM 1564 O O . GLY A 1 203 ? 33.710 1.026 -4.918 1.00 58.47 203 GLY A O 1
ATOM 1565 N N . GLY A 1 204 ? 31.736 0.118 -4.342 1.00 57.66 204 GLY A N 1
ATOM 1566 C CA . GLY A 1 204 ? 31.528 -0.636 -5.583 1.00 57.66 204 GLY A CA 1
ATOM 1567 C C . GLY A 1 204 ? 30.755 0.184 -6.622 1.00 57.66 204 GLY A C 1
ATOM 1568 O O . GLY A 1 204 ? 30.078 1.138 -6.249 1.00 57.66 204 GLY A O 1
ATOM 1569 N N . GLY A 1 205 ? 30.856 -0.198 -7.902 1.00 67.38 205 GLY A N 1
ATOM 1570 C CA . GLY A 1 205 ? 30.081 0.393 -9.009 1.00 67.38 205 GLY A CA 1
ATOM 1571 C C . GLY A 1 205 ? 28.562 0.183 -8.884 1.00 67.38 205 GLY A C 1
ATOM 1572 O O . GLY A 1 205 ? 28.085 -0.225 -7.826 1.00 67.38 205 GLY A O 1
ATOM 1573 N N . SER A 1 206 ? 27.810 0.446 -9.958 1.00 70.56 206 SER A N 1
ATOM 1574 C CA . SER A 1 206 ? 26.342 0.323 -9.974 1.00 70.56 206 SER A CA 1
ATOM 1575 C C . SER A 1 206 ? 25.858 -1.072 -9.560 1.00 70.56 206 SER A C 1
ATOM 1577 O O . SER A 1 206 ? 26.535 -2.080 -9.784 1.00 70.56 206 SER A O 1
ATOM 1579 N N . LEU A 1 207 ? 24.700 -1.124 -8.898 1.00 85.19 207 LEU A N 1
ATOM 1580 C CA . LEU A 1 207 ? 24.083 -2.361 -8.423 1.00 85.19 207 LEU A CA 1
ATOM 1581 C C . LEU A 1 207 ? 23.234 -2.971 -9.542 1.00 85.19 207 LEU A C 1
ATOM 1583 O O . LEU A 1 207 ? 22.421 -2.286 -10.151 1.00 85.19 207 LEU A O 1
ATOM 1587 N N . SER A 1 208 ? 23.371 -4.267 -9.811 1.00 89.56 208 SER A N 1
ATOM 1588 C CA . SER A 1 208 ? 22.457 -4.949 -10.730 1.00 89.56 208 SER A CA 1
ATOM 1589 C C . SER A 1 208 ? 21.199 -5.419 -10.001 1.00 89.56 208 SER A C 1
ATOM 1591 O O . SER A 1 208 ? 21.267 -5.902 -8.869 1.00 89.56 208 SER A O 1
ATOM 1593 N N . SER A 1 209 ? 20.047 -5.392 -10.679 1.00 91.25 209 SER A N 1
ATOM 1594 C CA . SER A 1 209 ? 18.811 -6.010 -10.174 1.00 91.25 209 SER A CA 1
ATOM 1595 C C . SER A 1 209 ? 18.984 -7.499 -9.841 1.00 91.25 209 SER A C 1
ATOM 1597 O O . SER A 1 209 ? 18.339 -7.997 -8.921 1.00 91.25 209 SER A O 1
ATOM 1599 N N . ALA A 1 210 ? 19.902 -8.199 -10.517 1.00 91.44 210 ALA A N 1
ATOM 1600 C CA . ALA A 1 210 ? 20.223 -9.599 -10.243 1.00 91.44 210 ALA A CA 1
ATOM 1601 C C . ALA A 1 210 ? 20.915 -9.825 -8.882 1.00 91.44 210 ALA A C 1
ATOM 1603 O O . ALA A 1 210 ? 20.860 -10.933 -8.358 1.00 91.44 210 ALA A O 1
ATOM 1604 N N . GLU A 1 211 ? 21.541 -8.799 -8.290 1.00 92.44 211 GLU A N 1
ATOM 1605 C CA . GLU A 1 211 ? 22.186 -8.883 -6.968 1.00 92.44 211 GLU A CA 1
ATOM 1606 C C . GLU A 1 211 ? 21.193 -8.672 -5.808 1.00 92.44 211 GLU A C 1
ATOM 1608 O O . GLU A 1 211 ? 21.486 -9.020 -4.659 1.00 92.44 211 GLU A O 1
ATOM 1613 N N . LEU A 1 212 ? 20.022 -8.083 -6.077 1.00 94.56 212 LEU A N 1
ATOM 1614 C CA . LEU A 1 212 ? 19.052 -7.725 -5.039 1.00 94.56 212 LEU A CA 1
ATOM 1615 C C . LEU A 1 212 ? 18.446 -8.935 -4.311 1.00 94.56 212 LEU A C 1
ATOM 1617 O O . LEU A 1 212 ? 18.355 -8.862 -3.082 1.00 94.56 212 LEU A O 1
ATOM 1621 N N . PRO A 1 213 ? 18.079 -10.052 -4.974 1.00 96.12 213 PRO A N 1
ATOM 1622 C CA . PRO A 1 213 ? 17.585 -11.234 -4.272 1.00 96.12 213 PRO A CA 1
ATOM 1623 C C . PRO A 1 213 ? 18.559 -11.752 -3.210 1.00 96.12 213 PRO A C 1
ATOM 1625 O O . PRO A 1 213 ? 18.149 -12.014 -2.080 1.00 96.12 213 PRO A O 1
ATOM 1628 N N . ASP A 1 214 ? 19.854 -11.806 -3.528 1.00 94.12 214 ASP A N 1
ATOM 1629 C CA . ASP A 1 214 ? 20.895 -12.243 -2.592 1.00 94.12 214 ASP A CA 1
ATOM 1630 C C . ASP A 1 214 ? 21.100 -11.239 -1.450 1.00 94.12 214 ASP A C 1
ATOM 1632 O O . ASP A 1 214 ? 21.345 -11.616 -0.298 1.00 94.12 214 ASP A O 1
ATOM 1636 N N . LEU A 1 215 ? 21.002 -9.941 -1.747 1.00 92.50 215 LEU A N 1
ATOM 1637 C CA . LEU A 1 215 ? 21.090 -8.885 -0.744 1.00 92.50 215 LEU A CA 1
ATOM 1638 C C . LEU A 1 215 ? 19.939 -8.970 0.265 1.00 92.50 215 LEU A C 1
ATOM 1640 O O . LEU A 1 215 ? 20.187 -9.020 1.472 1.00 92.50 215 LEU A O 1
ATOM 1644 N N . LEU A 1 216 ? 18.694 -9.039 -0.216 1.00 94.50 216 LEU A N 1
ATOM 1645 C CA . LEU A 1 216 ? 17.531 -9.215 0.652 1.00 94.50 216 LEU A CA 1
ATOM 1646 C C . LEU A 1 216 ? 17.564 -10.560 1.375 1.00 94.50 216 LEU A C 1
ATOM 1648 O O . LEU A 1 216 ? 17.237 -10.603 2.558 1.00 94.50 216 LEU A O 1
ATOM 1652 N N . GLY A 1 217 ? 17.997 -11.635 0.714 1.00 94.19 217 GLY A N 1
ATOM 1653 C CA . GLY A 1 217 ? 18.146 -12.953 1.327 1.00 94.19 217 GLY A CA 1
ATOM 1654 C C . GLY A 1 217 ? 19.051 -12.916 2.562 1.00 94.19 217 GLY A C 1
ATOM 1655 O O . GLY A 1 217 ? 18.701 -13.472 3.602 1.00 94.19 217 GLY A O 1
ATOM 1656 N N . ARG A 1 218 ? 20.167 -12.174 2.506 1.00 92.12 218 ARG A N 1
ATOM 1657 C CA . ARG A 1 218 ? 21.039 -11.946 3.674 1.00 92.12 218 ARG A CA 1
ATOM 1658 C C . ARG A 1 218 ? 20.346 -11.148 4.779 1.00 92.12 218 ARG A C 1
ATOM 1660 O O . ARG A 1 218 ? 20.411 -11.544 5.941 1.00 92.12 218 ARG A O 1
ATOM 1667 N N . LEU A 1 219 ? 19.640 -10.071 4.433 1.00 92.44 219 LEU A N 1
ATOM 1668 C CA . LEU A 1 219 ? 18.889 -9.274 5.413 1.00 92.44 219 LEU A CA 1
ATOM 1669 C C . LEU A 1 219 ? 17.787 -10.099 6.101 1.00 92.44 219 LEU A C 1
ATOM 1671 O O . LEU A 1 219 ? 17.559 -9.956 7.306 1.00 92.44 219 LEU A O 1
ATOM 1675 N N . LEU A 1 220 ? 17.122 -10.977 5.354 1.00 93.81 220 LEU A N 1
ATOM 1676 C CA . LEU A 1 220 ? 16.097 -11.886 5.861 1.00 93.81 220 LEU A CA 1
ATOM 1677 C C . LEU A 1 220 ? 16.694 -13.017 6.706 1.00 93.81 220 LEU A C 1
ATOM 1679 O O . LEU A 1 220 ? 16.068 -13.433 7.673 1.00 93.81 220 LEU A O 1
ATOM 1683 N N . ALA A 1 221 ? 17.910 -13.480 6.410 1.00 89.81 221 ALA A N 1
ATOM 1684 C CA . ALA A 1 221 ? 18.604 -14.465 7.241 1.00 89.81 221 ALA A CA 1
ATOM 1685 C C . ALA A 1 221 ? 18.978 -13.907 8.628 1.00 89.81 221 ALA A C 1
ATOM 16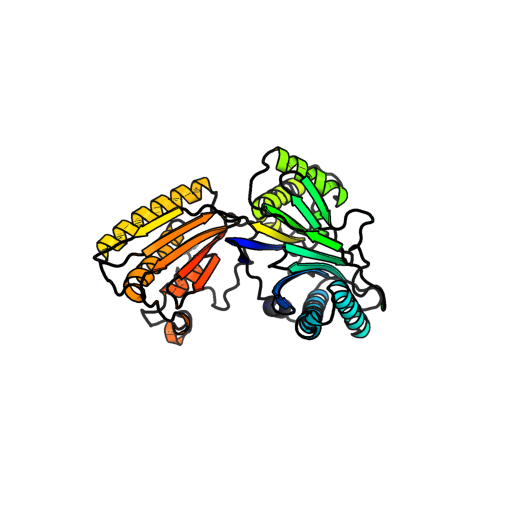87 O O . ALA A 1 221 ? 18.930 -14.634 9.617 1.00 89.81 221 ALA A O 1
ATOM 1688 N N . GLU A 1 222 ? 19.311 -12.616 8.721 1.00 87.06 222 GLU A N 1
ATOM 1689 C CA . GLU A 1 222 ? 19.536 -11.941 10.009 1.00 87.06 222 GLU A CA 1
ATOM 1690 C C . GLU A 1 222 ? 18.237 -11.766 10.804 1.00 87.06 222 GLU A C 1
ATOM 1692 O O . GLU A 1 222 ? 18.225 -11.862 12.032 1.00 87.06 222 GLU A O 1
ATOM 1697 N N . ARG A 1 223 ? 17.143 -11.455 10.100 1.00 83.75 223 ARG A N 1
ATOM 1698 C CA . ARG A 1 223 ? 15.814 -11.269 10.680 1.00 83.75 223 ARG A CA 1
ATOM 1699 C C . ARG A 1 223 ? 14.747 -11.435 9.603 1.00 83.75 223 ARG A C 1
ATOM 1701 O O . ARG A 1 223 ? 14.520 -10.513 8.818 1.00 83.75 223 ARG A O 1
ATOM 1708 N N . ALA A 1 224 ? 14.096 -12.595 9.610 1.00 75.25 224 ALA A N 1
ATOM 1709 C CA . ALA A 1 224 ? 13.074 -12.953 8.628 1.00 75.25 224 ALA A CA 1
ATOM 1710 C C . ALA A 1 224 ? 11.788 -12.135 8.823 1.00 75.25 224 ALA A C 1
ATOM 1712 O O . ALA A 1 224 ? 11.173 -11.677 7.853 1.00 75.25 224 ALA A O 1
ATOM 1713 N N . ASP A 1 225 ? 11.439 -11.910 10.093 1.00 71.50 225 ASP A N 1
ATOM 1714 C CA . ASP A 1 225 ? 10.176 -11.307 10.495 1.00 71.50 225 ASP A CA 1
ATOM 1715 C C . ASP A 1 225 ? 10.241 -9.783 10.504 1.00 71.50 225 ASP A C 1
ATOM 1717 O O . ASP A 1 225 ? 11.107 -9.151 11.129 1.00 71.50 225 ASP A O 1
ATOM 1721 N N . GLY A 1 226 ? 9.250 -9.189 9.856 1.00 82.19 226 GLY A N 1
ATOM 1722 C CA . GLY A 1 226 ? 9.006 -7.763 9.901 1.00 82.19 226 GLY A CA 1
ATOM 1723 C C . GLY A 1 226 ? 8.163 -7.298 8.717 1.00 82.19 226 GLY A C 1
ATOM 1724 O O . GLY A 1 226 ? 8.228 -7.923 7.654 1.00 82.19 226 GLY A O 1
ATOM 1725 N N . PRO A 1 227 ? 7.430 -6.190 8.885 1.00 89.12 227 PRO A N 1
ATOM 1726 C CA . PRO A 1 227 ? 6.636 -5.623 7.805 1.00 89.12 227 PRO A CA 1
ATOM 1727 C C . PRO A 1 227 ? 7.509 -5.161 6.628 1.00 89.12 227 PRO A C 1
ATOM 1729 O O . PRO A 1 227 ? 8.696 -4.845 6.810 1.00 89.12 227 PRO A O 1
ATOM 1732 N N . VAL A 1 228 ? 6.935 -5.091 5.428 1.00 92.25 228 VAL A N 1
ATOM 1733 C CA . VAL A 1 228 ? 7.637 -4.732 4.189 1.00 92.25 228 VAL A CA 1
ATOM 1734 C C . VAL A 1 228 ? 8.316 -3.369 4.280 1.00 92.25 228 VAL A C 1
ATOM 1736 O O . VAL A 1 228 ? 9.448 -3.237 3.819 1.00 92.25 228 VAL A O 1
ATOM 1739 N N . VAL A 1 229 ? 7.713 -2.386 4.959 1.00 88.00 229 VAL A N 1
ATOM 1740 C CA . VAL A 1 229 ? 8.323 -1.051 5.131 1.00 88.00 229 VAL A CA 1
ATOM 1741 C C . VAL A 1 229 ? 9.670 -1.110 5.852 1.00 88.00 229 VAL A C 1
ATOM 1743 O O . VAL A 1 229 ? 10.613 -0.409 5.486 1.00 88.00 229 VAL A O 1
ATOM 1746 N N . HIS A 1 230 ? 9.800 -1.989 6.848 1.00 86.12 230 HIS A N 1
ATOM 1747 C CA . HIS A 1 230 ? 11.042 -2.156 7.597 1.00 86.12 230 HIS A CA 1
ATOM 1748 C C . HIS A 1 230 ? 12.079 -2.927 6.773 1.00 86.12 230 HIS A C 1
ATOM 1750 O O . HIS A 1 230 ? 13.264 -2.588 6.796 1.00 86.12 230 HIS A O 1
ATOM 1756 N N . LEU A 1 231 ? 11.651 -3.938 6.009 1.00 90.81 231 LEU A N 1
ATOM 1757 C CA . LEU A 1 231 ? 12.535 -4.658 5.088 1.00 90.81 231 LEU A CA 1
ATOM 1758 C C . LEU A 1 231 ? 13.096 -3.722 4.009 1.00 90.81 231 LEU A C 1
ATOM 1760 O O . LEU A 1 231 ? 14.304 -3.711 3.777 1.00 90.81 231 LEU A O 1
ATOM 1764 N N . ALA A 1 232 ? 12.243 -2.895 3.413 1.00 90.88 232 ALA A N 1
ATOM 1765 C CA . ALA A 1 232 ? 12.618 -1.915 2.406 1.00 90.88 232 ALA A CA 1
ATOM 1766 C C . ALA A 1 232 ? 13.536 -0.817 2.975 1.00 90.88 232 ALA A C 1
ATOM 1768 O O . ALA A 1 232 ? 14.553 -0.479 2.371 1.00 90.88 232 ALA A O 1
ATOM 1769 N N . GLY A 1 233 ? 13.271 -0.336 4.195 1.00 87.06 233 GLY A N 1
ATOM 1770 C CA . GLY A 1 233 ? 14.163 0.595 4.894 1.00 87.06 233 GLY A CA 1
ATOM 1771 C C . GLY A 1 233 ? 15.546 -0.000 5.200 1.00 87.06 233 GLY A C 1
ATOM 1772 O O . GLY A 1 233 ? 16.563 0.685 5.068 1.00 87.06 233 GLY A O 1
ATOM 1773 N N . ARG A 1 234 ? 15.612 -1.289 5.569 1.00 88.38 234 ARG A N 1
ATOM 1774 C CA . ARG A 1 234 ? 16.882 -2.017 5.747 1.00 88.38 234 ARG A CA 1
ATOM 1775 C C . ARG A 1 234 ? 17.624 -2.201 4.429 1.00 88.38 234 ARG A C 1
ATOM 1777 O O . ARG A 1 234 ? 18.839 -2.025 4.416 1.00 88.38 234 ARG A O 1
ATOM 1784 N N . LEU A 1 235 ? 16.911 -2.524 3.350 1.00 90.88 235 LEU A N 1
ATOM 1785 C CA . LEU A 1 235 ? 17.485 -2.644 2.012 1.00 90.88 235 LEU A CA 1
ATOM 1786 C C . LEU A 1 235 ? 18.149 -1.333 1.586 1.00 90.88 235 LEU A C 1
ATOM 1788 O O . LEU A 1 235 ? 19.328 -1.335 1.245 1.00 90.88 235 LEU A O 1
ATOM 1792 N N . LEU A 1 236 ? 17.422 -0.217 1.688 1.00 88.31 236 LEU A N 1
ATOM 1793 C CA . LEU A 1 236 ? 17.946 1.112 1.368 1.00 88.31 236 LEU A CA 1
ATOM 1794 C C . LEU A 1 236 ? 19.205 1.431 2.175 1.00 88.31 236 LEU A C 1
ATOM 1796 O O . LEU A 1 236 ? 20.216 1.815 1.596 1.00 88.31 236 LEU A O 1
ATOM 1800 N N . ARG A 1 237 ? 19.172 1.205 3.494 1.00 87.56 237 ARG A N 1
ATOM 1801 C CA . ARG A 1 237 ? 20.324 1.443 4.376 1.00 87.56 237 ARG A CA 1
ATOM 1802 C C . ARG A 1 237 ? 21.526 0.569 4.030 1.00 87.56 237 ARG A C 1
ATOM 1804 O O . ARG A 1 237 ? 22.660 1.018 4.157 1.00 87.56 237 ARG A O 1
ATOM 1811 N N . GLU A 1 238 ? 21.304 -0.680 3.641 1.00 88.88 238 GLU A N 1
ATOM 1812 C CA . GLU A 1 238 ? 22.395 -1.577 3.262 1.00 88.88 238 GLU A CA 1
ATOM 1813 C C . GLU A 1 238 ? 23.031 -1.162 1.925 1.00 88.88 238 GLU A C 1
ATOM 1815 O O . GLU A 1 238 ? 24.252 -1.251 1.782 1.00 88.88 238 GLU A O 1
ATOM 1820 N N . ILE A 1 239 ? 22.232 -0.656 0.977 1.00 88.69 239 ILE A N 1
ATOM 1821 C CA . ILE A 1 239 ? 22.720 -0.141 -0.311 1.00 88.69 239 ILE A CA 1
ATOM 1822 C C . ILE A 1 239 ? 23.496 1.168 -0.108 1.00 88.69 239 ILE A C 1
ATOM 1824 O O . ILE A 1 239 ? 24.689 1.224 -0.421 1.00 88.69 239 ILE A O 1
ATOM 1828 N N . SER A 1 240 ? 22.847 2.195 0.448 1.00 83.88 240 SER A N 1
ATOM 1829 C CA . SER A 1 240 ? 23.391 3.559 0.546 1.00 83.88 240 SER A CA 1
ATOM 1830 C C . SER A 1 240 ? 24.382 3.748 1.698 1.00 83.88 240 SER A C 1
ATOM 1832 O O . SER A 1 240 ? 25.211 4.651 1.676 1.00 83.88 240 SER A O 1
ATOM 1834 N N . GLY A 1 241 ? 24.292 2.916 2.738 1.00 83.19 241 GLY A N 1
ATOM 1835 C CA . GLY A 1 241 ? 25.006 3.099 4.001 1.00 83.19 241 GLY A CA 1
ATOM 1836 C C . GLY A 1 241 ? 24.349 4.069 4.979 1.00 83.19 241 GLY A C 1
ATOM 1837 O O . GLY A 1 241 ? 24.742 4.074 6.145 1.00 83.19 241 GLY A O 1
ATOM 1838 N N . GLU A 1 242 ? 23.328 4.812 4.552 1.00 79.00 242 GLU A N 1
ATOM 1839 C CA . GLU A 1 242 ? 22.666 5.843 5.349 1.00 79.00 242 GLU A CA 1
ATOM 1840 C C . GLU A 1 242 ? 21.166 5.561 5.534 1.00 79.00 242 GLU A C 1
ATOM 1842 O O . GLU A 1 242 ? 20.514 4.968 4.669 1.00 79.00 242 GLU A O 1
ATOM 1847 N N . PRO A 1 243 ? 20.556 5.983 6.657 1.00 76.38 243 PRO A N 1
ATOM 1848 C CA . PRO A 1 243 ? 19.106 5.984 6.795 1.00 76.38 243 PRO A CA 1
ATOM 1849 C C . PRO A 1 243 ? 18.443 6.856 5.725 1.00 76.38 243 PRO A C 1
ATOM 1851 O O . PRO A 1 243 ? 18.932 7.936 5.400 1.00 76.38 243 PRO A O 1
ATOM 1854 N N . PHE A 1 244 ? 17.265 6.445 5.256 1.00 73.12 244 PHE A N 1
ATOM 1855 C CA . PHE A 1 244 ? 16.541 7.147 4.194 1.00 73.12 244 PHE A CA 1
ATOM 1856 C C . PHE A 1 244 ? 16.309 8.645 4.465 1.00 73.12 244 PHE A C 1
ATOM 1858 O O . PHE A 1 244 ? 16.499 9.472 3.578 1.00 73.12 244 PHE A O 1
ATOM 1865 N N . ALA A 1 245 ? 15.985 9.023 5.705 1.00 72.62 245 ALA A N 1
ATOM 1866 C CA . ALA A 1 245 ? 15.809 10.429 6.079 1.00 72.62 245 ALA A CA 1
ATOM 1867 C C . ALA A 1 245 ? 17.054 11.294 5.793 1.00 72.62 245 ALA A C 1
ATOM 1869 O O . ALA A 1 245 ? 16.922 12.474 5.476 1.00 72.62 245 ALA A O 1
ATOM 1870 N N . GLN A 1 246 ? 18.256 10.714 5.878 1.00 74.88 246 GLN A N 1
ATOM 1871 C CA . GLN A 1 246 ? 19.499 11.411 5.549 1.00 74.88 246 GLN A CA 1
ATOM 1872 C C . GLN A 1 246 ? 19.713 11.509 4.037 1.00 74.88 246 GLN A C 1
ATOM 1874 O O . GLN A 1 246 ? 20.126 12.561 3.560 1.00 74.88 246 GLN A O 1
ATOM 1879 N N . ILE A 1 247 ? 19.353 10.462 3.287 1.00 72.56 247 ILE A N 1
ATOM 1880 C CA . ILE A 1 247 ? 19.364 10.470 1.815 1.00 72.56 247 ILE A CA 1
ATOM 1881 C C . ILE A 1 247 ? 18.480 11.614 1.293 1.00 72.56 247 ILE A C 1
ATOM 1883 O O . ILE A 1 247 ? 18.926 12.439 0.498 1.00 72.56 247 ILE A O 1
ATOM 1887 N N . LEU A 1 248 ? 17.255 11.730 1.820 1.00 71.94 248 LEU A N 1
ATOM 1888 C CA . LEU A 1 248 ? 16.339 12.827 1.494 1.00 71.94 248 LEU A CA 1
ATOM 1889 C C . LEU A 1 248 ? 16.890 14.208 1.864 1.00 71.94 248 LEU A C 1
ATOM 1891 O O . LEU A 1 248 ? 16.674 15.178 1.137 1.00 71.94 248 LEU A O 1
ATOM 1895 N N . ALA A 1 249 ? 17.559 14.318 3.013 1.00 72.50 249 ALA A N 1
ATOM 1896 C CA . ALA A 1 249 ? 18.102 15.586 3.487 1.00 72.50 249 ALA A CA 1
ATOM 1897 C C . ALA A 1 249 ? 19.295 16.061 2.645 1.00 72.50 249 ALA A C 1
ATOM 1899 O O . ALA A 1 249 ? 19.444 17.267 2.446 1.00 72.50 249 ALA A O 1
ATOM 1900 N N . ALA A 1 250 ? 20.114 15.132 2.145 1.00 69.81 250 ALA A N 1
ATOM 1901 C CA . ALA A 1 250 ? 21.299 15.438 1.351 1.00 69.81 250 ALA A CA 1
ATOM 1902 C C . ALA A 1 250 ? 20.958 16.056 -0.015 1.00 69.81 250 ALA A C 1
ATOM 1904 O O . ALA A 1 250 ? 21.707 16.908 -0.484 1.00 69.81 250 ALA A O 1
ATOM 1905 N N . ARG A 1 251 ? 19.819 15.672 -0.623 1.00 67.00 251 ARG A N 1
ATOM 1906 C CA . ARG A 1 251 ? 19.370 16.133 -1.958 1.00 67.00 251 ARG A CA 1
ATOM 1907 C C . ARG A 1 251 ? 20.436 15.992 -3.058 1.00 67.00 251 ARG A C 1
ATOM 1909 O O . ARG A 1 251 ? 20.457 16.778 -3.999 1.00 67.00 251 ARG A O 1
ATOM 1916 N N . ASP A 1 252 ? 21.312 15.004 -2.921 1.00 71.94 252 ASP A N 1
ATOM 1917 C CA . ASP A 1 252 ? 22.407 14.722 -3.853 1.00 71.94 252 ASP A CA 1
ATOM 1918 C C . ASP A 1 252 ? 22.282 13.278 -4.345 1.00 71.94 252 ASP A C 1
ATOM 1920 O O . ASP A 1 252 ? 23.097 12.406 -4.044 1.00 71.94 252 ASP A O 1
ATOM 1924 N N . LEU A 1 253 ? 21.153 13.000 -5.001 1.00 79.81 253 LEU A N 1
ATOM 1925 C CA . LEU A 1 253 ? 20.885 11.699 -5.599 1.00 79.81 253 LEU A CA 1
ATOM 1926 C C . LEU A 1 253 ? 21.422 11.650 -7.039 1.00 79.81 253 LEU A C 1
ATOM 1928 O O . LEU A 1 253 ? 21.355 12.655 -7.753 1.00 79.81 253 LEU A O 1
ATOM 1932 N N . PRO A 1 254 ? 21.941 10.492 -7.483 1.00 81.38 254 PRO A N 1
ATOM 1933 C CA . PRO A 1 254 ? 22.387 10.313 -8.861 1.00 81.38 254 PRO A CA 1
ATOM 1934 C C . PRO A 1 254 ? 21.215 10.331 -9.851 1.00 81.38 254 PRO A C 1
ATOM 1936 O O . PRO A 1 254 ? 21.375 10.887 -10.939 1.00 81.38 254 PRO A O 1
ATOM 1939 N N . ASP A 1 255 ? 20.054 9.813 -9.435 1.00 86.06 255 ASP A N 1
ATOM 1940 C CA . ASP A 1 255 ? 18.786 9.856 -10.166 1.00 86.06 255 ASP A CA 1
ATOM 1941 C C . ASP A 1 255 ? 17.572 9.946 -9.222 1.00 86.06 255 ASP A C 1
ATOM 1943 O O . ASP A 1 255 ? 17.727 9.872 -7.997 1.00 86.06 255 ASP A O 1
ATOM 1947 N N . ASP A 1 256 ? 16.377 10.147 -9.776 1.00 87.12 256 ASP A N 1
ATOM 1948 C CA . ASP A 1 256 ? 15.124 10.058 -9.031 1.00 87.12 256 ASP A CA 1
ATOM 1949 C C . ASP A 1 256 ? 14.968 8.655 -8.426 1.00 87.12 256 ASP A C 1
ATOM 1951 O O . ASP A 1 256 ? 15.142 7.642 -9.090 1.00 87.12 256 ASP A O 1
ATOM 1955 N N . LEU A 1 257 ? 14.665 8.587 -7.130 1.00 88.00 257 LEU A N 1
ATOM 1956 C CA . LEU A 1 257 ? 14.454 7.329 -6.426 1.00 88.00 257 LEU A CA 1
ATOM 1957 C C . LEU A 1 257 ? 12.973 7.171 -6.102 1.00 88.00 257 LEU A C 1
ATOM 1959 O O . LEU A 1 257 ? 12.437 7.871 -5.235 1.00 88.00 257 LEU A O 1
ATOM 1963 N N . ALA A 1 258 ? 12.347 6.166 -6.705 1.00 90.44 258 ALA A N 1
ATOM 1964 C CA . ALA A 1 258 ? 11.035 5.693 -6.315 1.00 90.44 258 ALA A CA 1
ATOM 1965 C C . ALA A 1 258 ? 11.067 4.242 -5.854 1.00 90.44 258 ALA A C 1
ATOM 1967 O O . ALA A 1 258 ? 11.681 3.364 -6.459 1.00 90.44 258 ALA A O 1
ATOM 1968 N N . MET A 1 259 ? 10.355 3.985 -4.763 1.00 92.38 259 MET A N 1
ATOM 1969 C CA . MET A 1 259 ? 10.125 2.649 -4.242 1.00 92.38 259 MET A CA 1
ATOM 1970 C C . MET A 1 259 ? 8.686 2.537 -3.759 1.00 92.38 259 MET A C 1
ATOM 1972 O O . MET A 1 259 ? 8.239 3.325 -2.930 1.00 92.38 259 MET A O 1
ATOM 1976 N N . LEU A 1 260 ? 7.969 1.536 -4.251 1.00 93.81 260 LEU A N 1
ATOM 1977 C CA . LEU A 1 260 ? 6.609 1.226 -3.835 1.00 93.81 260 LEU A CA 1
ATOM 1978 C C . LEU A 1 260 ? 6.587 -0.177 -3.240 1.00 93.81 260 LEU A C 1
ATOM 1980 O O . LEU A 1 260 ? 7.032 -1.137 -3.863 1.00 93.81 260 LEU A O 1
ATOM 1984 N N . VAL A 1 261 ? 6.077 -0.291 -2.022 1.00 94.69 261 VAL A N 1
ATOM 1985 C CA . VAL A 1 261 ? 5.997 -1.548 -1.292 1.00 94.69 261 VAL A CA 1
ATOM 1986 C C . VAL A 1 261 ? 4.553 -1.973 -1.112 1.00 94.69 261 VAL A C 1
ATOM 1988 O O . VAL A 1 261 ? 3.690 -1.145 -0.816 1.00 94.69 261 VAL A O 1
ATOM 1991 N N . LEU A 1 262 ? 4.307 -3.268 -1.283 1.00 96.50 262 LEU A N 1
ATOM 1992 C CA . LEU A 1 262 ? 3.030 -3.902 -1.003 1.00 96.50 262 LEU A CA 1
ATOM 1993 C C . LEU A 1 262 ? 3.235 -5.091 -0.067 1.00 96.50 262 LEU A C 1
ATOM 1995 O O . LEU A 1 262 ? 4.251 -5.781 -0.143 1.00 96.50 262 LEU A O 1
ATOM 1999 N N . GLU A 1 263 ? 2.266 -5.360 0.794 1.00 96.38 263 GLU A N 1
ATOM 2000 C CA . GLU A 1 263 ? 2.227 -6.583 1.596 1.00 96.38 263 GLU A CA 1
ATOM 2001 C C . GLU A 1 263 ? 0.796 -7.096 1.675 1.00 96.38 263 GLU A C 1
ATOM 2003 O O . GLU A 1 263 ? -0.124 -6.332 1.970 1.00 96.38 263 GLU A O 1
ATOM 2008 N N . LEU A 1 264 ? 0.609 -8.389 1.406 1.00 97.19 264 LEU A N 1
ATOM 2009 C CA . LEU A 1 264 ? -0.649 -9.062 1.704 1.00 97.19 264 LEU A CA 1
ATOM 2010 C C . LEU A 1 264 ? -0.623 -9.447 3.182 1.00 97.19 264 LEU A C 1
ATOM 2012 O O . LEU A 1 264 ? -0.158 -10.525 3.543 1.00 97.19 264 LEU A O 1
ATOM 2016 N N . GLU A 1 265 ? -1.059 -8.546 4.051 1.00 94.94 265 GLU A N 1
ATOM 2017 C CA . GLU A 1 265 ? -1.028 -8.766 5.490 1.00 94.94 265 GLU A CA 1
ATOM 2018 C C . GLU A 1 265 ? -2.007 -9.884 5.877 1.00 94.94 265 GLU A C 1
ATOM 2020 O O . GLU A 1 265 ? -3.187 -9.839 5.501 1.00 94.94 265 GLU A O 1
ATOM 2025 N N . PRO A 1 266 ? -1.552 -10.894 6.644 1.00 94.06 266 PRO A N 1
ATOM 2026 C CA . PRO A 1 266 ? -2.452 -11.896 7.193 1.00 94.06 266 PRO A CA 1
ATOM 2027 C C . PRO A 1 266 ? -3.391 -11.260 8.227 1.00 94.06 266 PRO A C 1
ATOM 2029 O O . PRO A 1 266 ? -3.098 -10.175 8.738 1.00 94.06 266 PRO A O 1
ATOM 2032 N N . PRO A 1 267 ? -4.472 -11.955 8.627 1.00 92.94 267 PRO A N 1
ATOM 2033 C CA . PRO A 1 267 ? -5.291 -11.525 9.751 1.00 92.94 267 PRO A CA 1
ATOM 2034 C C . PRO A 1 267 ? -4.425 -11.303 10.995 1.00 92.94 267 PRO A C 1
ATOM 2036 O O . PRO A 1 267 ? -3.824 -12.235 11.538 1.00 92.94 267 PRO A O 1
ATOM 2039 N N . LEU A 1 268 ? -4.327 -10.044 11.420 1.00 91.56 268 LEU A N 1
ATOM 2040 C CA . LEU A 1 268 ? -3.443 -9.645 12.506 1.00 91.56 268 LEU A CA 1
ATOM 2041 C C . LEU A 1 268 ? -4.057 -10.001 13.870 1.00 91.56 268 LEU A C 1
ATOM 2043 O O . LEU A 1 268 ? -5.273 -9.878 14.047 1.00 91.56 268 LEU A O 1
ATOM 2047 N N . PRO A 1 269 ? -3.241 -10.391 14.868 1.00 92.62 269 PRO A N 1
ATOM 2048 C CA . PRO A 1 269 ? -3.715 -10.553 16.237 1.00 92.62 269 PRO A CA 1
ATOM 2049 C C . PRO A 1 269 ? -4.338 -9.256 16.764 1.00 92.62 269 PRO A C 1
ATOM 2051 O O . PRO A 1 269 ? -3.742 -8.185 16.644 1.00 92.62 269 PRO A O 1
ATOM 2054 N N . VAL A 1 270 ? -5.521 -9.374 17.370 1.00 94.50 270 VAL A N 1
ATOM 2055 C CA . VAL A 1 270 ? -6.280 -8.243 17.918 1.00 94.50 270 VAL A CA 1
ATOM 2056 C C . VAL A 1 270 ? -6.171 -8.226 19.438 1.00 94.50 270 VAL A C 1
ATOM 2058 O O . VAL A 1 270 ? -6.596 -9.173 20.102 1.00 94.50 270 VAL A O 1
ATOM 2061 N N . THR A 1 271 ? -5.683 -7.117 19.992 1.00 96.44 271 THR A N 1
ATOM 2062 C CA . THR A 1 271 ? -5.770 -6.832 21.431 1.00 96.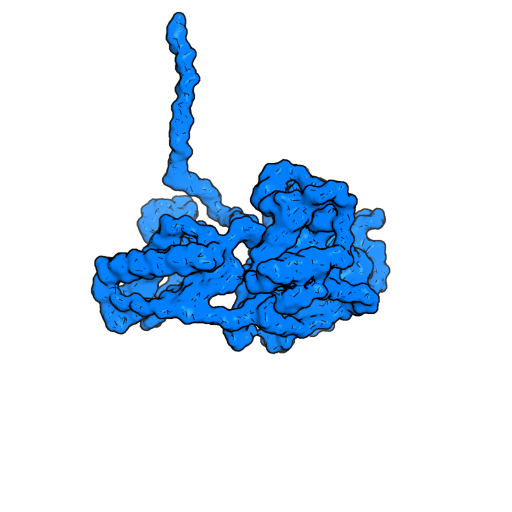44 271 THR A CA 1
ATOM 2063 C C . THR A 1 271 ? -6.973 -5.927 21.684 1.00 96.44 271 THR A C 1
ATOM 2065 O O . THR A 1 271 ? -7.006 -4.790 21.210 1.00 96.44 271 THR A O 1
ATOM 2068 N N . GLU A 1 272 ? -7.965 -6.393 22.445 1.00 97.19 272 GLU A N 1
ATOM 2069 C CA . GLU A 1 272 ? -9.203 -5.652 22.727 1.00 97.19 272 GLU A CA 1
ATOM 2070 C C . GLU A 1 272 ? -9.299 -5.265 24.209 1.00 97.19 272 GLU A C 1
ATOM 2072 O O . GLU A 1 272 ? -9.173 -6.111 25.090 1.00 97.19 272 GLU A O 1
ATOM 2077 N N . ASP A 1 273 ? -9.557 -3.984 24.470 1.00 97.38 273 ASP A N 1
ATOM 2078 C CA . ASP A 1 273 ? -9.952 -3.464 25.778 1.00 97.38 273 ASP A CA 1
ATOM 2079 C C . ASP A 1 273 ? -11.395 -2.953 25.715 1.00 97.38 273 ASP A C 1
ATOM 2081 O O . ASP A 1 273 ? -11.836 -2.398 24.707 1.00 97.38 273 ASP A O 1
ATOM 2085 N N . CYS A 1 274 ? -12.134 -3.107 26.812 1.00 96.31 274 CYS A N 1
ATOM 2086 C CA . CYS A 1 274 ? -13.486 -2.573 26.951 1.00 96.31 274 CYS A CA 1
ATOM 2087 C C . CYS A 1 274 ? -13.497 -1.418 27.952 1.00 96.31 274 CYS A C 1
ATOM 2089 O O . CYS A 1 274 ? -13.144 -1.584 29.120 1.00 96.31 274 CYS A O 1
ATOM 2091 N N . VAL A 1 275 ? -13.962 -0.255 27.507 1.00 95.56 275 VAL A N 1
ATOM 2092 C CA . VAL A 1 275 ? -14.177 0.922 28.346 1.00 95.56 275 VAL A CA 1
ATOM 2093 C C . VAL A 1 275 ? -15.660 1.063 28.642 1.00 95.56 275 VAL A C 1
ATOM 2095 O O . VAL A 1 275 ? -16.484 1.149 27.737 1.00 95.56 275 VAL A O 1
ATOM 2098 N N . GLN A 1 276 ? -15.986 1.134 29.925 1.00 94.69 276 GLN A N 1
ATOM 2099 C CA . GLN A 1 276 ? -17.304 1.501 30.419 1.00 94.69 276 GLN A CA 1
ATOM 2100 C C . GLN A 1 276 ? -17.111 2.646 31.409 1.00 94.69 276 GLN A C 1
ATOM 2102 O O . GLN A 1 276 ? -16.302 2.540 32.335 1.00 94.69 276 GLN A O 1
ATOM 2107 N N . ALA A 1 277 ? -17.804 3.756 31.185 1.00 92.69 277 ALA A N 1
ATOM 2108 C CA . ALA A 1 277 ? -17.637 4.971 31.968 1.00 92.69 277 ALA A CA 1
ATOM 2109 C C . ALA A 1 277 ? -19.005 5.551 32.319 1.00 92.69 277 ALA A C 1
ATOM 2111 O O . ALA A 1 277 ? -19.791 5.878 31.432 1.00 92.69 277 ALA A O 1
ATOM 2112 N N . ALA A 1 278 ? -19.271 5.676 33.621 1.00 93.25 278 ALA A N 1
ATOM 2113 C CA . ALA A 1 278 ? -20.499 6.284 34.125 1.00 93.25 278 ALA A CA 1
ATOM 2114 C C . ALA A 1 278 ? -20.454 7.821 34.108 1.00 93.25 278 ALA A C 1
ATOM 2116 O O . ALA A 1 278 ? -21.496 8.466 34.101 1.00 93.25 278 ALA A O 1
ATOM 2117 N N . ASP A 1 279 ? -19.252 8.396 34.100 1.00 94.25 279 ASP A N 1
ATOM 2118 C CA . ASP A 1 279 ? -19.006 9.832 34.074 1.00 94.25 279 ASP A CA 1
ATOM 2119 C C . ASP A 1 279 ? -17.689 10.150 33.340 1.00 94.25 279 ASP A C 1
ATOM 2121 O O . ASP A 1 279 ? -16.906 9.263 32.974 1.00 94.25 279 ASP A O 1
ATOM 2125 N N . VAL A 1 280 ? -17.441 11.444 33.127 1.00 91.69 280 VAL A N 1
ATOM 2126 C CA . VAL A 1 280 ? -16.249 11.945 32.427 1.00 91.69 280 VAL A CA 1
ATOM 2127 C C . VAL A 1 280 ? -14.958 11.608 33.183 1.00 91.69 280 VAL A C 1
ATOM 2129 O O . VAL A 1 280 ? -13.928 11.352 32.561 1.00 91.69 280 VAL A O 1
ATOM 2132 N N . GLU A 1 281 ? -14.980 11.557 34.517 1.00 95.06 281 GLU A N 1
ATOM 2133 C CA . GLU A 1 281 ? -13.787 11.227 35.302 1.00 95.06 281 GLU A CA 1
ATOM 2134 C C . GLU A 1 281 ? -13.392 9.752 35.146 1.00 95.06 281 GLU A C 1
ATOM 2136 O O . GLU A 1 281 ? -12.207 9.424 35.028 1.00 95.06 281 GLU A O 1
ATOM 2141 N N . ALA A 1 282 ? -14.372 8.848 35.113 1.00 94.75 282 ALA A N 1
ATOM 2142 C CA . ALA A 1 282 ? -14.178 7.434 34.829 1.00 94.75 282 ALA A CA 1
ATOM 2143 C C . ALA A 1 282 ? -13.634 7.229 33.413 1.00 94.75 282 ALA A C 1
ATOM 2145 O O . ALA A 1 282 ? -12.704 6.435 33.234 1.00 94.75 282 ALA A O 1
ATOM 2146 N N . LEU A 1 283 ? -14.146 7.988 32.438 1.00 94.81 283 LEU A N 1
ATOM 2147 C CA . LEU A 1 283 ? -13.635 7.987 31.068 1.00 94.81 283 LEU A CA 1
ATOM 2148 C C . LEU A 1 283 ? -12.167 8.434 31.027 1.00 94.81 283 LEU A C 1
ATOM 2150 O O . LEU A 1 283 ? -11.330 7.744 30.449 1.00 94.81 283 LEU A O 1
ATOM 2154 N N . HIS A 1 284 ? -11.827 9.524 31.720 1.00 94.56 284 HIS A N 1
ATOM 2155 C CA . HIS A 1 284 ? -10.461 10.041 31.799 1.00 94.56 284 HIS A CA 1
ATOM 2156 C C . HIS A 1 284 ? -9.488 9.031 32.428 1.00 94.56 284 HIS A C 1
ATOM 2158 O O . HIS A 1 284 ? -8.396 8.801 31.903 1.00 94.56 284 HIS A O 1
ATOM 2164 N N . ARG A 1 285 ? -9.889 8.365 33.522 1.00 96.06 285 ARG A N 1
ATOM 2165 C CA . ARG A 1 285 ? -9.092 7.291 34.146 1.00 96.06 285 ARG A CA 1
ATOM 2166 C C . ARG A 1 285 ? -8.907 6.091 33.215 1.00 96.06 285 ARG A C 1
ATOM 2168 O O . ARG A 1 285 ? -7.836 5.486 33.207 1.00 96.06 285 ARG A O 1
ATOM 2175 N N . ALA A 1 286 ? -9.938 5.709 32.460 1.00 95.81 286 ALA A N 1
ATOM 2176 C CA . ALA A 1 286 ? -9.846 4.622 31.487 1.00 95.81 286 ALA A CA 1
ATOM 2177 C C . ALA A 1 286 ? -8.908 4.980 30.328 1.00 95.81 286 ALA A C 1
ATOM 2179 O O . ALA A 1 286 ? -8.022 4.192 30.005 1.00 95.81 286 ALA A O 1
ATOM 2180 N N . ARG A 1 287 ? -9.030 6.192 29.781 1.00 96.12 287 ARG A N 1
ATOM 2181 C CA . ARG A 1 287 ? -8.134 6.709 28.744 1.00 96.12 287 ARG A CA 1
ATOM 2182 C C . ARG A 1 287 ? -6.679 6.711 29.198 1.00 96.12 287 ARG A C 1
ATOM 2184 O O . ARG A 1 287 ? -5.838 6.234 28.451 1.00 96.12 287 ARG A O 1
ATOM 2191 N N . SER A 1 288 ? -6.364 7.223 30.391 1.00 95.62 288 SER A N 1
ATOM 2192 C CA . SER A 1 288 ? -4.971 7.249 30.867 1.00 95.62 288 SER A CA 1
ATOM 2193 C C . SER A 1 288 ? -4.374 5.839 30.951 1.00 95.62 288 SER A C 1
ATOM 2195 O O . SER A 1 288 ? -3.289 5.616 30.427 1.00 95.62 288 SER A O 1
ATOM 2197 N N . ARG A 1 289 ? -5.126 4.859 31.480 1.00 96.12 289 ARG A N 1
ATOM 2198 C CA . ARG A 1 289 ? -4.695 3.448 31.496 1.00 96.12 289 ARG A CA 1
ATOM 2199 C C . ARG A 1 289 ? -4.477 2.878 30.092 1.00 96.12 289 ARG A C 1
ATOM 2201 O O . ARG A 1 289 ? -3.495 2.178 29.872 1.00 96.12 289 ARG A O 1
ATOM 2208 N N . LEU A 1 290 ? -5.381 3.175 29.157 1.00 96.50 290 LEU A N 1
ATOM 2209 C CA . LEU A 1 290 ? -5.261 2.738 27.765 1.00 96.50 290 LEU A CA 1
ATOM 2210 C C . LEU A 1 290 ? -4.042 3.343 27.077 1.00 96.50 290 LEU A C 1
ATOM 2212 O O . LEU A 1 290 ? -3.307 2.626 26.415 1.00 96.50 290 LEU A O 1
ATOM 2216 N N . VAL A 1 291 ? -3.817 4.647 27.236 1.00 95.62 291 VAL A N 1
ATOM 2217 C CA . VAL A 1 291 ? -2.659 5.326 26.647 1.00 95.62 291 VAL A CA 1
ATOM 2218 C C . VAL A 1 291 ? -1.362 4.718 27.173 1.00 95.62 291 VAL A C 1
ATOM 2220 O O . VAL A 1 291 ? -0.482 4.421 26.373 1.00 95.62 291 VAL A O 1
ATOM 2223 N N . ASP A 1 292 ? -1.254 4.477 28.480 1.00 94.88 292 ASP A N 1
ATOM 2224 C CA . ASP A 1 292 ? -0.061 3.856 29.064 1.00 94.88 292 ASP A CA 1
ATOM 2225 C C . ASP A 1 292 ? 0.176 2.442 28.504 1.00 94.88 292 ASP A C 1
ATOM 2227 O O . ASP A 1 292 ? 1.306 2.097 28.151 1.00 94.88 292 ASP A O 1
ATOM 2231 N N . ALA A 1 293 ? -0.889 1.644 28.358 1.00 95.25 293 ALA A N 1
ATOM 2232 C CA . ALA A 1 293 ? -0.813 0.313 27.756 1.00 95.25 293 ALA A CA 1
ATOM 2233 C C . ALA A 1 293 ? -0.373 0.376 26.281 1.00 95.25 293 ALA A C 1
ATOM 2235 O O . ALA A 1 293 ? 0.567 -0.313 25.888 1.00 95.25 293 ALA A O 1
ATOM 2236 N N . ILE A 1 294 ? -0.982 1.264 25.491 1.00 95.25 294 ILE A N 1
ATOM 2237 C CA . ILE A 1 294 ? -0.673 1.443 24.066 1.00 95.25 294 ILE A CA 1
ATOM 2238 C C . ILE A 1 294 ? 0.762 1.936 23.874 1.00 95.25 294 ILE A C 1
ATOM 2240 O O . ILE A 1 294 ? 1.446 1.469 22.969 1.00 95.25 294 ILE A O 1
ATOM 2244 N N . LEU A 1 295 ? 1.263 2.840 24.721 1.00 92.94 295 LEU A N 1
ATOM 2245 C CA . LEU A 1 295 ? 2.654 3.298 24.652 1.00 92.94 295 LEU A CA 1
ATOM 2246 C C . LEU A 1 295 ? 3.647 2.172 24.955 1.00 92.94 295 LEU A C 1
ATOM 2248 O O . LEU A 1 295 ? 4.693 2.084 24.306 1.00 92.94 295 LEU A O 1
ATOM 2252 N N . ALA A 1 296 ? 3.323 1.292 25.906 1.00 92.56 296 ALA A N 1
ATOM 2253 C CA . ALA A 1 296 ? 4.136 0.115 26.188 1.00 92.56 296 ALA A CA 1
ATOM 2254 C C . ALA A 1 296 ? 4.148 -0.862 24.998 1.00 92.56 296 ALA A C 1
ATOM 2256 O O . ALA A 1 296 ? 5.212 -1.359 24.624 1.00 92.56 296 ALA A O 1
ATOM 2257 N N . GLU A 1 297 ? 2.995 -1.089 24.364 1.00 92.88 297 GLU A N 1
ATOM 2258 C CA . GLU A 1 297 ? 2.875 -1.889 23.139 1.00 92.88 297 GLU A CA 1
ATOM 2259 C C . GLU A 1 297 ? 3.660 -1.241 21.981 1.00 92.88 297 GLU A C 1
ATOM 2261 O O . GLU A 1 297 ? 4.449 -1.898 21.303 1.00 92.88 297 GLU A O 1
ATOM 2266 N N . TRP A 1 298 ? 3.542 0.074 21.788 1.00 90.75 298 TRP A N 1
ATOM 2267 C CA . TRP A 1 298 ? 4.261 0.828 20.756 1.00 90.75 298 TRP A CA 1
ATOM 2268 C C . TRP A 1 298 ? 5.778 0.742 20.902 1.00 90.75 298 TRP A C 1
ATOM 2270 O O . TRP A 1 298 ? 6.474 0.584 19.898 1.00 90.75 298 TRP A O 1
ATOM 2280 N N . ALA A 1 299 ? 6.302 0.771 22.130 1.00 87.19 299 ALA A N 1
ATOM 2281 C CA . ALA A 1 299 ? 7.728 0.578 22.380 1.00 87.19 299 ALA A CA 1
ATOM 2282 C C . ALA A 1 299 ? 8.213 -0.815 21.932 1.00 87.19 299 ALA A C 1
ATOM 2284 O O . ALA A 1 299 ? 9.301 -0.944 21.369 1.00 87.19 299 ALA A O 1
ATOM 2285 N N . GLN A 1 300 ? 7.394 -1.855 22.123 1.00 86.94 300 GLN A N 1
ATOM 2286 C CA . GLN A 1 300 ? 7.700 -3.222 21.681 1.00 86.94 300 GLN A CA 1
ATOM 2287 C C . GLN A 1 300 ? 7.607 -3.361 20.156 1.00 86.94 300 GLN A C 1
ATOM 2289 O O . GLN A 1 300 ? 8.449 -4.003 19.524 1.00 86.94 300 GLN A O 1
ATOM 2294 N N . HIS A 1 301 ? 6.607 -2.715 19.556 1.00 83.75 301 HIS A N 1
ATOM 2295 C CA . HIS A 1 301 ? 6.345 -2.762 18.122 1.00 83.75 301 HIS A CA 1
ATOM 2296 C C . HIS A 1 301 ? 7.124 -1.718 17.310 1.00 83.75 301 HIS A C 1
ATOM 2298 O O . HIS A 1 301 ? 7.017 -1.728 16.082 1.00 83.75 301 HIS A O 1
ATOM 2304 N N . ARG A 1 302 ? 7.957 -0.885 17.951 1.00 78.81 302 ARG A N 1
ATOM 2305 C CA . ARG A 1 302 ? 8.712 0.209 17.316 1.00 78.81 302 ARG A CA 1
ATOM 2306 C C . ARG A 1 302 ? 7.793 1.127 16.516 1.00 78.81 302 ARG A C 1
ATOM 2308 O O . ARG A 1 302 ? 7.980 1.284 15.322 1.00 78.81 302 ARG A O 1
ATOM 2315 N N . VAL A 1 303 ? 6.754 1.646 17.158 1.00 81.25 303 VAL A N 1
ATOM 2316 C CA . VAL A 1 303 ? 5.877 2.658 16.562 1.00 81.25 303 VAL A CA 1
ATOM 2317 C C . VAL A 1 303 ? 6.419 4.031 16.948 1.00 81.25 303 VAL A C 1
ATOM 2319 O O . VAL A 1 303 ? 6.460 4.368 18.132 1.00 81.25 303 VAL A O 1
ATOM 2322 N N . GLU A 1 304 ? 6.843 4.828 15.970 1.00 70.62 304 GLU A N 1
ATOM 2323 C CA . GLU A 1 304 ? 7.315 6.195 16.208 1.00 70.62 304 GLU A CA 1
ATOM 2324 C C . GLU A 1 304 ? 6.150 7.188 16.228 1.00 70.62 304 GLU A C 1
ATOM 2326 O O . GLU A 1 304 ? 5.793 7.795 15.219 1.00 70.62 304 GLU A O 1
ATOM 2331 N N . ALA A 1 305 ? 5.555 7.397 17.400 1.00 71.19 305 ALA A N 1
ATOM 2332 C CA . ALA A 1 305 ? 4.554 8.441 17.572 1.00 71.19 305 ALA A CA 1
ATOM 2333 C C . ALA A 1 305 ? 4.678 9.146 18.926 1.00 71.19 305 ALA A C 1
ATOM 2335 O O . ALA A 1 305 ? 5.098 8.584 19.936 1.00 71.19 305 ALA A O 1
ATOM 2336 N N . SER A 1 306 ? 4.334 10.434 18.926 1.00 80.62 306 SER A N 1
ATOM 2337 C CA . SER A 1 306 ? 4.398 11.275 20.120 1.00 80.62 306 SER A CA 1
ATOM 2338 C C . SER A 1 306 ? 3.350 10.830 21.136 1.00 80.62 306 SER A C 1
ATOM 2340 O O . SER A 1 306 ? 2.161 10.769 20.819 1.00 80.62 306 SER A O 1
ATOM 2342 N N . ALA A 1 307 ? 3.777 10.600 22.379 1.00 84.00 307 ALA A N 1
ATOM 2343 C CA . ALA A 1 307 ? 2.869 10.293 23.481 1.00 84.00 307 ALA A CA 1
ATOM 2344 C C . ALA A 1 307 ? 1.792 11.374 23.660 1.00 84.00 307 ALA A C 1
ATOM 2346 O O . ALA A 1 307 ? 0.633 11.057 23.913 1.00 84.00 307 ALA A O 1
ATOM 2347 N N . LEU A 1 308 ? 2.148 12.645 23.442 1.00 83.94 308 LEU A N 1
ATOM 2348 C CA . LEU A 1 308 ? 1.197 13.755 23.477 1.00 83.94 308 LEU A CA 1
ATOM 2349 C C . LEU A 1 308 ? 0.151 13.644 22.357 1.00 83.94 308 LEU A C 1
ATOM 2351 O O . LEU A 1 308 ? -1.033 13.865 22.597 1.00 83.94 308 LEU A O 1
ATOM 2355 N N . HIS A 1 309 ? 0.570 13.273 21.143 1.00 85.56 309 HIS A N 1
ATOM 2356 C CA . HIS A 1 309 ? -0.356 13.078 20.023 1.00 85.56 309 HIS A CA 1
ATOM 2357 C C . HIS A 1 309 ? -1.322 11.927 20.303 1.00 85.56 309 HIS A C 1
ATOM 2359 O O . HIS A 1 309 ? -2.525 12.088 20.115 1.00 85.56 309 HIS A O 1
ATOM 2365 N N . LEU A 1 310 ? -0.818 10.801 20.819 1.00 89.19 310 LEU A N 1
ATOM 2366 C CA . LEU A 1 310 ? -1.664 9.673 21.198 1.00 89.19 310 LEU A CA 1
ATOM 2367 C C . LEU A 1 310 ? -2.671 10.066 22.286 1.00 89.19 310 LEU A C 1
ATOM 2369 O O . LEU A 1 310 ? -3.845 9.734 22.167 1.00 89.19 310 LEU A O 1
ATOM 2373 N N . GLN A 1 311 ? -2.248 10.814 23.310 1.00 89.69 311 GLN A N 1
ATOM 2374 C CA . GLN A 1 311 ? -3.154 11.311 24.350 1.00 89.69 311 GLN A CA 1
ATOM 2375 C C . GLN A 1 311 ? -4.299 12.143 23.769 1.00 89.69 311 GLN A C 1
ATOM 2377 O O . GLN A 1 311 ? -5.452 11.926 24.132 1.00 89.69 311 GLN A O 1
ATOM 2382 N N . MET A 1 312 ? -3.993 13.069 22.856 1.00 87.38 312 MET A N 1
ATOM 2383 C CA . MET A 1 312 ? -5.001 13.912 22.212 1.00 87.38 312 MET A CA 1
ATOM 2384 C C . MET A 1 312 ? -5.963 13.100 21.343 1.00 87.38 312 MET A C 1
ATOM 2386 O O . MET A 1 312 ? -7.172 13.311 21.405 1.00 87.38 312 MET A O 1
ATOM 2390 N N . VAL A 1 313 ? -5.432 12.163 20.553 1.00 90.12 313 VAL A N 1
ATOM 2391 C CA . VAL A 1 313 ? -6.236 11.301 19.681 1.00 90.12 313 VAL A CA 1
ATOM 2392 C C . VAL A 1 313 ? -7.155 10.400 20.505 1.00 90.12 313 VAL A C 1
ATOM 2394 O O . VAL A 1 313 ? -8.344 10.313 20.210 1.00 90.12 313 VAL A O 1
ATOM 2397 N N . MET A 1 314 ? -6.637 9.779 21.566 1.00 93.56 314 MET A N 1
ATOM 2398 C CA . MET A 1 314 ? -7.423 8.899 22.432 1.00 93.56 314 MET A CA 1
ATOM 2399 C C . MET A 1 314 ? -8.453 9.655 23.267 1.00 93.56 314 MET A C 1
ATOM 2401 O O . MET A 1 314 ? -9.545 9.129 23.463 1.00 93.56 314 MET A O 1
ATOM 2405 N N . GLU A 1 315 ? -8.138 10.866 23.746 1.00 90.94 315 GLU A N 1
ATOM 2406 C CA . GLU A 1 315 ? -9.127 11.728 24.404 1.00 90.94 315 GLU A CA 1
ATOM 2407 C C . GLU A 1 315 ? -10.301 11.959 23.465 1.00 90.94 315 GLU A C 1
ATOM 2409 O O . GLU A 1 315 ? -11.430 11.616 23.790 1.00 90.94 315 GLU A O 1
ATOM 2414 N N . GLU A 1 316 ? -10.025 12.464 22.269 1.00 91.25 316 GLU A N 1
ATOM 2415 C CA . GLU A 1 316 ? -11.066 12.835 21.325 1.00 91.25 316 GLU A CA 1
ATOM 2416 C C . GLU A 1 316 ? -11.876 11.629 20.831 1.00 91.25 316 GLU A C 1
ATOM 2418 O O . GLU A 1 316 ? -13.105 11.678 20.781 1.00 91.25 316 GLU A O 1
ATOM 2423 N N . ALA A 1 317 ? -11.209 10.523 20.494 1.00 92.12 317 ALA A N 1
ATOM 2424 C CA . ALA A 1 317 ? -11.872 9.317 20.011 1.00 92.12 317 ALA A CA 1
ATOM 2425 C C . ALA A 1 317 ? -12.814 8.722 21.070 1.00 92.12 317 ALA A C 1
ATOM 2427 O O . ALA A 1 317 ? -13.965 8.406 20.765 1.00 92.12 317 ALA A O 1
ATOM 2428 N N . LEU A 1 318 ? -12.356 8.614 22.323 1.00 93.94 318 LEU A N 1
ATOM 2429 C CA . LEU A 1 318 ? -13.168 8.068 23.412 1.00 93.94 318 LEU A CA 1
ATOM 2430 C C . LEU A 1 318 ? -14.299 9.009 23.820 1.00 93.94 318 LEU A C 1
ATOM 2432 O O . LEU A 1 318 ? -15.398 8.536 24.101 1.00 93.94 318 LEU A O 1
ATOM 2436 N N . LEU A 1 319 ? -14.066 10.324 23.832 1.00 90.88 319 LEU A N 1
ATOM 2437 C CA . LEU A 1 319 ? -15.105 11.303 24.154 1.00 90.88 319 LEU A CA 1
ATOM 2438 C C . LEU A 1 319 ? -16.204 11.299 23.089 1.00 90.88 319 LEU A C 1
ATOM 2440 O O . LEU A 1 319 ? -17.381 11.331 23.444 1.00 90.88 319 LEU A O 1
ATOM 2444 N N . ASN A 1 320 ? -15.844 11.159 21.809 1.00 89.44 320 ASN A N 1
ATOM 2445 C CA . ASN A 1 320 ? -16.815 11.026 20.725 1.00 89.44 320 ASN A CA 1
ATOM 2446 C C . ASN A 1 320 ? -17.632 9.737 20.830 1.00 89.44 320 ASN A C 1
ATOM 2448 O O . ASN A 1 320 ? -18.862 9.786 20.801 1.00 89.44 320 ASN A O 1
ATOM 2452 N N . ALA A 1 321 ? -16.967 8.601 21.030 1.00 91.62 321 ALA A N 1
ATOM 2453 C CA . ALA A 1 321 ? -17.632 7.317 21.223 1.00 91.62 321 ALA A CA 1
ATOM 2454 C C . ALA A 1 321 ? -18.558 7.323 22.458 1.00 91.62 321 ALA A C 1
ATOM 2456 O O . ALA A 1 321 ? -19.679 6.819 22.405 1.00 91.62 321 ALA A O 1
ATOM 2457 N N . TRP A 1 322 ? -18.136 7.942 23.565 1.00 93.38 322 TRP A N 1
ATOM 2458 C CA . TRP A 1 322 ? -18.915 8.009 24.804 1.00 93.38 322 TRP A CA 1
ATOM 2459 C C . TRP A 1 322 ? -20.101 8.976 24.709 1.00 93.38 322 TRP A C 1
ATOM 2461 O O . TRP A 1 322 ? -21.240 8.584 24.971 1.00 93.38 322 TRP A O 1
ATOM 2471 N N . ARG A 1 323 ? -19.856 10.231 24.314 1.00 90.12 323 ARG A N 1
ATOM 2472 C CA . ARG A 1 323 ? -20.869 11.296 24.289 1.00 90.12 323 ARG A CA 1
ATOM 2473 C C . ARG A 1 323 ? -21.786 11.209 23.080 1.00 90.12 323 ARG A C 1
ATOM 2475 O O . ARG A 1 323 ? -22.998 11.328 23.230 1.00 90.12 323 ARG A O 1
ATOM 2482 N N . HIS A 1 324 ? -21.222 11.046 21.887 1.00 86.56 324 HIS A N 1
ATOM 2483 C CA . HIS A 1 324 ? -21.992 11.101 20.646 1.00 86.56 324 HIS A CA 1
ATOM 2484 C C . HIS A 1 324 ? -22.527 9.723 20.251 1.00 86.56 324 HIS A C 1
ATOM 2486 O O . HIS A 1 324 ? -23.7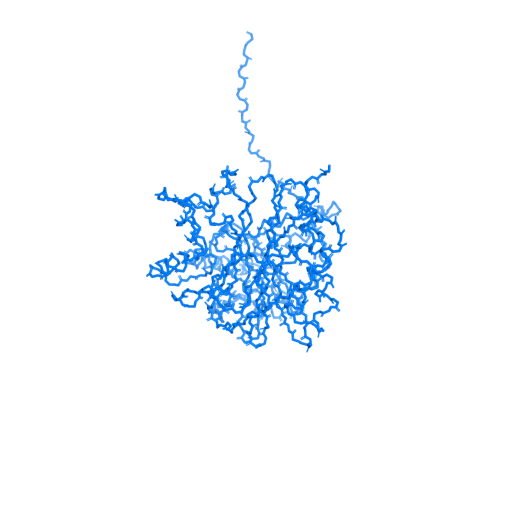19 9.610 19.978 1.00 86.56 324 HIS A O 1
ATOM 2492 N N . GLY A 1 325 ? -21.696 8.679 20.313 1.00 87.38 325 GLY A N 1
ATOM 2493 C CA . GLY A 1 325 ? -22.125 7.305 20.037 1.00 87.38 325 GLY A CA 1
ATOM 2494 C C . GLY A 1 325 ? -23.051 6.754 21.127 1.00 87.38 325 GLY A C 1
ATOM 2495 O O . GLY A 1 325 ? -24.252 6.552 20.926 1.00 87.38 325 GLY A O 1
ATOM 2496 N N . ASN A 1 326 ? -22.510 6.563 22.330 1.00 92.62 326 ASN A N 1
ATOM 2497 C CA . ASN A 1 326 ? -23.210 5.922 23.446 1.00 92.62 326 ASN A CA 1
ATOM 2498 C C . ASN A 1 326 ? -24.182 6.834 24.214 1.00 92.62 326 ASN A C 1
ATOM 2500 O O . ASN A 1 326 ? -24.881 6.339 25.102 1.00 92.62 326 ASN A O 1
ATOM 2504 N N . ARG A 1 327 ? -24.268 8.129 23.878 1.00 91.75 327 ARG A N 1
ATOM 2505 C CA . ARG A 1 327 ? -25.109 9.129 24.569 1.00 91.75 327 ARG A CA 1
ATOM 2506 C C . ARG A 1 327 ? -24.875 9.168 26.083 1.00 91.75 327 ARG A C 1
ATOM 2508 O O . ARG A 1 327 ? -25.824 9.268 26.855 1.00 91.75 327 ARG A O 1
ATOM 2515 N N . GLU A 1 328 ? -23.612 9.038 26.487 1.00 92.38 328 GLU A N 1
ATOM 2516 C CA . GLU A 1 328 ? -23.170 9.051 27.889 1.00 92.38 328 GLU A CA 1
ATOM 2517 C C . GLU A 1 328 ? -23.819 7.938 28.743 1.00 92.38 328 GLU A C 1
ATOM 2519 O O . GLU A 1 328 ? -23.863 8.020 29.969 1.00 92.38 328 GLU A O 1
ATOM 2524 N N . SER A 1 329 ? -24.329 6.874 28.106 1.00 92.81 329 SER A N 1
ATOM 2525 C CA . SER A 1 329 ? -24.982 5.767 28.804 1.00 92.81 329 SER A CA 1
ATOM 2526 C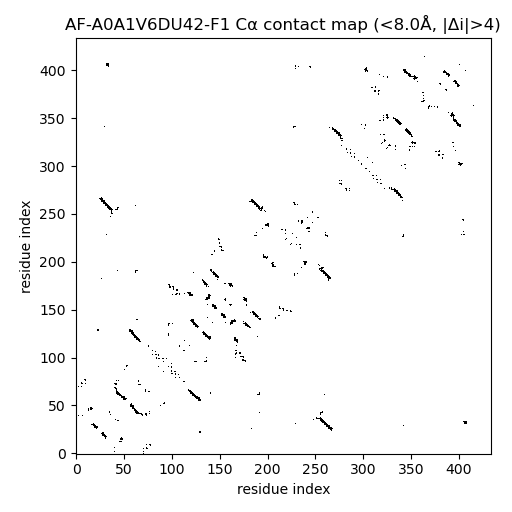 C . SER A 1 329 ? -23.970 4.944 29.613 1.00 92.81 329 SER A C 1
ATOM 2528 O O . SER A 1 329 ? -23.022 4.410 29.028 1.00 92.81 329 SER A O 1
ATOM 2530 N N . PRO A 1 330 ? -24.190 4.749 30.928 1.00 91.56 330 PRO A N 1
ATOM 2531 C CA . PRO A 1 330 ? -23.304 3.950 31.770 1.00 91.56 330 PRO A CA 1
ATOM 2532 C C . PRO A 1 330 ? -23.390 2.450 31.470 1.00 91.56 330 PRO A C 1
ATOM 2534 O O . PRO A 1 330 ? -22.508 1.705 31.882 1.00 91.56 330 PRO A O 1
ATOM 2537 N N . GLU A 1 331 ? -24.440 1.985 30.787 1.00 93.81 331 GLU A N 1
ATOM 2538 C CA . GLU A 1 331 ? -24.643 0.569 30.447 1.00 93.81 331 GLU A CA 1
ATOM 2539 C C . GLU A 1 331 ? -23.892 0.160 29.178 1.00 93.81 331 GLU A C 1
ATOM 2541 O O . GLU A 1 331 ? -23.594 -1.019 28.987 1.00 93.81 331 GLU A O 1
ATOM 2546 N N . LYS A 1 332 ? -23.571 1.137 28.326 1.00 94.56 332 LYS A N 1
ATOM 2547 C CA . LYS A 1 332 ? -22.906 0.904 27.051 1.00 94.56 332 LYS A CA 1
ATOM 2548 C C . LYS A 1 332 ? -21.393 0.917 27.189 1.00 94.56 332 LYS A C 1
ATOM 2550 O O . LYS A 1 332 ? -20.812 1.629 28.010 1.00 94.56 332 LYS A O 1
ATOM 2555 N N . ARG A 1 333 ? -20.744 0.142 26.331 1.00 95.94 333 ARG A N 1
ATOM 2556 C CA . ARG A 1 333 ? -19.291 -0.019 26.285 1.00 95.94 333 ARG A CA 1
ATOM 2557 C C . ARG A 1 333 ? -18.713 0.594 25.020 1.00 95.94 333 ARG A C 1
ATOM 2559 O O . ARG A 1 333 ? -19.394 0.768 24.012 1.00 95.94 333 ARG A O 1
ATOM 2566 N N . ILE A 1 334 ? -17.431 0.912 25.098 1.00 96.88 334 ILE A N 1
ATOM 2567 C CA . ILE A 1 334 ? -16.591 1.288 23.968 1.00 96.88 334 ILE A CA 1
ATOM 2568 C C . ILE A 1 334 ? -15.503 0.226 23.876 1.00 96.88 334 ILE A C 1
ATOM 2570 O O . ILE A 1 334 ? -14.774 0.001 24.843 1.00 96.88 334 ILE A O 1
ATOM 2574 N N . ARG A 1 335 ? -15.401 -0.449 22.735 1.00 97.75 335 ARG A N 1
ATOM 2575 C CA . ARG A 1 335 ? -14.326 -1.407 22.467 1.00 97.75 335 ARG A CA 1
ATOM 2576 C C . ARG A 1 335 ? -13.172 -0.676 21.805 1.00 97.75 335 ARG A C 1
ATOM 2578 O O . ARG A 1 335 ? -13.379 0.049 20.836 1.00 97.75 335 ARG A O 1
ATOM 2585 N N . VAL A 1 336 ? -11.973 -0.879 22.332 1.00 97.94 336 VAL A N 1
ATOM 2586 C CA . VAL A 1 336 ? -10.728 -0.345 21.783 1.00 97.94 336 VAL A CA 1
ATOM 2587 C C . VAL A 1 336 ? -9.879 -1.520 21.326 1.00 97.94 336 VAL A C 1
ATOM 2589 O O . VAL A 1 336 ? -9.356 -2.271 22.153 1.00 97.94 336 VAL A O 1
ATOM 2592 N N . ARG A 1 337 ? -9.769 -1.709 20.012 1.00 97.31 337 ARG A N 1
ATOM 2593 C CA . ARG A 1 337 ? -8.961 -2.778 19.413 1.00 97.31 337 ARG A CA 1
ATOM 2594 C C . ARG A 1 337 ? -7.655 -2.216 18.898 1.00 97.31 337 ARG A C 1
ATOM 2596 O O . ARG A 1 337 ? -7.628 -1.105 18.377 1.00 97.31 337 ARG A O 1
ATOM 2603 N N . ARG A 1 338 ? -6.577 -2.982 19.045 1.00 96.00 338 ARG A N 1
ATOM 2604 C CA . ARG A 1 338 ? -5.266 -2.650 18.485 1.00 96.00 338 ARG A CA 1
ATOM 2605 C C . ARG A 1 338 ? -4.725 -3.816 17.682 1.00 96.00 338 ARG A C 1
ATOM 2607 O O . ARG A 1 338 ? -4.811 -4.960 18.133 1.00 96.00 338 ARG A O 1
ATOM 2614 N N . THR A 1 339 ? -4.145 -3.502 16.532 1.00 93.75 339 THR A N 1
ATOM 2615 C CA . THR A 1 339 ? -3.410 -4.441 15.678 1.00 93.75 339 THR A CA 1
ATOM 2616 C C . THR A 1 339 ? -2.104 -3.799 15.209 1.00 93.75 339 THR A C 1
ATOM 2618 O O . THR A 1 339 ? -1.980 -2.572 15.144 1.00 93.75 339 THR A O 1
ATOM 2621 N N . TYR A 1 340 ? -1.099 -4.629 14.916 1.00 91.31 340 TYR A N 1
ATOM 2622 C CA . TYR A 1 340 ? 0.261 -4.173 14.609 1.00 91.31 340 TYR A CA 1
ATOM 2623 C C . TYR A 1 340 ? 0.830 -4.886 13.374 1.00 91.31 340 TYR A C 1
ATOM 2625 O O . TYR A 1 340 ? 1.510 -5.906 13.500 1.00 91.31 340 TYR A O 1
ATOM 2633 N N . GLY A 1 341 ? 0.574 -4.318 12.192 1.00 89.50 341 GLY A N 1
ATOM 2634 C CA . GLY A 1 341 ? 1.091 -4.757 10.887 1.00 89.50 341 GLY A CA 1
ATOM 2635 C C . GLY A 1 341 ? 2.205 -3.833 10.395 1.00 89.50 341 GLY A C 1
ATOM 2636 O O . GLY A 1 341 ? 3.092 -3.473 11.165 1.00 89.50 341 GLY A O 1
ATOM 2637 N N . ASN A 1 342 ? 2.166 -3.387 9.145 1.00 88.75 342 ASN A N 1
ATOM 2638 C CA . ASN A 1 342 ? 3.025 -2.313 8.637 1.00 88.75 342 ASN A CA 1
ATOM 2639 C C . ASN A 1 342 ? 2.799 -0.991 9.373 1.00 88.75 342 ASN A C 1
ATOM 2641 O O . ASN A 1 342 ? 3.755 -0.263 9.644 1.00 88.75 342 ASN A O 1
ATOM 2645 N N . ASP A 1 343 ? 1.559 -0.737 9.783 1.00 89.00 343 ASP A N 1
ATOM 2646 C CA . ASP A 1 343 ? 1.197 0.355 10.677 1.00 89.00 343 ASP A CA 1
ATOM 2647 C C . ASP A 1 343 ? 0.597 -0.197 11.979 1.00 89.00 343 ASP A C 1
ATOM 2649 O O . ASP A 1 343 ? 0.123 -1.335 12.045 1.00 89.00 343 ASP A O 1
ATOM 2653 N N . ALA A 1 344 ? 0.619 0.617 13.032 1.00 90.12 344 ALA A N 1
ATOM 2654 C CA . ALA A 1 344 ? -0.215 0.383 14.201 1.00 90.12 344 ALA A CA 1
ATOM 2655 C C . ALA A 1 344 ? -1.623 0.909 13.918 1.00 90.12 344 ALA A C 1
ATOM 2657 O O . ALA A 1 344 ? -1.786 2.050 13.488 1.00 90.12 344 ALA A O 1
ATOM 2658 N N . CYS A 1 345 ? -2.633 0.093 14.184 1.00 91.94 345 CYS A N 1
ATOM 2659 C CA . CYS A 1 345 ? -4.030 0.455 14.007 1.00 91.94 345 CYS A CA 1
ATOM 2660 C C . CYS A 1 345 ? -4.739 0.455 15.360 1.00 91.94 345 CYS A C 1
ATOM 2662 O O . CYS A 1 345 ? -4.547 -0.458 16.164 1.00 91.94 345 CYS A O 1
ATOM 2664 N N . ILE A 1 346 ? -5.549 1.483 15.607 1.00 94.81 346 ILE A N 1
ATOM 2665 C CA . ILE A 1 346 ? -6.439 1.587 16.762 1.00 94.81 346 ILE A CA 1
ATOM 2666 C C . ILE A 1 346 ? -7.864 1.738 16.242 1.00 94.81 346 ILE A C 1
ATOM 2668 O O . ILE A 1 346 ? -8.180 2.711 15.560 1.00 94.81 346 ILE A O 1
ATOM 2672 N N . GLU A 1 347 ? -8.732 0.799 16.596 1.00 95.75 347 GLU A N 1
ATOM 2673 C CA . GLU A 1 347 ? -10.165 0.892 16.341 1.00 95.75 347 GLU A CA 1
ATOM 2674 C C . GLU A 1 347 ? -10.885 1.288 17.631 1.00 95.75 347 GLU A C 1
ATOM 2676 O O . GLU A 1 347 ? -10.663 0.686 18.683 1.00 95.75 347 GLU A O 1
ATOM 2681 N N . VAL A 1 348 ? -11.770 2.279 17.553 1.00 96.31 348 VAL A N 1
ATOM 2682 C CA . VAL A 1 348 ? -12.656 2.702 18.641 1.00 96.31 348 VAL A CA 1
ATOM 2683 C C . VAL A 1 348 ? -14.090 2.472 18.186 1.00 96.31 348 VAL A C 1
ATOM 2685 O O . VAL A 1 348 ? -14.535 3.067 17.204 1.00 96.31 348 VAL A O 1
ATOM 2688 N N . ILE A 1 349 ? -14.787 1.572 18.882 1.00 96.62 349 ILE A N 1
ATOM 2689 C CA . ILE A 1 349 ? -16.105 1.072 18.485 1.00 96.62 349 ILE A CA 1
ATOM 2690 C C . ILE A 1 349 ? -17.112 1.288 19.614 1.00 96.62 349 ILE A C 1
ATOM 2692 O O . ILE A 1 349 ? -16.944 0.724 20.697 1.00 96.62 349 ILE A O 1
ATOM 2696 N N . ASP A 1 350 ? -18.172 2.051 19.361 1.00 94.38 350 ASP A N 1
ATOM 2697 C CA . ASP A 1 350 ? -19.273 2.262 20.310 1.00 94.38 350 ASP A CA 1
ATOM 2698 C C . ASP A 1 350 ? -20.492 1.348 20.056 1.00 94.38 350 ASP A C 1
ATOM 2700 O O . ASP A 1 350 ? -20.625 0.714 19.010 1.00 94.38 350 ASP A O 1
ATOM 2704 N N . GLU A 1 351 ? -21.378 1.237 21.052 1.00 95.12 351 GLU A N 1
ATOM 2705 C CA . GLU A 1 351 ? -22.647 0.480 21.010 1.00 95.12 351 GLU A CA 1
ATOM 2706 C C . GLU A 1 351 ? -23.843 1.421 20.714 1.00 95.12 351 GLU A C 1
ATOM 2708 O O . GLU A 1 351 ? -25.010 1.149 21.033 1.00 95.12 351 GLU A O 1
ATOM 2713 N N . GLY A 1 352 ? -23.547 2.600 20.176 1.00 89.25 352 GLY A N 1
ATOM 2714 C CA . GLY A 1 352 ? -24.472 3.674 19.884 1.00 89.25 352 GLY A CA 1
ATOM 2715 C C . GLY A 1 352 ? -25.277 3.495 18.607 1.00 89.25 352 GLY A C 1
ATOM 2716 O O . GLY A 1 352 ? -25.293 2.441 17.972 1.00 89.25 352 GLY A O 1
ATOM 2717 N N . GLU A 1 353 ? -25.939 4.585 18.228 1.00 84.81 353 GLU A N 1
ATOM 2718 C CA . GLU A 1 353 ? -26.471 4.781 16.870 1.00 84.81 353 GLU A CA 1
ATOM 2719 C C . GLU A 1 353 ? -25.414 5.413 15.942 1.00 84.81 353 GLU A C 1
ATOM 2721 O O . GLU A 1 353 ? -25.666 5.578 14.752 1.00 84.81 353 GLU A O 1
ATOM 2726 N N . GLY A 1 354 ? -24.231 5.738 16.479 1.00 77.81 354 GLY A N 1
ATOM 2727 C CA . GLY A 1 354 ? -23.185 6.487 15.792 1.00 77.81 354 GLY A CA 1
ATOM 2728 C C . GLY A 1 354 ? -23.471 7.987 15.749 1.00 77.81 354 GLY A C 1
ATOM 2729 O O . GLY A 1 354 ? -24.346 8.501 16.451 1.00 77.81 354 GLY A O 1
ATOM 2730 N N . PHE A 1 355 ? -22.706 8.706 14.934 1.00 72.69 355 PHE A N 1
ATOM 2731 C CA . PHE A 1 355 ? -22.913 10.128 14.669 1.00 72.69 355 PHE A CA 1
ATOM 2732 C C . PHE A 1 355 ? -22.551 10.439 13.220 1.00 72.69 355 PHE A C 1
ATOM 2734 O O . PHE A 1 355 ? -21.708 9.765 12.639 1.00 72.69 355 PHE A O 1
ATOM 2741 N N . ASP A 1 356 ? -23.155 11.471 12.633 1.00 70.81 356 ASP A N 1
ATOM 2742 C CA . ASP A 1 356 ? -22.812 11.884 11.271 1.00 70.81 356 ASP A CA 1
ATOM 2743 C C . ASP A 1 356 ? -21.536 12.745 11.271 1.00 70.81 356 ASP A C 1
ATOM 2745 O O . ASP A 1 356 ? -21.565 13.950 11.537 1.00 70.81 356 ASP A O 1
ATOM 2749 N N . TRP A 1 357 ? -20.393 12.117 10.982 1.00 67.44 357 TRP A N 1
ATOM 2750 C CA . TRP A 1 357 ? -19.093 12.792 10.889 1.00 67.44 357 TRP A CA 1
ATOM 2751 C C . TRP A 1 357 ? -18.949 13.648 9.625 1.00 67.44 357 TRP A C 1
ATOM 2753 O O . TRP A 1 357 ? -18.064 14.503 9.575 1.00 67.44 357 TRP A O 1
ATOM 2763 N N . SER A 1 358 ? -19.792 13.437 8.607 1.00 63.75 358 SER A N 1
ATOM 2764 C CA . SER A 1 358 ? -19.703 14.132 7.315 1.00 63.75 358 SER A CA 1
ATOM 2765 C C . SER A 1 358 ? -20.222 15.571 7.377 1.00 63.75 358 SER A C 1
ATOM 2767 O O . SER A 1 358 ? -19.797 16.422 6.597 1.00 63.75 358 SER A O 1
ATOM 2769 N N . GLN A 1 359 ? -21.091 15.866 8.347 1.00 60.50 359 GLN A N 1
ATOM 2770 C CA . GLN A 1 359 ? -21.678 17.193 8.547 1.00 60.50 359 GLN A CA 1
ATOM 2771 C C . GLN A 1 359 ? -20.809 18.126 9.400 1.00 60.50 359 GLN A C 1
ATOM 2773 O O . GLN A 1 359 ? -21.129 19.309 9.556 1.00 60.50 359 GLN A O 1
ATOM 2778 N N . ILE A 1 360 ? -19.706 17.628 9.965 1.00 61.38 360 ILE A N 1
ATOM 2779 C CA . ILE A 1 360 ? -18.848 18.438 10.827 1.00 61.38 360 ILE A CA 1
ATOM 2780 C C . ILE A 1 360 ? -17.939 19.302 9.953 1.00 61.38 360 ILE A C 1
ATOM 2782 O O . ILE A 1 360 ? -17.059 18.819 9.243 1.00 61.38 360 ILE A O 1
ATOM 2786 N N . SER A 1 361 ? -18.191 20.610 10.003 1.00 51.31 361 SER A N 1
ATOM 2787 C CA . SER A 1 361 ? -17.510 21.607 9.181 1.00 51.31 361 SER A CA 1
ATOM 2788 C C . SER A 1 361 ? -16.013 21.673 9.487 1.00 51.31 361 SER A C 1
ATOM 2790 O O . SER A 1 361 ? -15.615 21.580 10.648 1.00 51.31 361 SER A O 1
ATOM 2792 N N . ASP A 1 362 ? -15.193 21.904 8.457 1.00 57.19 362 ASP A N 1
ATOM 2793 C CA . ASP A 1 362 ? -13.746 22.070 8.604 1.00 57.19 362 ASP A CA 1
ATOM 2794 C C . ASP A 1 362 ? -13.427 23.212 9.589 1.00 57.19 362 ASP A C 1
ATOM 2796 O O . ASP A 1 362 ? -13.724 24.378 9.297 1.00 57.19 362 ASP A O 1
ATOM 2800 N N . PRO A 1 363 ? -12.822 22.916 10.755 1.00 57.69 363 PRO A N 1
ATOM 2801 C CA . PRO A 1 363 ? -12.541 23.923 11.772 1.00 57.69 363 PRO A CA 1
ATOM 2802 C C . PRO A 1 363 ? -11.428 24.898 11.358 1.00 57.69 363 PRO A C 1
ATOM 2804 O O . PRO A 1 363 ? -11.231 25.910 12.032 1.00 57.69 363 PRO A O 1
ATOM 2807 N N . THR A 1 364 ? -10.696 24.622 10.272 1.00 53.50 364 THR A N 1
ATOM 2808 C CA . THR A 1 364 ? -9.629 25.495 9.756 1.00 53.50 364 THR A CA 1
ATOM 2809 C C . THR A 1 364 ? -10.129 26.555 8.770 1.00 53.50 364 THR A C 1
ATOM 2811 O O . THR A 1 364 ? -9.449 27.572 8.561 1.00 53.50 364 THR A O 1
ATOM 2814 N N . ALA A 1 365 ? -11.342 26.382 8.231 1.00 56.97 365 ALA A N 1
ATOM 2815 C CA . ALA A 1 365 ? -12.004 27.364 7.382 1.00 56.97 365 ALA A CA 1
ATOM 2816 C C . ALA A 1 365 ? -12.188 28.697 8.127 1.00 56.97 365 ALA A C 1
ATOM 2818 O O . ALA A 1 365 ? -12.502 28.725 9.320 1.00 56.97 365 ALA A O 1
ATOM 2819 N N . HIS A 1 366 ? -12.006 29.820 7.420 1.00 55.56 366 HIS A N 1
ATOM 2820 C CA . HIS A 1 366 ? -12.029 31.171 8.004 1.00 55.56 366 HIS A CA 1
ATOM 2821 C C . HIS A 1 366 ? -13.294 31.435 8.846 1.00 55.56 366 HIS A C 1
ATOM 2823 O O . HIS A 1 366 ? -13.227 32.031 9.918 1.00 55.56 366 HIS A O 1
ATOM 2829 N N . GLU A 1 367 ? -14.431 30.924 8.387 1.00 52.41 367 GLU A N 1
ATOM 2830 C CA . GLU A 1 367 ? -15.763 31.022 8.996 1.00 52.41 367 GLU A CA 1
ATOM 2831 C C . GLU A 1 367 ? -15.983 30.123 10.232 1.00 52.41 367 GLU A C 1
ATOM 2833 O O . GLU A 1 367 ? -16.897 30.370 11.020 1.00 52.41 367 GLU A O 1
ATOM 2838 N N . ASN A 1 368 ? -15.123 29.125 10.467 1.00 53.53 368 ASN A N 1
ATOM 2839 C CA . ASN A 1 368 ? -15.239 28.186 11.589 1.00 53.53 368 ASN A CA 1
ATOM 2840 C C . ASN A 1 368 ? -14.188 28.400 12.692 1.00 53.53 368 ASN A C 1
ATOM 2842 O O . ASN A 1 368 ? -14.305 27.799 13.758 1.00 53.53 368 ASN A O 1
ATOM 2846 N N . ARG A 1 369 ? -13.209 29.302 12.507 1.00 52.22 369 ARG A N 1
ATOM 2847 C CA . ARG A 1 369 ? -12.111 29.529 13.475 1.00 52.22 369 ARG A CA 1
ATOM 2848 C C . ARG A 1 369 ? -12.581 29.911 14.883 1.00 52.22 369 ARG A C 1
ATOM 2850 O O . ARG A 1 369 ? -11.939 29.544 15.869 1.00 52.22 369 ARG A O 1
ATOM 2857 N N . ALA A 1 370 ? -13.697 30.636 14.974 1.00 45.72 370 ALA A N 1
ATOM 2858 C CA . ALA A 1 370 ? -14.291 31.089 16.232 1.00 45.72 370 ALA A CA 1
ATOM 2859 C C . ALA A 1 370 ? -15.261 30.071 16.867 1.00 45.72 370 ALA A C 1
ATOM 2861 O O . ALA A 1 370 ? -15.722 30.297 17.985 1.00 45.72 370 ALA A O 1
ATOM 2862 N N . LYS A 1 371 ? -15.583 28.958 16.187 1.00 50.91 371 LYS A N 1
ATOM 2863 C CA . LYS A 1 371 ? -16.481 27.929 16.726 1.00 50.91 371 LYS A CA 1
ATOM 2864 C C . LYS A 1 371 ? -15.710 27.017 17.699 1.00 50.91 371 LYS A C 1
ATOM 2866 O O . LYS A 1 371 ? -14.645 26.506 17.343 1.00 50.91 371 LYS A O 1
ATOM 2871 N N . PRO A 1 372 ? -16.218 26.797 18.927 1.00 45.62 372 PRO A N 1
ATOM 2872 C CA . PRO A 1 372 ? -15.580 25.909 19.902 1.00 45.62 372 PRO A CA 1
ATOM 2873 C C . PRO A 1 372 ? -15.768 24.414 19.579 1.00 45.62 372 PRO A C 1
ATOM 2875 O O . PRO A 1 372 ? -15.024 23.584 20.091 1.00 45.62 372 PRO A O 1
ATOM 2878 N N . SER A 1 373 ? -16.728 24.061 18.720 1.00 51.47 373 SER A N 1
ATOM 2879 C CA . SER A 1 373 ? -17.055 22.688 18.306 1.00 51.47 373 SER A CA 1
ATOM 2880 C C . SER A 1 373 ? -16.406 22.303 16.966 1.00 51.47 373 SER A C 1
ATOM 2882 O O . SER A 1 373 ? -16.190 23.163 16.116 1.00 51.47 373 SER A O 1
ATOM 2884 N N . GLY A 1 374 ? -16.143 21.009 16.746 1.00 57.34 374 GLY A N 1
ATOM 2885 C CA . GLY A 1 374 ? -15.671 20.467 15.455 1.00 57.34 374 GLY A CA 1
ATOM 2886 C C . GLY A 1 374 ? -14.152 20.321 15.308 1.00 57.34 374 GLY A C 1
ATOM 2887 O O . GLY A 1 374 ? -13.674 19.799 14.305 1.00 57.34 374 GLY A O 1
ATOM 2888 N N . ARG A 1 375 ? -13.374 20.721 16.323 1.00 68.50 375 ARG A N 1
ATOM 2889 C CA . ARG A 1 375 ? -11.906 20.567 16.332 1.00 68.50 375 ARG A CA 1
ATOM 2890 C C . ARG A 1 375 ? -11.458 19.118 16.492 1.00 68.50 375 ARG A C 1
ATOM 2892 O O . ARG A 1 375 ? -10.382 18.772 16.028 1.00 68.50 375 ARG A O 1
ATOM 2899 N N . GLY A 1 376 ? -12.294 18.280 17.089 1.00 69.00 376 GLY A N 1
ATOM 2900 C CA . GLY A 1 376 ? -11.984 16.891 17.376 1.00 69.00 376 GLY A CA 1
ATOM 2901 C C . GLY A 1 376 ? -11.562 16.060 16.172 1.00 69.00 376 GLY A C 1
ATOM 2902 O O . GLY A 1 376 ? -10.452 15.537 16.116 1.00 69.00 376 GLY A O 1
ATOM 2903 N N . LEU A 1 377 ? -12.407 16.029 15.144 1.00 71.81 377 LEU A N 1
ATOM 2904 C CA . LEU A 1 377 ? -12.108 15.354 13.879 1.00 71.81 377 LEU A CA 1
ATOM 2905 C C . LEU A 1 377 ? -10.828 15.866 13.218 1.00 71.81 377 LEU A C 1
ATOM 2907 O O . LEU A 1 377 ? -10.076 15.087 12.630 1.00 71.81 377 LEU A O 1
ATOM 2911 N N . PHE A 1 378 ? -10.565 17.168 13.334 1.00 71.19 378 PHE A N 1
ATOM 2912 C CA . PHE A 1 378 ? -9.321 17.752 12.855 1.00 71.19 378 PHE A CA 1
ATOM 2913 C C . PHE A 1 378 ? -8.117 17.242 13.650 1.00 71.19 378 PHE A C 1
ATOM 2915 O O . PHE A 1 378 ? -7.124 16.878 13.032 1.00 71.19 378 PHE A O 1
ATOM 2922 N N . LEU A 1 379 ? -8.196 17.153 14.983 1.00 73.12 379 LEU A N 1
ATOM 2923 C CA . LEU A 1 379 ? -7.118 16.590 15.804 1.00 73.12 379 LEU A CA 1
ATOM 2924 C C . LEU A 1 379 ? -6.868 15.119 15.457 1.00 73.12 379 LEU A C 1
ATOM 2926 O O . LEU A 1 379 ? -5.717 14.745 15.249 1.00 73.12 379 LEU A O 1
ATOM 2930 N N . LEU A 1 380 ? -7.928 14.316 15.316 1.00 79.00 380 LEU A N 1
ATOM 2931 C CA . LEU A 1 380 ? -7.821 12.915 14.900 1.00 79.00 380 LEU A CA 1
ATOM 2932 C C . LEU A 1 380 ? -7.069 12.806 13.569 1.00 79.00 380 LEU A C 1
ATOM 2934 O O . LEU A 1 380 ? -6.008 12.194 13.514 1.00 79.00 380 LEU A O 1
ATOM 2938 N N . ARG A 1 381 ? -7.533 13.498 12.522 1.00 76.69 381 ARG A N 1
ATOM 2939 C CA . ARG A 1 381 ? -6.882 13.488 11.198 1.00 76.69 381 ARG A CA 1
ATOM 2940 C C . ARG A 1 381 ? -5.475 14.083 11.195 1.00 76.69 381 ARG A C 1
ATOM 2942 O O . ARG A 1 381 ? -4.659 13.698 10.370 1.00 76.69 381 ARG A O 1
ATOM 2949 N N . ARG A 1 382 ? -5.194 15.048 12.072 1.00 76.25 382 ARG A N 1
ATOM 2950 C CA . ARG A 1 382 ? -3.894 15.726 12.144 1.00 76.25 382 ARG A CA 1
ATOM 2951 C C . ARG A 1 382 ? -2.829 14.870 12.818 1.00 76.25 382 ARG A C 1
ATOM 2953 O O . ARG A 1 382 ? -1.656 15.006 12.477 1.00 76.25 382 ARG A O 1
ATOM 2960 N N . PHE A 1 383 ? -3.227 14.073 13.805 1.00 79.00 383 PHE A N 1
ATOM 2961 C CA . PHE A 1 383 ? -2.310 13.349 14.681 1.00 79.00 383 PHE A CA 1
ATOM 2962 C C . PHE A 1 383 ? -2.326 11.829 14.477 1.00 79.00 383 PHE A C 1
ATOM 2964 O O . PHE A 1 383 ? -1.402 11.161 14.937 1.00 79.00 383 PHE A O 1
ATOM 2971 N N . SER A 1 384 ? -3.311 11.292 13.752 1.00 74.38 384 SER A N 1
ATOM 2972 C CA . SER A 1 384 ? -3.216 9.988 13.080 1.00 74.38 384 SER A CA 1
ATOM 2973 C C . SER A 1 384 ? -2.637 10.151 11.671 1.00 74.38 384 SER A C 1
ATOM 2975 O O . SER A 1 384 ? -2.774 11.215 11.068 1.00 74.38 384 SER A O 1
ATOM 2977 N N . GLY A 1 385 ? -2.017 9.103 11.130 1.00 72.81 385 GLY A N 1
ATOM 2978 C CA . GLY A 1 385 ? -1.647 9.051 9.714 1.00 72.81 385 GLY A CA 1
ATOM 2979 C C . GLY A 1 385 ? -2.874 8.979 8.800 1.00 72.81 385 GLY A C 1
ATOM 2980 O O . GLY A 1 385 ? -2.905 9.626 7.758 1.00 72.81 385 GLY A O 1
ATOM 2981 N N . GLU A 1 386 ? -3.901 8.237 9.218 1.00 79.06 386 GLU A N 1
ATOM 2982 C CA . GLU A 1 386 ? -5.189 8.133 8.533 1.00 79.06 386 GLU A CA 1
ATOM 2983 C C . GLU A 1 386 ? -6.305 7.852 9.551 1.00 79.06 386 GLU A C 1
ATOM 2985 O O . GLU A 1 386 ? -6.096 7.103 10.507 1.00 79.06 386 GLU A O 1
ATOM 2990 N N . ALA A 1 387 ? -7.488 8.436 9.332 1.00 83.19 387 ALA A N 1
ATOM 2991 C CA . ALA A 1 387 ? -8.678 8.223 10.153 1.00 83.19 387 ALA A CA 1
ATOM 2992 C C . ALA A 1 387 ? -9.888 7.896 9.267 1.00 83.19 387 ALA A C 1
ATOM 2994 O O . ALA A 1 387 ? -10.261 8.700 8.406 1.00 83.19 387 ALA A O 1
ATOM 2995 N N . ARG A 1 388 ? -10.513 6.737 9.496 1.00 84.69 388 ARG A N 1
ATOM 2996 C CA . ARG A 1 388 ? -11.685 6.249 8.756 1.00 84.69 388 ARG A CA 1
ATOM 2997 C C . ARG A 1 388 ? -12.855 6.033 9.702 1.00 84.69 388 ARG A C 1
ATOM 2999 O O . ARG A 1 388 ? -12.679 5.515 10.797 1.00 84.69 388 ARG A O 1
ATOM 3006 N N . TRP A 1 389 ? -14.047 6.390 9.246 1.00 86.12 389 TRP A N 1
ATOM 3007 C CA . TRP A 1 389 ? -15.296 6.080 9.933 1.00 86.12 389 TRP A CA 1
ATOM 3008 C C . TRP A 1 389 ? -16.091 5.093 9.095 1.00 86.12 389 TRP A C 1
ATOM 3010 O O . TRP A 1 389 ? -16.161 5.219 7.872 1.00 86.12 389 TRP A O 1
ATOM 3020 N N . SER A 1 390 ? -16.697 4.123 9.763 1.00 86.62 390 SER A N 1
ATOM 3021 C CA . SER A 1 390 ? -17.596 3.145 9.165 1.00 86.62 390 SER A CA 1
ATOM 3022 C C . SER A 1 390 ? -18.788 2.888 10.086 1.00 86.62 390 SER A C 1
ATOM 3024 O O . SER A 1 390 ? -18.877 3.450 11.181 1.00 86.62 390 SER A O 1
ATOM 3026 N N . ASP A 1 391 ? -19.735 2.076 9.615 1.00 86.75 391 ASP A N 1
ATOM 3027 C CA . ASP A 1 391 ? -20.887 1.621 10.399 1.00 86.75 391 ASP A CA 1
ATOM 3028 C C . ASP A 1 391 ? -21.704 2.766 11.032 1.00 86.75 391 ASP A C 1
ATOM 3030 O O . ASP A 1 391 ? -21.894 2.835 12.246 1.00 86.75 391 ASP A O 1
ATOM 3034 N N . ALA A 1 392 ? -22.121 3.724 10.195 1.00 83.69 392 ALA A N 1
ATOM 3035 C CA . ALA A 1 392 ? -22.825 4.942 10.614 1.00 83.69 392 ALA A CA 1
ATOM 3036 C C . ALA A 1 392 ? -22.087 5.761 11.697 1.00 83.69 392 ALA A C 1
ATOM 3038 O O . ALA A 1 392 ? -22.691 6.548 12.419 1.00 83.69 392 ALA A O 1
ATOM 3039 N N . GLY A 1 393 ? -20.756 5.635 11.763 1.00 83.00 393 GLY A N 1
ATOM 3040 C CA . GLY A 1 393 ? -19.887 6.468 12.598 1.00 83.00 393 GLY A CA 1
ATOM 3041 C C . GLY A 1 393 ? -19.568 5.831 13.938 1.00 83.00 393 GLY A C 1
ATOM 3042 O O . GLY A 1 393 ? -18.836 6.424 14.725 1.00 83.00 393 GLY A O 1
ATOM 3043 N N . ARG A 1 394 ? -20.084 4.617 14.164 1.00 89.19 394 ARG A N 1
ATOM 3044 C CA . ARG A 1 394 ? -19.857 3.814 15.369 1.00 89.19 394 ARG A CA 1
ATOM 3045 C C . ARG A 1 394 ? -18.469 3.219 15.438 1.00 89.19 394 ARG A C 1
ATOM 3047 O O . ARG A 1 394 ? -18.036 2.792 16.501 1.00 89.19 394 ARG A O 1
ATOM 3054 N N . HIS A 1 395 ? -17.799 3.131 14.294 1.00 92.81 395 HIS A N 1
ATOM 3055 C CA . HIS A 1 395 ? -16.499 2.507 14.180 1.00 92.81 395 HIS A CA 1
ATOM 3056 C C . HIS A 1 395 ? -15.504 3.489 13.565 1.00 92.81 395 HIS A C 1
ATOM 3058 O O . HIS A 1 395 ? -15.554 3.781 12.369 1.00 92.81 395 HIS A O 1
ATOM 3064 N N . LEU A 1 396 ? -14.599 3.985 14.408 1.00 91.75 396 LEU A N 1
ATOM 3065 C CA . LEU A 1 396 ? -13.450 4.795 14.028 1.00 91.75 396 LEU A CA 1
ATOM 3066 C C . LEU A 1 396 ? -12.198 3.918 13.952 1.00 91.75 396 LEU A C 1
ATOM 3068 O O . LEU A 1 396 ? -11.840 3.288 14.939 1.00 91.75 396 LEU A O 1
ATOM 3072 N N . THR A 1 397 ? -11.500 3.942 12.824 1.00 90.31 397 THR A N 1
ATOM 3073 C CA . THR A 1 397 ? -10.209 3.276 12.613 1.00 90.31 397 THR A CA 1
ATOM 3074 C C . THR A 1 397 ? -9.117 4.328 12.419 1.00 90.31 397 THR A C 1
ATOM 3076 O O . THR A 1 397 ? -9.250 5.210 11.569 1.00 90.31 397 THR A O 1
ATOM 3079 N N . LEU A 1 398 ? -8.045 4.248 13.206 1.00 89.94 398 LEU A N 1
ATOM 3080 C CA . LEU A 1 398 ? -6.924 5.191 13.221 1.00 89.94 398 LEU A CA 1
ATOM 3081 C C . LEU A 1 398 ? -5.616 4.455 12.934 1.00 89.94 398 LEU A C 1
ATOM 3083 O O . LEU A 1 398 ? -5.286 3.505 13.640 1.00 89.94 398 LEU A O 1
ATOM 3087 N N . TYR A 1 399 ? -4.840 4.933 11.964 1.00 86.50 399 TYR A N 1
ATOM 3088 C CA . TYR A 1 399 ? -3.541 4.355 11.610 1.00 86.50 399 TYR A CA 1
ATOM 3089 C C . TYR A 1 399 ? -2.380 5.250 12.051 1.00 86.50 399 TYR A C 1
ATOM 3091 O O . TYR A 1 399 ? -2.422 6.472 11.891 1.00 86.50 399 TYR A O 1
ATOM 3099 N N . PHE A 1 400 ? -1.314 4.636 12.561 1.00 85.75 400 PHE A N 1
ATOM 3100 C CA . PHE A 1 400 ? -0.070 5.280 12.978 1.00 85.75 400 PHE A CA 1
ATOM 3101 C C . PHE A 1 400 ? 1.113 4.553 12.332 1.00 85.75 400 PHE A C 1
ATOM 3103 O O . PHE A 1 400 ? 1.300 3.352 12.536 1.00 85.75 400 PHE A O 1
ATOM 3110 N N . ALA A 1 401 ? 1.915 5.274 11.548 1.00 73.75 401 ALA A N 1
ATOM 3111 C CA . ALA A 1 401 ? 3.052 4.687 10.845 1.00 73.75 401 ALA A CA 1
ATOM 3112 C C . ALA A 1 401 ? 4.111 4.156 11.826 1.00 73.75 401 ALA A C 1
ATOM 3114 O O . ALA A 1 401 ? 4.430 4.821 12.813 1.00 73.75 401 ALA A O 1
ATOM 3115 N N . ARG A 1 402 ? 4.667 2.963 11.557 1.00 68.19 402 ARG A N 1
ATOM 3116 C CA . ARG A 1 402 ? 5.676 2.347 12.442 1.00 68.19 402 ARG A CA 1
ATOM 3117 C C . ARG A 1 402 ? 7.052 3.013 12.350 1.00 68.19 402 ARG A C 1
ATOM 3119 O O . ARG A 1 402 ? 7.714 3.152 13.362 1.00 68.19 402 ARG A O 1
ATOM 3126 N N . GLU A 1 403 ? 7.451 3.533 11.199 1.00 52.59 403 GLU A N 1
ATOM 3127 C CA . GLU A 1 403 ? 8.693 4.302 11.046 1.00 52.59 403 GLU A CA 1
ATOM 3128 C C . GLU A 1 403 ? 8.477 5.418 10.015 1.00 52.59 403 GLU A C 1
ATOM 3130 O O . GLU A 1 403 ? 7.696 5.257 9.072 1.00 52.59 403 GLU A O 1
ATOM 3135 N N . ALA A 1 404 ? 9.212 6.527 10.136 1.00 50.25 404 ALA A N 1
ATOM 3136 C CA . ALA A 1 404 ? 9.169 7.657 9.197 1.00 50.25 404 ALA A CA 1
ATOM 3137 C C . ALA A 1 404 ? 9.656 7.335 7.756 1.00 50.25 404 ALA A C 1
ATOM 3139 O O . ALA A 1 404 ? 9.821 8.239 6.938 1.00 50.25 404 ALA A O 1
ATOM 3140 N N . SER A 1 405 ? 9.896 6.061 7.433 1.00 51.59 405 SER A N 1
ATOM 3141 C CA . SER A 1 405 ? 10.646 5.604 6.257 1.00 51.59 405 SER A CA 1
ATOM 3142 C C . SER A 1 405 ? 9.807 5.483 4.977 1.00 51.59 405 SER A C 1
ATOM 3144 O O . SER A 1 405 ? 10.367 5.542 3.896 1.00 51.59 405 SER A O 1
ATOM 3146 N N . PHE A 1 406 ? 8.483 5.341 5.080 1.00 57.09 406 PHE A N 1
ATOM 3147 C CA . PHE A 1 406 ? 7.539 5.280 3.943 1.00 57.09 406 PHE A CA 1
ATOM 3148 C C . PHE A 1 406 ? 6.258 6.047 4.285 1.00 57.09 406 PHE A C 1
ATOM 3150 O O . PHE A 1 406 ? 5.139 5.628 3.967 1.00 57.09 406 PHE A O 1
ATOM 3157 N N . ALA A 1 407 ? 6.396 7.119 5.068 1.00 44.03 407 ALA A N 1
ATOM 3158 C CA . ALA A 1 407 ? 5.276 7.999 5.342 1.00 44.03 407 ALA A CA 1
ATOM 3159 C C . ALA A 1 407 ? 4.799 8.580 4.007 1.00 44.03 407 ALA A C 1
ATOM 3161 O O . ALA A 1 407 ? 5.626 8.969 3.180 1.00 44.03 407 ALA A O 1
ATOM 3162 N N . LEU A 1 408 ? 3.474 8.658 3.820 1.00 39.00 408 LEU A N 1
ATOM 3163 C CA . LEU A 1 408 ? 2.879 9.540 2.812 1.00 39.00 408 LEU A CA 1
ATOM 3164 C C . LEU A 1 408 ? 3.684 10.847 2.840 1.00 39.00 408 LEU A C 1
ATOM 3166 O O . LEU A 1 408 ? 3.950 11.305 3.961 1.00 39.00 408 LEU A O 1
ATOM 3170 N N . PRO A 1 409 ? 4.095 11.449 1.702 1.00 33.69 409 PRO A N 1
ATOM 3171 C CA . PRO A 1 409 ? 4.547 12.834 1.733 1.00 33.69 409 PRO A CA 1
ATOM 3172 C C . PRO A 1 409 ? 3.422 13.556 2.435 1.00 33.69 409 PRO A C 1
ATOM 3174 O O . PRO A 1 409 ? 2.342 13.593 1.853 1.00 33.69 409 PRO A O 1
ATOM 3177 N N . ALA A 1 410 ? 3.639 13.916 3.715 1.00 32.28 410 ALA A N 1
ATOM 3178 C CA . ALA A 1 410 ? 2.568 14.160 4.673 1.00 32.28 410 ALA A CA 1
ATOM 3179 C C . ALA A 1 410 ? 1.565 14.974 3.919 1.00 32.28 410 ALA A C 1
ATOM 3181 O O . ALA A 1 410 ? 1.963 16.085 3.548 1.00 32.28 410 ALA A O 1
ATOM 3182 N N . GLY A 1 411 ? 0.425 14.345 3.556 1.00 34.78 411 GLY A N 1
ATOM 3183 C CA . GLY A 1 411 ? -0.467 14.885 2.540 1.00 34.78 411 GLY A CA 1
ATOM 3184 C C . GLY A 1 411 ? -0.542 16.334 2.906 1.00 34.78 411 GLY A C 1
ATOM 3185 O O . GLY A 1 411 ? -0.881 16.616 4.065 1.00 34.78 411 GLY A O 1
ATOM 3186 N N . ARG A 1 412 ? 0.034 17.203 2.054 1.00 35.72 412 ARG A N 1
ATOM 3187 C CA . ARG A 1 412 ? 0.056 18.633 2.319 1.00 35.72 412 ARG A CA 1
ATOM 3188 C C . ARG A 1 412 ? -1.412 18.891 2.389 1.00 35.72 412 ARG A C 1
ATOM 3190 O O . ARG A 1 412 ? -2.095 18.868 1.371 1.00 35.72 412 ARG A O 1
ATOM 3197 N N . SER A 1 413 ? -1.899 18.919 3.619 1.00 28.77 413 SER A N 1
ATOM 3198 C CA . SER A 1 413 ? -3.301 19.028 3.866 1.00 28.77 413 SER A CA 1
ATOM 3199 C C . SER A 1 413 ? -3.640 20.272 3.072 1.00 28.77 413 SER A C 1
ATOM 3201 O O . SER A 1 413 ? -2.920 21.272 3.154 1.00 28.77 413 SER A O 1
ATOM 3203 N N . VAL A 1 414 ? -4.672 20.199 2.240 1.00 30.89 414 VAL A N 1
ATOM 3204 C CA . VAL A 1 414 ? -5.148 21.391 1.535 1.00 30.89 414 VAL A CA 1
ATOM 3205 C C . VAL A 1 414 ? -5.484 22.494 2.564 1.00 30.89 414 VAL A C 1
ATOM 3207 O O . VAL A 1 414 ? -5.606 23.665 2.222 1.00 30.89 414 VAL A O 1
ATOM 3210 N N . LEU A 1 415 ? -5.537 22.147 3.858 1.00 31.09 415 LEU A N 1
ATOM 3211 C CA . LEU A 1 415 ? -5.518 23.079 4.971 1.00 31.09 415 LEU A CA 1
ATOM 3212 C C . LEU A 1 415 ? -4.088 23.605 5.222 1.00 31.09 415 LEU A C 1
ATOM 3214 O O . LEU A 1 415 ? -3.174 22.820 5.517 1.00 31.09 415 LEU A O 1
ATOM 3218 N N . PRO A 1 416 ? -3.886 24.931 5.160 1.00 25.69 416 PRO A N 1
ATOM 3219 C CA . PRO A 1 416 ? -2.594 25.558 5.398 1.00 25.69 416 PRO A CA 1
ATOM 3220 C C . PRO A 1 416 ? -2.024 25.171 6.768 1.00 25.69 416 PRO A C 1
ATOM 3222 O O . PRO A 1 416 ? -2.756 25.000 7.746 1.00 25.69 416 PRO A O 1
ATOM 3225 N N . ARG A 1 417 ? -0.690 25.061 6.852 1.00 30.80 417 ARG A N 1
ATOM 3226 C CA . ARG A 1 417 ? 0.023 24.944 8.131 1.00 30.80 417 ARG A CA 1
ATOM 3227 C C . ARG A 1 417 ? -0.359 26.138 9.009 1.00 30.80 417 ARG A C 1
ATOM 3229 O O . ARG A 1 417 ? 0.055 27.259 8.735 1.00 30.80 417 ARG A O 1
ATOM 3236 N N . PHE A 1 418 ? -1.130 25.895 10.063 1.00 34.53 418 PHE A N 1
ATOM 3237 C CA . PHE A 1 418 ? -1.229 26.830 11.175 1.00 34.53 418 PHE A CA 1
ATOM 3238 C C . PHE A 1 418 ? -0.168 26.452 12.198 1.00 34.53 418 PHE A C 1
ATOM 3240 O O . PHE A 1 418 ? -0.301 25.450 12.902 1.00 34.53 418 PHE A O 1
ATOM 3247 N N . ASP A 1 419 ? 0.878 27.268 12.278 1.00 31.78 419 ASP A N 1
ATOM 3248 C CA . ASP A 1 419 ? 1.733 27.320 13.455 1.00 31.78 419 ASP A CA 1
ATOM 3249 C C . ASP A 1 419 ? 0.873 27.857 14.608 1.00 31.78 419 ASP A C 1
ATOM 3251 O O . ASP A 1 419 ? 0.697 29.060 14.783 1.00 31.78 419 ASP A O 1
ATOM 3255 N N . LEU A 1 420 ? 0.258 26.951 15.373 1.00 33.38 420 LEU A N 1
ATOM 3256 C CA . LEU A 1 420 ? -0.528 27.292 16.568 1.00 33.38 420 LEU A CA 1
ATOM 3257 C C . LEU A 1 420 ? 0.354 27.748 17.743 1.00 33.38 420 LEU A C 1
ATOM 3259 O O . LEU A 1 420 ? -0.161 28.050 18.819 1.00 33.38 420 LEU A O 1
ATOM 3263 N N . TRP A 1 421 ? 1.671 27.816 17.546 1.00 29.38 421 TRP A N 1
ATOM 3264 C CA . TRP A 1 421 ? 2.622 28.301 18.531 1.00 29.38 421 TRP A CA 1
ATOM 3265 C C . TRP A 1 421 ? 3.637 29.231 17.859 1.00 29.38 421 TRP A C 1
ATOM 3267 O O . TRP A 1 421 ? 4.257 28.818 16.876 1.00 29.38 421 TRP A O 1
ATOM 3277 N N . PRO A 1 422 ? 3.835 30.470 18.346 1.00 26.70 422 PRO A N 1
ATOM 3278 C CA . PRO A 1 422 ? 4.913 31.306 17.838 1.00 26.70 422 PRO A CA 1
ATOM 3279 C C . PRO A 1 422 ? 6.249 30.605 18.103 1.00 26.70 422 PRO A C 1
ATOM 3281 O O . PRO A 1 422 ? 6.475 30.072 19.192 1.00 26.70 422 PRO A O 1
ATOM 3284 N N . ALA A 1 423 ? 7.141 30.600 17.109 1.00 30.17 423 ALA A N 1
ATOM 3285 C CA . ALA A 1 423 ? 8.516 30.156 17.308 1.00 30.17 423 ALA A CA 1
ATOM 3286 C C . ALA A 1 423 ? 9.112 30.878 18.535 1.00 30.17 423 ALA A C 1
ATOM 3288 O O . ALA A 1 423 ? 8.855 32.076 18.709 1.00 30.17 423 ALA A O 1
ATOM 3289 N N . PRO A 1 424 ? 9.877 30.190 19.405 1.00 29.84 424 PRO A N 1
ATOM 3290 C CA . PRO A 1 424 ? 10.526 30.848 20.530 1.00 29.84 424 PRO A CA 1
ATOM 3291 C C . PRO A 1 424 ? 11.373 32.000 19.991 1.00 29.84 424 PRO A C 1
ATOM 3293 O O . PRO A 1 424 ? 12.190 31.805 19.090 1.00 29.84 424 PRO A O 1
ATOM 3296 N N . ALA A 1 425 ? 11.124 33.206 20.507 1.00 31.47 425 ALA A N 1
ATOM 3297 C CA . ALA A 1 425 ? 11.806 34.410 20.068 1.00 31.47 425 ALA A CA 1
ATOM 3298 C C . ALA A 1 425 ? 13.319 34.193 20.166 1.00 31.47 425 ALA A C 1
ATOM 3300 O O . ALA A 1 425 ? 13.878 34.076 21.258 1.00 31.47 425 ALA A O 1
ATOM 3301 N N . THR A 1 426 ? 13.986 34.130 19.017 1.00 34.00 426 THR A N 1
ATOM 3302 C CA . THR A 1 426 ? 15.439 34.215 18.951 1.00 34.00 426 THR A CA 1
ATOM 3303 C C . THR A 1 426 ? 15.825 35.563 19.543 1.00 34.00 426 THR A C 1
ATOM 3305 O O . THR A 1 426 ? 15.510 36.603 18.964 1.00 34.00 426 THR A O 1
ATOM 3308 N N . GLN A 1 427 ? 16.458 35.553 20.717 1.00 33.53 427 GLN A N 1
ATOM 3309 C CA . GLN A 1 427 ? 17.038 36.751 21.312 1.00 33.53 427 GLN A CA 1
ATOM 3310 C C . GLN A 1 427 ? 18.054 37.330 20.324 1.00 33.53 427 GLN A C 1
ATOM 3312 O O . GLN A 1 427 ? 19.149 36.798 20.145 1.00 33.53 427 GLN A O 1
ATOM 3317 N N . SER A 1 428 ? 17.678 38.418 19.656 1.00 34.19 428 SER A N 1
ATOM 3318 C CA . SER A 1 428 ? 18.589 39.218 18.853 1.00 34.19 428 SER A CA 1
ATOM 3319 C C . SER A 1 428 ? 19.535 39.949 19.801 1.00 34.19 428 SER A C 1
ATOM 3321 O O . SER A 1 428 ? 19.188 40.979 20.381 1.00 34.19 428 SER A O 1
ATOM 3323 N N . ASN A 1 429 ? 20.733 39.403 19.973 1.00 38.69 429 ASN A N 1
ATOM 3324 C CA . ASN A 1 429 ? 21.817 40.079 20.662 1.00 38.69 429 ASN A CA 1
ATOM 3325 C C . ASN A 1 429 ? 22.439 41.098 19.693 1.00 38.69 429 ASN A C 1
ATOM 3327 O O . ASN A 1 429 ? 23.344 40.783 18.922 1.00 38.69 429 ASN A O 1
ATOM 3331 N N . HIS A 1 430 ? 21.932 42.328 19.708 1.00 36.69 430 HIS A N 1
ATOM 3332 C CA . HIS A 1 430 ? 22.624 43.470 19.122 1.00 36.69 430 HIS A CA 1
ATOM 3333 C C . HIS A 1 430 ? 22.913 44.498 20.208 1.00 36.69 430 HIS A C 1
ATOM 3335 O O . HIS A 1 430 ? 22.131 45.402 20.488 1.00 36.69 430 HIS A O 1
ATOM 3341 N N . SER A 1 431 ? 24.094 44.347 20.802 1.00 34.53 431 SER A N 1
ATOM 3342 C CA . SER A 1 431 ? 24.800 45.412 21.494 1.00 34.53 431 SER A CA 1
ATOM 3343 C C . SER A 1 431 ? 25.179 46.505 20.492 1.00 34.53 431 SER A C 1
ATOM 3345 O O . SER A 1 431 ? 26.066 46.317 19.656 1.00 34.53 431 SER A O 1
ATOM 3347 N N . LYS A 1 432 ? 24.543 47.667 20.606 1.00 38.91 432 LYS A N 1
ATOM 3348 C CA . LYS A 1 432 ? 25.159 48.948 20.257 1.00 38.91 432 LYS A CA 1
ATOM 3349 C C . LYS A 1 432 ? 24.942 49.892 21.432 1.00 38.91 432 LYS A C 1
ATOM 3351 O O . LYS A 1 432 ? 23.837 50.373 21.653 1.00 38.91 432 LYS A O 1
ATOM 3356 N N . THR A 1 433 ? 25.999 50.092 22.205 1.00 39.09 433 THR A N 1
ATOM 3357 C CA . THR A 1 433 ? 26.169 51.243 23.100 1.00 39.09 433 THR A CA 1
ATOM 3358 C C . THR A 1 433 ? 26.936 52.349 22.360 1.00 39.09 433 THR A C 1
ATOM 3360 O O . THR A 1 433 ? 27.587 52.035 21.361 1.00 39.09 433 THR A O 1
ATOM 3363 N N . PRO A 1 434 ? 26.766 53.610 22.799 1.00 48.19 434 PRO A N 1
ATOM 3364 C CA . PRO A 1 434 ? 26.601 54.786 21.937 1.00 48.19 434 PRO A CA 1
ATOM 3365 C C . PRO A 1 434 ? 27.856 55.309 21.241 1.00 48.19 434 PRO A C 1
ATOM 3367 O O . PRO A 1 434 ? 28.973 55.095 21.765 1.00 48.19 434 PRO A O 1
#

Secondary structure (DSSP, 8-state):
--HHHHHHHHHHHT----SEEE-GGG-EEEEEEEEE-SSSS-S-EEEEEEEEETTEEEEEEEEEEESS-THHHHHHHHHHHHHHHHHHHHHTTTS-HHHHHHHHHHHHHHSS-S-TT--EEEEEEEEETTT-EEEEEEEBSPPEEEEETTEEEEESPTT-TTEEPPBTSSTTPPP--EEEE--TT-EEEEE-GGGTSSPPTTS--PPPGGGHHHHHHHHHHH---S-HHHHHHHHHHHHHSS-HHHHHHH---SS-EEEEEEEEE-----EEEEE--SSHHHHHHHHHHHHHHHHHHHHHHT----HHHHHHHHHHHHHIIIIIISTT-TT--EEEEEEESSEEEEEEEESS----GGGS--TTSTTTTT-SSSHHHHHHHHHSSEEEEEGGGTEEEEEEESSGGG--S----SS----SSPPP----------